Protein AF-A0ABD7UC95-F1 (afdb_monomer)

Structure (mmCIF, N/CA/C/O backbone):
data_AF-A0ABD7UC95-F1
#
_entry.id   AF-A0ABD7UC95-F1
#
loop_
_atom_site.group_PDB
_atom_site.id
_atom_site.type_symbol
_atom_site.label_atom_id
_atom_site.label_alt_id
_atom_site.label_comp_id
_atom_site.label_asym_id
_atom_site.label_entity_id
_atom_site.label_seq_id
_atom_site.pdbx_PDB_ins_code
_atom_site.Cartn_x
_atom_site.Cartn_y
_atom_site.Cartn_z
_atom_site.occupancy
_atom_site.B_iso_or_equiv
_atom_site.auth_seq_id
_atom_site.auth_comp_id
_atom_site.auth_asym_id
_atom_site.auth_atom_id
_atom_site.pdbx_PDB_model_num
ATOM 1 N N . MET A 1 1 ? 24.628 -28.415 5.500 1.00 86.19 1 MET A N 1
ATOM 2 C CA . MET A 1 1 ? 23.723 -27.400 4.919 1.00 86.19 1 MET A CA 1
ATOM 3 C C . MET A 1 1 ? 23.527 -27.730 3.445 1.00 86.19 1 MET A C 1
ATOM 5 O O . MET A 1 1 ? 24.482 -28.225 2.858 1.00 86.19 1 MET A O 1
ATOM 9 N N . THR A 1 2 ? 22.338 -27.523 2.874 1.00 89.94 2 THR A N 1
ATOM 10 C CA . THR A 1 2 ? 22.058 -27.737 1.433 1.00 89.94 2 THR A CA 1
ATOM 11 C C . THR A 1 2 ? 21.966 -26.395 0.675 1.00 89.94 2 THR A C 1
ATOM 13 O O . THR A 1 2 ? 22.768 -25.510 0.956 1.00 89.94 2 THR A O 1
ATOM 16 N N . CYS A 1 3 ? 21.044 -26.215 -0.288 1.00 82.75 3 CYS A N 1
ATOM 17 C CA . CYS A 1 3 ? 20.926 -25.003 -1.117 1.00 82.75 3 CYS A CA 1
ATOM 18 C C . CYS A 1 3 ? 19.954 -23.934 -0.565 1.00 82.75 3 CYS A C 1
ATOM 20 O O . CYS A 1 3 ? 19.034 -24.242 0.188 1.00 82.75 3 CYS A O 1
ATOM 22 N N . ASN A 1 4 ? 20.158 -22.678 -0.986 1.00 86.62 4 ASN A N 1
ATOM 23 C CA . ASN A 1 4 ? 19.269 -21.531 -0.738 1.00 86.62 4 ASN A CA 1
ATOM 24 C C . ASN A 1 4 ? 18.925 -21.268 0.744 1.00 86.62 4 ASN A C 1
ATOM 26 O O . ASN A 1 4 ? 17.779 -21.014 1.104 1.00 86.62 4 ASN A O 1
ATOM 30 N N . VAL A 1 5 ? 19.926 -21.351 1.622 1.00 91.31 5 VAL A N 1
ATOM 31 C CA . VAL A 1 5 ? 19.761 -21.105 3.061 1.00 91.31 5 VAL A CA 1
ATOM 32 C C . VAL A 1 5 ? 20.188 -19.680 3.401 1.00 91.31 5 VAL A C 1
ATOM 34 O O . VAL A 1 5 ? 21.286 -19.262 3.035 1.00 91.31 5 VAL A O 1
ATOM 37 N N . SER A 1 6 ? 19.361 -18.950 4.153 1.00 84.69 6 SER A N 1
ATOM 38 C CA . SER A 1 6 ? 19.706 -17.621 4.676 1.00 84.69 6 SER A CA 1
ATOM 39 C C . SER A 1 6 ? 19.858 -17.655 6.195 1.00 84.69 6 SER A C 1
ATOM 41 O O . SER A 1 6 ? 18.928 -18.068 6.888 1.00 84.69 6 SER A O 1
ATOM 43 N N . ILE A 1 7 ? 20.990 -17.179 6.719 1.00 94.12 7 ILE A N 1
ATOM 44 C CA . ILE A 1 7 ? 21.271 -17.132 8.161 1.00 94.12 7 ILE A CA 1
ATOM 45 C C . ILE A 1 7 ? 21.508 -15.681 8.580 1.00 94.12 7 ILE A C 1
ATOM 47 O O . ILE A 1 7 ? 22.362 -14.991 8.023 1.00 94.12 7 ILE A O 1
ATOM 51 N N . GLY A 1 8 ? 20.744 -15.211 9.562 1.00 74.38 8 GLY A N 1
ATOM 52 C CA . GLY A 1 8 ? 20.865 -13.869 10.110 1.00 74.38 8 GLY A CA 1
ATOM 53 C C . GLY A 1 8 ? 22.144 -13.665 10.925 1.00 74.38 8 GLY A C 1
ATOM 54 O O . GLY A 1 8 ? 22.701 -14.587 11.516 1.00 74.38 8 GLY A O 1
ATOM 55 N N . GLN A 1 9 ? 22.596 -12.412 10.985 1.00 80.75 9 GLN A N 1
ATOM 56 C CA . GLN A 1 9 ? 23.773 -11.995 11.750 1.00 80.75 9 GLN A CA 1
ATOM 57 C C . GLN A 1 9 ? 23.709 -12.439 13.222 1.00 80.75 9 GLN A C 1
ATOM 59 O O . GLN A 1 9 ? 22.666 -12.334 13.869 1.00 80.75 9 GLN A O 1
ATOM 64 N N . GLY A 1 10 ? 24.850 -12.884 13.756 1.00 73.31 10 GLY A N 1
ATOM 65 C CA . GLY A 1 10 ? 25.004 -13.248 15.168 1.00 73.31 10 GLY A CA 1
ATOM 66 C C . GLY A 1 10 ? 24.402 -14.601 15.552 1.00 73.31 10 GLY A C 1
ATOM 67 O O . GLY A 1 10 ? 24.366 -14.918 16.734 1.00 73.31 10 GLY A O 1
ATOM 68 N N . THR A 1 11 ? 23.918 -15.381 14.582 1.00 86.81 11 THR A N 1
ATOM 69 C CA . THR A 1 11 ? 23.378 -16.723 14.814 1.00 86.81 11 THR A CA 1
ATOM 70 C C . THR A 1 11 ? 24.489 -17.765 14.928 1.00 86.81 11 THR A C 1
ATOM 72 O O . THR A 1 11 ? 25.355 -17.860 14.058 1.00 86.81 11 THR A O 1
ATOM 75 N N . PHE A 1 12 ? 24.435 -18.579 15.981 1.00 94.12 12 PHE A N 1
ATOM 76 C CA . PHE A 1 12 ? 25.375 -19.664 16.247 1.00 94.12 12 PHE A CA 1
ATOM 77 C C . PHE A 1 12 ? 24.817 -21.001 15.757 1.00 94.12 12 PHE A C 1
ATOM 79 O O . PHE A 1 12 ? 23.741 -21.425 16.175 1.00 94.12 12 PHE A O 1
ATOM 86 N N . ILE A 1 13 ? 25.570 -21.688 14.895 1.00 96.56 13 ILE A N 1
ATOM 87 C CA . ILE A 1 13 ? 25.245 -23.032 14.403 1.00 96.56 13 ILE A CA 1
ATOM 88 C C . ILE A 1 13 ? 26.262 -24.022 14.967 1.00 96.56 13 ILE A C 1
ATOM 90 O O . ILE A 1 13 ? 27.449 -23.951 14.648 1.00 96.56 13 ILE A O 1
ATOM 94 N N . ASN A 1 14 ? 25.807 -24.954 15.801 1.00 95.81 14 ASN A N 1
ATOM 95 C CA . ASN A 1 14 ? 26.683 -25.933 16.433 1.00 95.81 14 ASN A CA 1
ATOM 96 C C . ASN A 1 14 ? 26.925 -27.180 15.564 1.00 95.81 14 ASN A C 1
ATOM 98 O O . ASN A 1 14 ? 26.263 -27.424 14.550 1.00 95.81 14 ASN A O 1
ATOM 102 N N . LYS A 1 15 ? 27.895 -27.996 15.996 1.00 95.00 15 LYS A N 1
ATOM 103 C CA . LYS A 1 15 ? 28.338 -29.224 15.317 1.00 95.00 15 LYS A CA 1
ATOM 104 C C . LYS A 1 15 ? 27.183 -30.198 15.059 1.00 95.00 15 LYS A C 1
ATOM 106 O O . LYS A 1 15 ? 26.264 -30.329 15.863 1.00 95.00 15 LYS A O 1
ATOM 111 N N . SER A 1 16 ? 27.263 -30.914 13.940 1.00 96.12 16 SER A N 1
ATOM 112 C CA . SER A 1 16 ? 26.288 -31.941 13.539 1.00 96.12 16 SER A CA 1
ATOM 113 C C . SER A 1 16 ? 24.865 -31.426 13.279 1.00 96.12 16 SER A C 1
ATOM 115 O O . SER A 1 16 ? 23.933 -32.223 13.205 1.00 96.12 16 SER A O 1
ATOM 117 N N . THR A 1 17 ? 24.682 -30.113 13.115 1.00 97.38 17 THR A N 1
ATOM 118 C CA . THR A 1 17 ? 23.400 -29.537 12.691 1.00 97.38 17 THR A CA 1
ATOM 119 C C . THR A 1 17 ? 23.139 -29.840 11.215 1.00 97.38 17 THR A C 1
ATOM 121 O O . THR A 1 17 ? 24.000 -29.616 10.358 1.00 97.38 17 THR A O 1
ATOM 124 N N . VAL A 1 18 ? 21.926 -30.287 10.895 1.00 97.38 18 VAL A N 1
ATOM 125 C CA . VAL A 1 18 ? 21.451 -30.445 9.516 1.00 97.38 18 VAL A CA 1
ATOM 126 C C . VAL A 1 18 ? 20.514 -29.291 9.186 1.00 97.38 18 VAL A C 1
ATOM 128 O O . VAL A 1 18 ? 19.479 -29.134 9.820 1.00 97.38 18 VAL A O 1
ATOM 131 N N . ILE A 1 19 ? 20.865 -28.499 8.175 1.00 97.12 19 ILE A N 1
ATOM 132 C CA . ILE A 1 19 ? 20.016 -27.431 7.633 1.00 97.12 19 ILE A CA 1
ATOM 133 C C . ILE A 1 19 ? 19.722 -27.773 6.175 1.00 97.12 19 ILE A C 1
ATOM 135 O O . ILE A 1 19 ? 20.659 -27.891 5.377 1.00 97.12 19 ILE A O 1
ATOM 139 N N . SER A 1 20 ? 18.444 -27.984 5.870 1.00 94.69 20 SER A N 1
ATOM 140 C CA . SER A 1 20 ? 17.951 -28.388 4.548 1.00 94.69 20 SER A CA 1
ATOM 141 C C . SER A 1 20 ? 17.681 -27.175 3.648 1.00 94.69 20 SER A C 1
ATOM 143 O O . SER A 1 20 ? 18.121 -26.067 3.948 1.00 94.69 20 SER A O 1
ATOM 145 N N . HIS A 1 21 ? 17.028 -27.391 2.504 1.00 91.06 21 HIS A N 1
ATOM 146 C CA . HIS A 1 21 ? 16.929 -26.395 1.441 1.00 91.06 21 HIS A CA 1
ATOM 147 C C . HIS A 1 21 ? 15.889 -25.317 1.752 1.00 91.06 21 HIS A C 1
ATOM 149 O O . HIS A 1 21 ? 14.903 -25.589 2.434 1.00 91.06 21 HIS A O 1
ATOM 155 N N . ASP A 1 22 ? 16.117 -24.097 1.263 1.00 83.94 22 ASP A N 1
ATOM 156 C CA . ASP A 1 22 ? 15.194 -22.957 1.405 1.00 83.94 22 ASP A CA 1
ATOM 157 C C . ASP A 1 22 ? 14.908 -22.536 2.861 1.00 83.94 22 ASP A C 1
ATOM 159 O O . ASP A 1 22 ? 13.912 -21.869 3.145 1.00 83.94 22 ASP A O 1
ATOM 163 N N . VAL A 1 23 ? 15.767 -22.937 3.803 1.00 88.69 23 VAL A N 1
ATOM 164 C CA . VAL A 1 23 ? 15.617 -22.600 5.223 1.00 88.69 23 VAL A CA 1
ATOM 165 C C . VAL A 1 23 ? 16.034 -21.156 5.480 1.00 88.69 23 VAL A C 1
ATOM 167 O O . VAL A 1 23 ? 17.081 -20.695 5.015 1.00 88.69 23 VAL A O 1
ATOM 170 N N . ARG A 1 24 ? 15.251 -20.455 6.302 1.00 82.62 24 ARG A N 1
ATOM 171 C CA . ARG A 1 24 ? 15.561 -19.092 6.743 1.00 82.62 24 ARG A CA 1
ATOM 172 C C . ARG A 1 24 ? 15.702 -19.043 8.252 1.00 82.62 24 ARG A C 1
ATOM 174 O O . ARG A 1 24 ? 14.765 -19.367 8.970 1.00 82.62 24 ARG A O 1
ATOM 181 N N . ILE A 1 25 ? 16.861 -18.614 8.733 1.00 91.88 25 ILE A N 1
ATOM 182 C CA . ILE A 1 25 ? 17.145 -18.451 10.158 1.00 91.88 25 ILE A CA 1
ATOM 183 C C . ILE A 1 25 ? 17.384 -16.972 10.441 1.00 91.88 25 ILE A C 1
ATOM 185 O O . ILE A 1 25 ? 18.191 -16.332 9.768 1.00 91.88 25 ILE A O 1
ATOM 189 N N . GLY A 1 26 ? 16.676 -16.433 11.432 1.00 72.31 26 GLY A N 1
ATOM 190 C CA . GLY A 1 26 ? 16.784 -15.054 11.891 1.00 72.31 26 GLY A CA 1
ATOM 191 C C . GLY A 1 26 ? 18.133 -14.728 12.533 1.00 72.31 26 GLY A C 1
ATOM 192 O O . GLY A 1 26 ? 19.087 -15.507 12.494 1.00 72.31 26 GLY A O 1
ATOM 193 N N . ARG A 1 27 ? 18.230 -13.535 13.117 1.00 79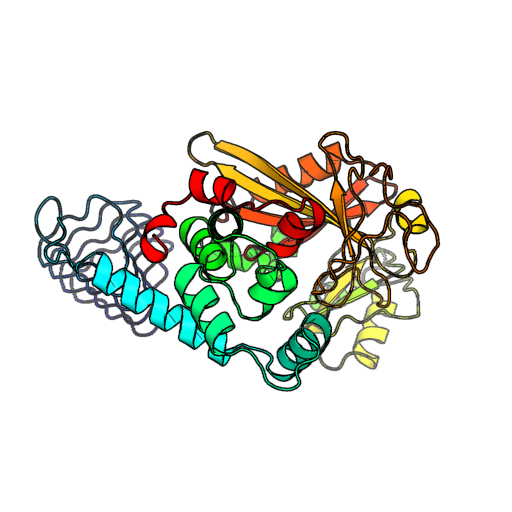.50 27 ARG A N 1
ATOM 194 C CA . ARG A 1 27 ? 19.435 -13.016 13.784 1.00 79.50 27 ARG A CA 1
ATOM 195 C C . ARG A 1 27 ? 19.543 -13.521 15.218 1.00 79.50 27 ARG A C 1
ATOM 197 O O . ARG A 1 27 ? 18.521 -13.706 15.879 1.00 79.50 27 ARG A O 1
ATOM 204 N N . TYR A 1 28 ? 20.770 -13.652 15.716 1.00 83.75 28 TYR A N 1
ATOM 205 C CA . TYR A 1 28 ? 21.064 -14.009 17.111 1.00 83.75 28 TYR A CA 1
ATOM 206 C C . TYR A 1 28 ? 20.376 -15.297 17.594 1.00 83.75 28 TYR A C 1
ATOM 208 O O . TYR A 1 28 ? 19.981 -15.387 18.752 1.00 83.75 28 TYR A O 1
ATOM 216 N N . CYS A 1 29 ? 20.173 -16.268 16.703 1.00 87.56 29 CYS A N 1
ATOM 217 C CA . CYS A 1 29 ? 19.631 -17.574 17.068 1.00 87.56 29 CYS A CA 1
ATOM 218 C C . CYS A 1 29 ? 20.743 -18.494 17.581 1.00 87.56 29 CYS A C 1
ATOM 220 O O . CYS A 1 29 ? 21.914 -18.322 17.241 1.00 87.56 29 CYS A O 1
ATOM 222 N N . GLU A 1 30 ? 20.373 -19.519 18.337 1.00 96.44 30 GLU A N 1
ATOM 223 C CA . GLU A 1 30 ? 21.282 -20.599 18.710 1.00 96.44 30 GLU A CA 1
ATOM 224 C C . GLU A 1 30 ? 20.712 -21.924 18.225 1.00 96.44 30 GLU A C 1
ATOM 226 O O . GLU A 1 30 ? 19.617 -22.322 18.614 1.00 96.44 30 GLU A O 1
ATOM 231 N N . VAL A 1 31 ? 21.456 -22.621 17.371 1.00 97.44 31 VAL A N 1
ATOM 232 C CA . VAL A 1 31 ? 21.113 -23.968 16.920 1.00 97.44 31 VAL A CA 1
ATOM 233 C C . VAL A 1 31 ? 22.080 -24.937 17.576 1.00 97.44 31 VAL A C 1
ATOM 235 O O . VAL A 1 31 ? 23.260 -24.983 17.220 1.00 97.44 31 VAL A O 1
ATOM 238 N N . SER A 1 32 ? 21.605 -25.659 18.589 1.00 97.81 32 SER A N 1
ATOM 239 C CA . SER A 1 32 ? 22.398 -26.594 19.388 1.00 97.81 32 SER A CA 1
ATOM 240 C C . SER A 1 32 ? 22.793 -27.853 18.592 1.00 97.81 32 SER A C 1
ATOM 242 O O . SER A 1 32 ? 22.189 -28.156 17.558 1.00 97.81 32 SER A O 1
ATOM 244 N N . PRO A 1 33 ? 23.803 -28.619 19.054 1.00 98.06 33 PRO A N 1
ATOM 245 C CA . PRO A 1 33 ? 24.333 -29.751 18.301 1.00 98.06 33 PRO A CA 1
ATOM 246 C C . PRO A 1 33 ? 23.283 -30.795 17.893 1.00 98.06 33 PRO A C 1
ATOM 248 O O . PRO A 1 33 ? 22.389 -31.139 18.668 1.00 98.06 33 PRO A O 1
ATOM 251 N N . GLY A 1 34 ? 23.414 -31.343 16.684 1.00 96.69 34 GLY A N 1
ATOM 252 C CA . GLY A 1 34 ? 22.559 -32.438 16.198 1.00 96.69 34 GLY A CA 1
ATOM 253 C C . GLY A 1 34 ? 21.135 -32.041 15.781 1.00 96.69 34 GLY A C 1
ATOM 254 O O . GLY A 1 34 ? 20.370 -32.904 15.333 1.00 96.69 34 GLY A O 1
ATOM 255 N N . ALA A 1 35 ? 20.763 -30.763 15.921 1.00 98.06 35 ALA A N 1
ATOM 256 C CA . ALA A 1 35 ? 19.464 -30.256 15.493 1.00 98.06 35 ALA A CA 1
ATOM 257 C C . ALA A 1 35 ? 19.276 -30.392 13.971 1.00 98.06 35 ALA A C 1
ATOM 259 O O . ALA A 1 35 ? 20.221 -30.259 13.189 1.00 98.06 35 ALA A O 1
ATOM 260 N N . LYS A 1 36 ? 18.046 -30.669 13.538 1.00 98.38 36 LYS A N 1
ATOM 261 C CA . LYS A 1 36 ? 17.680 -30.854 12.129 1.00 98.38 36 LYS A CA 1
ATOM 262 C C . LYS A 1 36 ? 16.587 -29.865 11.758 1.00 98.38 36 LYS A C 1
ATOM 264 O O . LYS A 1 36 ? 15.471 -29.961 12.257 1.00 98.38 36 LYS A O 1
ATOM 269 N N . ILE A 1 37 ? 16.906 -28.934 10.872 1.00 97.00 37 ILE A N 1
ATOM 270 C CA . ILE A 1 37 ? 15.968 -27.968 10.311 1.00 97.00 37 ILE A CA 1
ATOM 271 C C . ILE A 1 37 ? 15.685 -28.404 8.875 1.00 97.00 37 ILE A C 1
ATOM 273 O O . ILE A 1 37 ? 16.573 -28.370 8.014 1.00 97.00 37 ILE A O 1
ATOM 277 N N . LEU A 1 38 ? 14.476 -28.914 8.645 1.00 94.81 38 LEU A N 1
ATOM 278 C CA . LEU A 1 38 ? 14.071 -29.478 7.360 1.00 94.81 38 LEU A CA 1
ATOM 279 C C . LEU A 1 38 ? 13.556 -28.385 6.403 1.00 94.81 38 LEU A C 1
ATOM 281 O O . LEU A 1 38 ? 13.503 -27.211 6.762 1.00 94.81 38 LEU A O 1
ATOM 285 N N . GLY A 1 39 ? 13.303 -28.750 5.143 1.00 84.25 39 GLY A N 1
ATOM 286 C CA . GLY A 1 39 ? 13.204 -27.788 4.037 1.00 84.25 39 GLY A CA 1
ATOM 287 C C . GLY A 1 39 ? 12.129 -26.710 4.219 1.00 84.25 39 GLY A C 1
ATOM 288 O O . GLY A 1 39 ? 11.058 -26.986 4.750 1.00 84.25 39 GLY A O 1
ATOM 289 N N . ARG A 1 40 ? 12.407 -25.485 3.756 1.00 83.94 40 ARG A N 1
ATOM 290 C CA . ARG A 1 40 ? 11.499 -24.317 3.796 1.00 83.94 40 ARG A CA 1
ATOM 291 C C . ARG A 1 40 ? 11.072 -23.859 5.199 1.00 83.94 40 ARG A C 1
ATOM 293 O O . ARG A 1 40 ? 10.206 -22.998 5.320 1.00 83.94 40 ARG A O 1
ATOM 300 N N . ALA A 1 41 ? 11.677 -24.391 6.261 1.00 76.06 41 ALA A N 1
ATOM 301 C CA . ALA A 1 41 ? 11.404 -23.931 7.617 1.00 76.06 41 ALA A CA 1
ATOM 302 C C . ALA A 1 41 ? 11.931 -22.502 7.845 1.00 76.06 41 ALA A C 1
ATOM 304 O O . ALA A 1 41 ? 13.000 -22.121 7.351 1.00 76.06 41 ALA A O 1
ATOM 305 N N . ILE A 1 42 ? 11.189 -21.722 8.632 1.00 76.94 42 ILE A N 1
ATOM 306 C CA . ILE A 1 42 ? 11.525 -20.337 8.981 1.00 76.94 42 ILE A CA 1
ATOM 307 C C . ILE A 1 42 ? 11.696 -20.242 10.493 1.00 76.94 42 ILE A C 1
ATOM 309 O O . ILE A 1 42 ? 10.795 -20.601 11.244 1.00 76.94 42 ILE A O 1
ATOM 313 N N . ILE A 1 43 ? 12.835 -19.728 10.943 1.00 89.75 43 ILE A N 1
ATOM 314 C CA . ILE A 1 43 ? 13.162 -19.525 12.355 1.00 89.75 43 ILE A CA 1
ATOM 315 C C . ILE A 1 43 ? 13.296 -18.024 12.615 1.00 89.75 43 ILE A C 1
ATOM 317 O O . ILE A 1 43 ? 14.138 -17.362 12.010 1.00 89.75 43 ILE A O 1
ATOM 321 N N . GLY A 1 44 ? 12.475 -17.476 13.507 1.00 66.69 44 GLY A N 1
ATOM 322 C CA . GLY A 1 44 ? 12.504 -16.067 13.893 1.00 66.69 44 GLY A CA 1
ATOM 323 C C . GLY A 1 44 ? 13.697 -15.710 14.783 1.00 66.69 44 GLY A C 1
ATOM 324 O O . GLY A 1 44 ? 14.280 -16.572 15.436 1.00 66.69 44 GLY A O 1
ATOM 325 N N . ASP A 1 45 ? 14.036 -14.419 14.827 1.00 73.75 45 ASP A N 1
ATOM 326 C CA . ASP A 1 45 ? 15.173 -13.875 15.586 1.00 73.75 45 ASP A CA 1
ATOM 327 C C . ASP A 1 45 ? 15.208 -14.330 17.055 1.00 73.75 45 ASP A C 1
ATOM 329 O O . ASP A 1 45 ? 14.164 -14.439 17.696 1.00 73.75 45 ASP A O 1
ATOM 333 N N . ARG A 1 46 ? 16.413 -14.484 17.622 1.00 85.81 46 ARG A N 1
ATOM 334 C CA . ARG A 1 46 ? 16.649 -14.817 19.043 1.00 85.81 46 ARG A CA 1
ATOM 335 C C . ARG A 1 46 ? 15.994 -16.128 19.496 1.00 85.81 46 ARG A C 1
ATOM 337 O O . ARG A 1 46 ? 15.611 -16.261 20.654 1.00 85.81 46 ARG A O 1
ATOM 344 N N . THR A 1 47 ? 15.845 -17.085 18.584 1.00 85.25 47 THR A N 1
ATOM 345 C CA . THR A 1 47 ? 15.293 -18.411 18.888 1.00 85.25 47 THR A CA 1
ATOM 346 C C . THR A 1 47 ? 16.396 -19.407 19.226 1.00 85.25 47 THR A C 1
ATOM 348 O O . THR A 1 47 ? 17.415 -19.476 18.538 1.00 85.25 47 THR A O 1
ATOM 351 N N . GLU A 1 48 ? 16.166 -20.209 20.261 1.00 96.50 48 GLU A N 1
ATOM 352 C CA . GLU A 1 48 ? 17.044 -21.297 20.694 1.00 96.50 48 GLU A CA 1
ATOM 353 C C . GLU A 1 48 ? 16.456 -22.647 20.249 1.00 96.50 48 GLU A C 1
ATOM 355 O O . GLU A 1 48 ? 15.325 -22.994 20.604 1.00 96.50 48 GLU A O 1
ATOM 360 N N . ILE A 1 49 ? 17.220 -23.425 19.480 1.00 97.44 49 ILE A N 1
ATOM 361 C CA . ILE A 1 49 ? 16.865 -24.775 19.033 1.00 97.44 49 ILE A CA 1
ATOM 362 C C . ILE A 1 49 ? 17.729 -25.783 19.780 1.00 97.44 49 ILE A C 1
ATOM 364 O O . ILE A 1 49 ? 18.918 -25.902 19.497 1.00 97.44 49 ILE A O 1
ATOM 368 N N . GLY A 1 50 ? 17.124 -26.522 20.709 1.00 97.12 50 GLY A N 1
ATOM 369 C CA . GLY A 1 50 ? 17.812 -27.485 21.562 1.00 97.12 50 GLY A CA 1
ATOM 370 C C . GLY A 1 50 ? 18.434 -28.664 20.812 1.00 97.12 50 GLY A C 1
ATOM 371 O O . GLY A 1 50 ? 18.086 -28.986 19.673 1.00 97.12 50 GLY A O 1
ATOM 372 N N . ALA A 1 51 ? 19.375 -29.335 21.481 1.00 97.44 51 ALA A N 1
ATOM 373 C CA . ALA A 1 51 ? 20.159 -30.410 20.881 1.00 97.44 51 ALA A CA 1
ATOM 374 C C . ALA A 1 51 ? 19.265 -31.542 20.354 1.00 97.44 51 ALA A C 1
ATOM 376 O O . ALA A 1 51 ? 18.303 -31.943 21.011 1.00 97.44 51 ALA A O 1
ATOM 377 N N . ASN A 1 52 ? 19.584 -32.069 19.171 1.00 97.75 52 ASN A N 1
ATOM 378 C CA . ASN A 1 52 ? 18.814 -33.117 18.485 1.00 97.75 52 ASN A CA 1
ATOM 379 C C . ASN A 1 52 ? 17.328 -32.799 18.211 1.00 97.75 52 ASN A C 1
ATOM 381 O O . ASN A 1 52 ? 16.582 -33.709 17.851 1.00 97.75 52 ASN A O 1
ATOM 385 N N . ALA A 1 53 ? 16.879 -31.547 18.349 1.00 98.19 53 ALA A N 1
ATOM 386 C CA . ALA A 1 53 ? 15.523 -31.169 17.960 1.00 98.19 53 ALA A CA 1
ATOM 387 C C . ALA A 1 53 ? 15.333 -31.269 16.436 1.00 98.19 53 ALA A C 1
ATOM 389 O O . ALA A 1 53 ? 16.270 -31.051 15.665 1.00 98.19 53 ALA A O 1
ATOM 390 N N . VAL A 1 54 ? 14.117 -31.585 15.996 1.00 98.38 54 VAL A N 1
ATOM 391 C CA . VAL A 1 54 ? 13.742 -31.693 14.582 1.00 98.38 54 VAL A CA 1
ATOM 392 C C . VAL A 1 54 ? 12.626 -30.701 14.279 1.00 98.38 54 VAL A C 1
ATOM 394 O O . VAL A 1 54 ? 11.551 -30.771 14.871 1.00 98.38 54 VAL A O 1
ATOM 397 N N . ILE A 1 55 ? 12.870 -29.796 13.336 1.00 96.06 55 ILE A N 1
ATOM 398 C CA . ILE A 1 55 ? 11.872 -28.881 12.780 1.00 96.06 55 ILE A CA 1
ATOM 399 C C . ILE A 1 55 ? 11.424 -29.453 11.438 1.00 96.06 55 ILE A C 1
ATOM 401 O O . ILE A 1 55 ? 12.254 -29.603 10.537 1.00 96.06 55 ILE A O 1
ATOM 405 N N . LEU A 1 56 ? 10.143 -29.818 11.320 1.00 92.06 56 LEU A N 1
ATOM 406 C CA . LEU A 1 56 ? 9.598 -30.368 10.076 1.00 92.06 56 LEU A CA 1
ATOM 407 C C . LEU A 1 56 ? 9.575 -29.326 8.942 1.00 92.06 56 LEU A C 1
ATOM 409 O O . LEU A 1 56 ? 9.675 -28.127 9.216 1.00 92.06 56 LEU A O 1
ATOM 413 N N . PRO A 1 57 ? 9.471 -29.767 7.671 1.00 84.12 57 PRO A N 1
ATOM 414 C CA . PRO A 1 57 ? 9.374 -28.846 6.548 1.00 84.12 57 PRO A CA 1
ATOM 415 C C . PRO A 1 57 ? 8.204 -27.871 6.691 1.00 84.12 57 PRO A C 1
ATOM 417 O O . PRO A 1 57 ? 7.195 -28.209 7.308 1.00 84.12 57 PRO A O 1
ATOM 420 N N . ASP A 1 58 ? 8.351 -26.677 6.113 1.00 69.56 58 ASP A N 1
ATOM 421 C CA . ASP A 1 58 ? 7.317 -25.623 6.064 1.00 69.56 58 ASP A CA 1
ATOM 422 C C . ASP A 1 58 ? 6.871 -25.064 7.429 1.00 69.56 58 ASP A C 1
ATOM 424 O O . ASP A 1 58 ? 5.954 -24.248 7.513 1.00 69.56 58 ASP A O 1
ATOM 428 N N . VAL A 1 59 ? 7.540 -25.462 8.514 1.00 74.94 59 VAL A N 1
ATOM 429 C CA . VAL A 1 59 ? 7.242 -24.966 9.857 1.00 74.94 59 VAL A CA 1
ATOM 430 C C . VAL A 1 59 ? 7.857 -23.587 10.074 1.00 74.94 59 VAL A C 1
ATOM 432 O O . VAL A 1 59 ? 9.058 -23.372 9.886 1.00 74.94 59 VAL A O 1
ATOM 435 N N . ILE A 1 60 ? 7.030 -22.670 10.567 1.00 70.06 60 ILE A N 1
ATOM 436 C CA . ILE A 1 60 ? 7.431 -21.343 11.028 1.00 70.06 60 ILE A CA 1
ATOM 437 C C . ILE A 1 60 ? 7.544 -21.361 12.551 1.00 70.06 60 ILE A C 1
ATOM 439 O O . ILE A 1 60 ? 6.562 -21.568 13.265 1.00 70.06 60 ILE A O 1
ATOM 443 N N . VAL A 1 61 ? 8.743 -21.103 13.054 1.00 79.25 61 VAL A N 1
ATOM 444 C CA . VAL A 1 61 ? 9.015 -20.829 14.463 1.00 79.25 61 VAL A CA 1
ATOM 445 C C . VAL A 1 61 ? 9.183 -19.322 14.616 1.00 79.25 61 VAL A C 1
ATOM 447 O O . VAL A 1 61 ? 10.054 -18.727 13.986 1.00 79.25 61 VAL A O 1
ATOM 450 N N . GLY A 1 62 ? 8.338 -18.690 15.429 1.00 59.38 62 GLY A N 1
ATOM 451 C CA . GLY A 1 62 ? 8.394 -17.258 15.711 1.00 59.38 62 GLY A CA 1
ATOM 452 C C . GLY A 1 62 ? 9.685 -16.831 16.415 1.00 59.38 62 GLY A C 1
ATOM 453 O O . GLY A 1 62 ? 10.532 -17.648 16.758 1.00 59.38 62 GLY A O 1
ATOM 454 N N . ALA A 1 63 ? 9.845 -15.530 16.644 1.00 67.88 63 ALA A N 1
ATOM 455 C CA . ALA A 1 63 ? 11.010 -14.983 17.340 1.00 67.88 63 ALA A CA 1
ATOM 456 C C . ALA A 1 63 ? 10.992 -15.313 18.841 1.00 67.88 63 ALA A C 1
ATOM 458 O O . ALA A 1 63 ? 9.929 -15.533 19.421 1.00 67.88 63 ALA A O 1
ATOM 459 N N . ASP A 1 64 ? 12.156 -15.283 19.488 1.00 74.88 64 ASP A N 1
ATOM 460 C CA . ASP A 1 64 ? 12.299 -15.441 20.939 1.00 74.88 64 ASP A CA 1
ATOM 461 C C . ASP A 1 64 ? 11.736 -16.781 21.474 1.00 74.88 64 ASP A C 1
ATOM 463 O O . ASP A 1 64 ? 11.249 -16.851 22.605 1.00 74.88 64 ASP A O 1
ATOM 467 N N . CYS A 1 65 ? 11.747 -17.841 20.658 1.00 83.75 65 CYS A N 1
ATOM 468 C CA . CYS A 1 65 ? 11.251 -19.164 21.046 1.00 83.75 65 CYS A CA 1
ATOM 469 C C . CYS A 1 65 ? 12.342 -20.031 21.689 1.00 83.75 65 CYS A C 1
ATOM 471 O O . CYS A 1 65 ? 13.534 -19.843 21.446 1.00 83.75 65 CYS A O 1
ATOM 473 N N . LYS A 1 66 ? 11.922 -21.039 22.463 1.00 94.00 66 LYS A N 1
ATOM 474 C CA . LYS A 1 66 ? 12.809 -22.092 22.984 1.00 94.00 66 LYS A CA 1
ATOM 475 C C . LYS A 1 66 ? 12.281 -23.469 22.595 1.00 94.00 66 LYS A C 1
ATOM 477 O O . LYS A 1 66 ? 11.222 -23.891 23.066 1.00 94.00 66 LYS A O 1
ATOM 482 N N . ILE A 1 67 ? 13.016 -24.178 21.748 1.00 96.50 67 ILE A N 1
ATOM 483 C CA . ILE A 1 67 ? 12.709 -25.557 21.363 1.00 96.50 67 ILE A CA 1
ATOM 484 C C . ILE A 1 67 ? 13.531 -26.489 22.252 1.00 96.50 67 ILE A C 1
ATOM 486 O O . ILE A 1 67 ? 14.757 -26.439 22.245 1.00 96.50 67 ILE A O 1
ATOM 490 N N . GLY A 1 68 ? 12.865 -27.333 23.034 1.00 96.12 68 GLY A N 1
ATOM 491 C CA . GLY A 1 68 ? 13.523 -28.289 23.918 1.00 96.12 68 GLY A CA 1
ATOM 492 C C . GLY A 1 68 ? 14.368 -29.310 23.152 1.00 96.12 68 GLY A C 1
ATOM 493 O O . GLY A 1 68 ? 14.079 -29.646 22.002 1.00 96.12 68 GLY A O 1
ATOM 494 N N . ALA A 1 69 ? 15.404 -29.832 23.808 1.00 96.56 69 ALA A N 1
ATOM 495 C CA . ALA A 1 69 ? 16.231 -30.893 23.246 1.00 96.56 69 ALA A CA 1
ATOM 496 C C . ALA A 1 69 ? 15.385 -32.130 22.884 1.00 96.56 69 ALA A C 1
ATOM 498 O O . ALA A 1 69 ? 14.461 -32.499 23.611 1.00 96.56 69 ALA A O 1
ATOM 499 N N . GLY A 1 70 ? 15.685 -32.746 21.738 1.00 95.81 70 GLY A N 1
ATOM 500 C CA . GLY A 1 70 ? 14.973 -33.915 21.210 1.00 95.81 70 GLY A CA 1
ATOM 501 C C . GLY A 1 70 ? 13.519 -33.667 20.784 1.00 95.81 70 GLY A C 1
ATOM 502 O O . GLY A 1 70 ? 12.820 -34.621 20.448 1.00 95.81 70 GLY A O 1
ATOM 503 N N . ALA A 1 71 ? 13.033 -32.421 20.799 1.00 97.69 71 ALA A N 1
ATOM 504 C CA . ALA A 1 71 ? 11.658 -32.117 20.417 1.00 97.69 71 ALA A CA 1
ATOM 505 C C . ALA A 1 71 ? 11.434 -32.252 18.902 1.00 97.69 71 ALA A C 1
ATOM 507 O O . ALA A 1 71 ? 12.314 -31.911 18.113 1.00 97.69 71 ALA A O 1
ATOM 508 N N . VAL A 1 72 ? 10.237 -32.682 18.489 1.00 97.88 72 VAL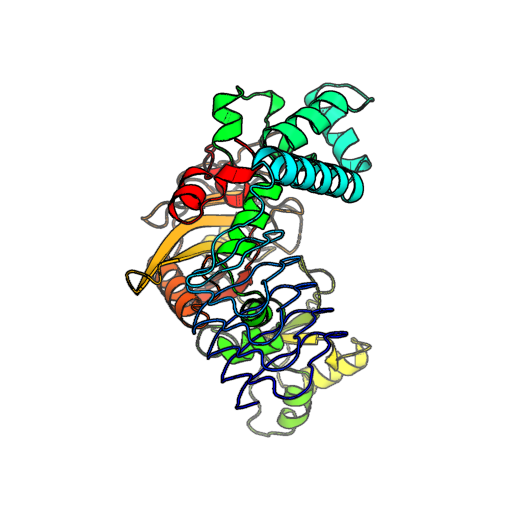 A N 1
ATOM 509 C CA . VAL A 1 72 ? 9.837 -32.742 17.069 1.00 97.88 72 VAL A CA 1
ATOM 510 C C . VAL A 1 72 ? 8.727 -31.731 16.815 1.00 97.88 72 VAL A C 1
ATOM 512 O O . VAL A 1 72 ? 7.578 -31.942 17.204 1.00 97.88 72 VAL A O 1
ATOM 515 N N . VAL A 1 73 ? 9.068 -30.612 16.181 1.00 92.38 73 VAL A N 1
ATOM 516 C CA . VAL A 1 73 ? 8.140 -29.515 15.898 1.00 92.38 73 VAL A CA 1
ATOM 517 C C . VAL A 1 73 ? 7.384 -29.815 14.611 1.00 92.38 73 VAL A C 1
ATOM 519 O O . VAL A 1 73 ? 7.946 -29.762 13.520 1.00 92.38 73 VAL A O 1
ATOM 522 N N . THR A 1 74 ? 6.100 -30.140 14.758 1.00 85.31 74 THR A N 1
ATOM 523 C CA . THR A 1 74 ? 5.222 -30.567 13.658 1.00 85.31 74 THR A CA 1
ATOM 524 C C . THR A 1 74 ? 4.268 -29.483 13.157 1.00 85.31 74 THR A C 1
ATOM 526 O O . THR A 1 74 ? 3.506 -29.725 12.228 1.00 85.31 74 THR A O 1
ATOM 529 N N . ARG A 1 75 ? 4.257 -28.308 13.792 1.00 69.38 75 ARG A N 1
ATOM 530 C CA . ARG A 1 75 ? 3.354 -27.191 13.485 1.00 69.38 75 ARG A CA 1
ATOM 531 C C . ARG A 1 75 ? 4.013 -25.862 13.821 1.00 69.38 75 ARG A C 1
ATOM 533 O O . ARG A 1 75 ? 4.939 -25.836 14.631 1.00 69.38 75 ARG A O 1
ATOM 540 N N . ASN A 1 76 ? 3.483 -24.784 13.251 1.00 64.19 76 ASN A N 1
ATOM 541 C CA . ASN A 1 76 ? 3.957 -23.429 13.515 1.00 64.19 76 ASN A CA 1
ATOM 542 C C . ASN A 1 76 ? 3.911 -23.097 15.010 1.00 64.19 76 ASN A C 1
ATOM 544 O O . ASN A 1 76 ? 2.984 -23.496 15.723 1.00 64.19 76 ASN A O 1
ATOM 548 N N . ILE A 1 77 ? 4.928 -22.371 15.466 1.00 74.81 77 ILE A N 1
ATOM 549 C CA . ILE A 1 77 ? 5.114 -21.960 16.853 1.00 74.81 77 ILE A CA 1
ATOM 550 C C . ILE A 1 77 ? 5.098 -20.436 16.906 1.00 74.81 77 ILE A C 1
ATOM 552 O O . ILE A 1 77 ? 5.909 -19.785 16.252 1.00 74.81 77 ILE A O 1
ATOM 556 N N . ASP A 1 78 ? 4.199 -19.870 17.707 1.00 63.25 78 ASP A N 1
ATOM 557 C CA . ASP A 1 78 ? 4.149 -18.426 17.929 1.00 63.25 78 ASP A CA 1
ATOM 558 C C . ASP A 1 78 ? 5.405 -17.934 18.654 1.00 63.25 78 ASP A C 1
ATOM 560 O O . ASP A 1 78 ? 5.969 -18.636 19.497 1.00 63.25 78 ASP A O 1
ATOM 564 N N . SER A 1 79 ? 5.808 -16.694 18.376 1.00 68.94 79 SER A N 1
ATOM 565 C CA . SER A 1 79 ? 6.928 -16.040 19.057 1.00 68.94 79 SER A CA 1
ATOM 566 C C . SER A 1 79 ? 6.792 -16.098 20.586 1.00 68.94 79 SER A C 1
ATOM 568 O O . SER A 1 79 ? 5.686 -16.013 21.119 1.00 68.94 79 SER A O 1
ATOM 570 N N . HIS A 1 80 ? 7.914 -16.148 21.306 1.00 71.50 80 HIS A N 1
ATOM 571 C CA . HIS A 1 80 ? 7.981 -16.229 22.775 1.00 71.50 80 HIS A CA 1
ATOM 572 C C . HIS A 1 80 ? 7.425 -17.524 23.390 1.00 71.50 80 HIS A C 1
ATOM 574 O O . HIS A 1 80 ? 7.082 -17.550 24.577 1.00 71.50 80 HIS A O 1
ATOM 580 N N . THR A 1 81 ? 7.339 -18.603 22.612 1.00 73.69 81 THR A N 1
ATOM 581 C CA . THR A 1 81 ? 6.841 -19.898 23.091 1.00 73.69 81 THR A CA 1
ATOM 582 C C . THR A 1 81 ? 7.993 -20.844 23.426 1.00 73.69 81 THR A C 1
ATOM 584 O O . THR A 1 81 ? 8.949 -20.979 22.660 1.00 73.69 81 THR A O 1
ATOM 587 N N . THR A 1 82 ? 7.876 -21.565 24.545 1.00 88.00 82 THR A N 1
ATOM 588 C CA . THR A 1 82 ? 8.725 -22.730 24.833 1.00 88.00 82 THR A CA 1
ATOM 589 C C . THR A 1 82 ? 7.963 -24.007 24.513 1.00 88.00 82 THR A C 1
ATOM 591 O O . THR A 1 82 ? 6.876 -24.222 25.058 1.00 88.00 82 THR A O 1
ATOM 594 N N . VAL A 1 83 ? 8.528 -24.878 23.678 1.00 90.94 83 VAL A N 1
ATOM 595 C CA . VAL A 1 83 ? 7.935 -26.177 23.319 1.00 90.94 83 VAL A CA 1
ATOM 596 C C . VAL A 1 83 ? 8.910 -27.324 23.568 1.00 90.94 83 VAL A C 1
ATOM 598 O O . VAL A 1 83 ? 10.110 -27.156 23.390 1.00 90.94 83 VAL A O 1
ATOM 601 N N . ALA A 1 84 ? 8.415 -28.503 23.944 1.00 94.81 84 ALA A N 1
ATOM 602 C CA . ALA A 1 84 ? 9.200 -29.742 23.970 1.00 94.81 84 ALA A CA 1
ATOM 603 C C . ALA A 1 84 ? 8.319 -30.977 23.750 1.00 94.81 84 ALA A C 1
ATOM 605 O O . ALA A 1 84 ? 7.091 -30.890 23.765 1.00 94.81 84 ALA A O 1
ATOM 606 N N . GLY A 1 85 ? 8.962 -32.131 23.564 1.00 92.88 85 GLY A N 1
ATOM 607 C CA . GLY A 1 85 ? 8.307 -33.423 23.372 1.00 92.88 85 GLY A CA 1
ATOM 608 C C . GLY A 1 85 ? 8.176 -33.837 21.906 1.00 92.88 85 GLY A C 1
ATOM 609 O O . GLY A 1 85 ? 8.585 -33.120 20.990 1.00 92.88 85 GLY A O 1
ATOM 610 N N . VAL A 1 86 ? 7.602 -35.021 21.698 1.00 95.62 86 VAL A N 1
ATOM 611 C CA . VAL A 1 86 ? 7.377 -35.635 20.383 1.00 95.62 86 VAL A CA 1
ATOM 612 C C . VAL A 1 86 ? 5.921 -36.122 20.324 1.00 95.62 86 VAL A C 1
ATOM 614 O O . VAL A 1 86 ? 5.604 -37.133 20.946 1.00 95.62 86 VAL A O 1
ATOM 617 N N . PRO A 1 87 ? 5.009 -35.408 19.635 1.00 89.25 87 PRO A N 1
ATOM 618 C CA . PRO A 1 87 ? 5.218 -34.117 18.975 1.00 89.25 87 PRO A CA 1
ATOM 619 C C . PRO A 1 87 ? 5.417 -32.977 19.986 1.00 89.25 87 PRO A C 1
ATOM 621 O O . PRO A 1 87 ? 4.910 -33.033 21.109 1.00 89.25 87 PRO A O 1
ATOM 624 N N . ALA A 1 88 ? 6.124 -31.923 19.579 1.00 91.56 88 ALA A N 1
ATOM 625 C CA . ALA A 1 88 ? 6.434 -30.785 20.432 1.00 91.56 88 ALA A CA 1
ATOM 626 C C . ALA A 1 88 ? 5.157 -30.043 20.849 1.00 91.56 88 ALA A C 1
ATOM 628 O O . ALA A 1 88 ? 4.331 -29.634 20.025 1.00 91.56 88 ALA A O 1
ATOM 629 N N . ARG A 1 89 ? 4.995 -29.849 22.156 1.00 84.12 89 ARG A N 1
ATOM 630 C CA . ARG A 1 89 ? 3.882 -29.118 22.766 1.00 84.12 89 ARG A CA 1
ATOM 631 C C . ARG A 1 89 ? 4.423 -28.010 23.657 1.00 84.12 89 ARG A C 1
ATOM 633 O O . ARG A 1 89 ? 5.516 -28.115 24.203 1.00 84.12 89 ARG A O 1
ATOM 640 N N . SER A 1 90 ? 3.649 -26.936 23.779 1.00 79.94 90 SER A N 1
ATOM 641 C CA . SER A 1 90 ? 3.993 -25.800 24.633 1.00 79.94 90 SER A CA 1
ATOM 642 C C . SER A 1 90 ? 4.123 -26.243 26.095 1.00 79.94 90 SER A C 1
ATOM 644 O O . SER A 1 90 ? 3.193 -26.837 26.640 1.00 79.94 90 SER A O 1
ATOM 646 N N . ILE A 1 91 ? 5.290 -25.990 26.699 1.00 75.00 91 ILE A N 1
ATOM 647 C CA . ILE A 1 91 ? 5.610 -26.332 28.099 1.00 75.00 91 ILE A CA 1
ATOM 648 C C . ILE A 1 91 ? 5.155 -25.203 29.016 1.00 75.00 91 ILE A C 1
ATOM 650 O O . ILE A 1 91 ? 4.557 -25.417 30.066 1.00 75.00 91 ILE A O 1
ATOM 654 N N . THR A 1 92 ? 5.411 -23.970 28.593 1.00 52.56 92 THR A N 1
ATOM 655 C CA . THR A 1 92 ? 4.887 -22.782 29.236 1.00 52.56 92 THR A CA 1
ATOM 656 C C . THR A 1 92 ? 3.607 -22.389 28.521 1.00 52.56 92 THR A C 1
ATOM 658 O O . THR A 1 92 ? 3.634 -21.719 27.490 1.00 52.56 92 THR A O 1
ATOM 661 N N . LYS A 1 93 ? 2.459 -22.657 29.155 1.00 44.38 93 LYS A N 1
ATOM 662 C CA . LYS A 1 93 ? 1.377 -21.666 29.120 1.00 44.38 93 LYS A CA 1
ATOM 663 C C . LYS A 1 93 ? 1.930 -20.403 29.790 1.00 44.38 93 LYS A C 1
ATOM 665 O O . LYS A 1 93 ? 1.597 -20.104 30.932 1.00 44.38 93 LYS A O 1
ATOM 670 N N . SER A 1 94 ? 2.794 -19.654 29.097 1.00 43.53 94 SER A N 1
ATOM 671 C CA . SER A 1 94 ? 2.814 -18.206 29.271 1.00 43.53 94 SER A CA 1
ATOM 672 C C . SER A 1 94 ? 1.345 -17.838 29.204 1.00 43.53 94 SER A C 1
ATOM 674 O O . SER A 1 94 ? 0.707 -18.125 28.186 1.00 43.53 94 SER A O 1
ATOM 676 N N . SER A 1 95 ? 0.767 -17.364 30.312 1.00 48.03 95 SER A N 1
ATOM 677 C CA . SER A 1 95 ? -0.634 -16.971 30.296 1.00 48.03 95 SER A CA 1
ATOM 678 C C . SER A 1 95 ? -0.790 -16.082 29.070 1.00 48.03 95 SER A C 1
ATOM 680 O O . SER A 1 95 ? 0.009 -15.164 28.874 1.00 48.03 95 SER A O 1
ATOM 682 N N . ASN A 1 96 ? -1.732 -16.412 28.183 1.00 57.97 96 ASN A N 1
ATOM 683 C CA . ASN A 1 96 ? -1.930 -15.656 26.945 1.00 57.97 96 ASN A CA 1
ATOM 684 C C . ASN A 1 96 ? -1.954 -14.144 27.282 1.00 57.97 96 ASN A C 1
ATOM 686 O O . ASN A 1 96 ? -1.331 -13.320 26.627 1.00 57.97 96 ASN A O 1
ATOM 690 N N . ASN A 1 97 ? -2.508 -13.825 28.456 1.00 62.84 97 ASN A N 1
ATOM 691 C CA . ASN A 1 97 ? -2.510 -12.531 29.129 1.00 62.84 97 ASN A CA 1
ATOM 692 C C . ASN A 1 97 ? -1.132 -11.866 29.335 1.00 62.84 97 ASN A C 1
ATOM 694 O O . ASN A 1 97 ? -1.019 -10.676 29.058 1.00 62.84 97 ASN A O 1
ATOM 698 N N . ALA A 1 98 ? -0.084 -12.560 29.793 1.00 66.56 98 ALA A N 1
ATOM 699 C CA . ALA A 1 98 ? 1.242 -11.960 29.990 1.00 66.56 98 ALA A CA 1
ATOM 700 C C . ALA A 1 98 ? 1.897 -11.555 28.658 1.00 66.56 98 ALA A C 1
ATOM 702 O O . ALA A 1 98 ? 2.491 -10.477 28.555 1.00 66.56 98 ALA A O 1
ATOM 703 N N . PHE A 1 99 ? 1.747 -12.383 27.621 1.00 67.62 99 PHE A N 1
ATOM 704 C CA . PHE A 1 99 ? 2.205 -12.061 26.268 1.00 67.62 99 PHE A CA 1
ATOM 705 C C . PHE A 1 99 ? 1.408 -10.894 25.665 1.00 67.62 99 PHE A C 1
ATOM 707 O O . PHE A 1 99 ? 2.005 -9.911 25.213 1.00 67.62 99 PHE A O 1
ATOM 714 N N . LYS A 1 100 ? 0.068 -10.945 25.741 1.00 70.94 100 LYS A N 1
ATOM 715 C CA . LYS A 1 100 ? -0.826 -9.847 25.334 1.00 70.94 100 LYS A CA 1
ATOM 716 C C . LYS A 1 100 ? -0.418 -8.533 26.002 1.00 70.94 100 LYS A C 1
ATOM 718 O O . LYS A 1 100 ? -0.277 -7.516 25.325 1.00 70.94 100 LYS A O 1
ATOM 723 N N . LEU A 1 101 ? -0.166 -8.562 27.313 1.00 81.06 101 LEU A N 1
ATOM 724 C CA . LEU A 1 101 ? 0.222 -7.391 28.096 1.00 81.06 101 LEU A CA 1
ATOM 725 C C . LEU A 1 101 ? 1.559 -6.806 27.626 1.00 81.06 101 LEU A C 1
ATOM 727 O O . LEU A 1 101 ? 1.637 -5.606 27.364 1.00 81.06 101 LEU A O 1
ATOM 731 N N . LYS A 1 102 ? 2.591 -7.640 27.441 1.00 77.94 102 LYS A N 1
ATOM 732 C CA . LYS A 1 102 ? 3.887 -7.195 26.897 1.00 77.94 102 LYS A CA 1
ATOM 733 C C . LYS A 1 102 ? 3.737 -6.579 25.506 1.00 77.94 102 LYS A C 1
ATOM 735 O O . LYS A 1 102 ? 4.323 -5.532 25.236 1.00 77.94 102 LYS A O 1
ATOM 740 N N . SER A 1 103 ? 2.927 -7.189 24.640 1.00 77.06 103 SER A N 1
ATOM 741 C CA . SER A 1 103 ? 2.674 -6.686 23.286 1.00 77.06 103 SER A CA 1
ATOM 742 C C . SER A 1 103 ? 1.940 -5.336 23.303 1.00 77.06 103 SER A C 1
ATOM 744 O O . SER A 1 103 ? 2.366 -4.405 22.616 1.00 77.06 103 SER A O 1
ATOM 746 N N . LYS A 1 104 ? 0.918 -5.170 24.158 1.00 84.94 104 LYS A N 1
ATOM 747 C CA . LYS A 1 104 ? 0.232 -3.880 24.367 1.00 84.94 104 LYS A CA 1
ATOM 748 C C . LYS A 1 104 ? 1.178 -2.794 24.876 1.00 84.94 104 LYS A C 1
ATOM 750 O O . LYS A 1 104 ? 1.163 -1.694 24.329 1.00 84.94 104 LYS A O 1
ATOM 755 N N . ILE A 1 105 ? 2.028 -3.099 25.862 1.00 86.81 105 ILE A N 1
ATOM 756 C CA . ILE A 1 105 ? 3.027 -2.152 26.387 1.00 86.81 105 ILE A CA 1
ATOM 757 C C . ILE A 1 105 ? 4.003 -1.738 25.283 1.00 86.81 105 ILE A C 1
ATOM 759 O O . ILE A 1 105 ? 4.220 -0.546 25.074 1.00 86.81 105 ILE A O 1
ATOM 763 N N . ARG A 1 106 ? 4.552 -2.700 24.531 1.00 84.38 106 ARG A N 1
ATOM 764 C CA . ARG A 1 106 ? 5.462 -2.422 23.410 1.00 84.38 106 ARG A CA 1
ATOM 765 C C . ARG A 1 106 ? 4.815 -1.504 22.372 1.00 84.38 106 ARG A C 1
ATOM 767 O O . ARG A 1 106 ? 5.434 -0.524 21.970 1.00 84.38 106 ARG A O 1
ATOM 774 N N . ASN A 1 107 ? 3.583 -1.800 21.961 1.00 83.62 107 ASN A N 1
ATOM 775 C CA . ASN A 1 107 ? 2.867 -1.003 20.964 1.00 83.62 107 ASN A CA 1
ATOM 776 C C . ASN A 1 107 ? 2.553 0.407 21.487 1.00 83.62 107 ASN A C 1
ATOM 778 O O . ASN A 1 107 ? 2.714 1.383 20.759 1.00 83.62 107 ASN A O 1
ATOM 782 N N . LEU A 1 108 ? 2.176 0.532 22.763 1.00 89.88 108 LEU A N 1
ATOM 783 C CA . LEU A 1 108 ? 1.945 1.824 23.408 1.00 89.88 108 LEU A CA 1
ATOM 784 C C . LEU A 1 108 ? 3.215 2.685 23.429 1.00 89.88 108 LEU A C 1
ATOM 786 O O . LEU A 1 108 ? 3.175 3.842 23.015 1.00 89.88 108 LEU A O 1
ATOM 790 N N . LEU A 1 109 ? 4.342 2.118 23.869 1.00 88.12 109 LEU A N 1
ATOM 791 C CA . LEU A 1 109 ? 5.636 2.806 23.886 1.00 88.12 109 LEU A CA 1
ATOM 792 C C . LEU A 1 109 ? 6.084 3.196 22.477 1.00 88.12 109 LEU A C 1
ATOM 794 O O . LEU A 1 109 ? 6.599 4.295 22.277 1.00 88.12 109 LEU A O 1
ATOM 798 N N . TYR A 1 110 ? 5.853 2.321 21.497 1.00 83.94 110 TYR A N 1
ATOM 799 C CA . TYR A 1 110 ? 6.118 2.620 20.096 1.00 83.94 110 TYR A CA 1
ATOM 800 C C . TYR A 1 110 ? 5.311 3.835 19.627 1.00 83.94 110 TYR A C 1
ATOM 802 O O . TYR A 1 110 ? 5.909 4.779 19.119 1.00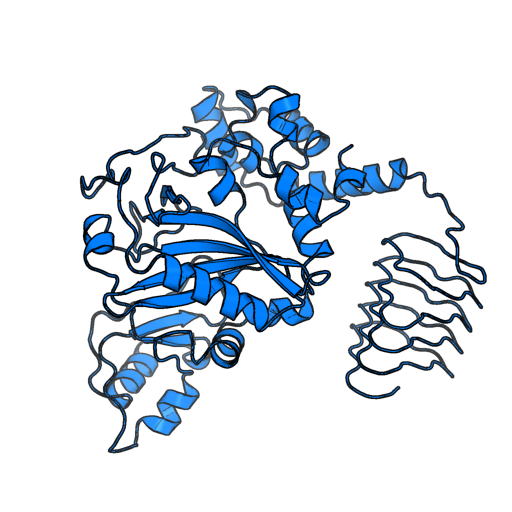 83.94 110 TYR A O 1
ATOM 810 N N . HIS A 1 111 ? 3.997 3.872 19.875 1.00 90.50 111 HIS A N 1
ATOM 811 C CA . HIS A 1 111 ? 3.145 5.012 19.517 1.00 90.50 111 HIS A CA 1
ATOM 812 C C . HIS A 1 111 ? 3.583 6.317 20.186 1.00 90.50 111 HIS A C 1
ATOM 814 O O . HIS A 1 111 ? 3.619 7.342 19.517 1.00 90.50 111 HIS A O 1
ATOM 820 N N . ILE A 1 112 ? 3.977 6.286 21.463 1.00 89.56 112 ILE A N 1
ATOM 821 C CA . ILE A 1 112 ? 4.521 7.469 22.151 1.00 89.56 112 ILE A CA 1
ATOM 822 C C . ILE A 1 112 ? 5.807 7.949 21.470 1.00 89.56 112 ILE A C 1
ATOM 824 O O . ILE A 1 112 ? 5.989 9.148 21.278 1.00 89.56 112 ILE A O 1
ATOM 828 N N . ARG A 1 113 ? 6.697 7.022 21.098 1.00 89.00 113 ARG A N 1
ATOM 829 C CA . ARG A 1 113 ? 7.996 7.340 20.497 1.00 89.00 113 ARG A CA 1
ATOM 830 C C . ARG A 1 113 ? 7.875 7.955 19.102 1.00 89.00 113 ARG A C 1
ATOM 832 O O . ARG A 1 113 ? 8.669 8.833 18.780 1.00 89.00 113 ARG A O 1
ATOM 839 N N . ILE A 1 114 ? 6.957 7.463 18.269 1.00 84.75 114 ILE A N 1
ATOM 840 C CA . ILE A 1 114 ? 6.823 7.920 16.874 1.00 84.75 114 ILE A CA 1
ATOM 841 C C . ILE A 1 114 ? 5.863 9.102 16.700 1.00 84.75 114 ILE A C 1
ATOM 843 O O . ILE A 1 114 ? 5.811 9.671 15.614 1.00 84.75 114 ILE A O 1
ATOM 847 N N . ALA A 1 115 ? 5.086 9.439 17.732 1.00 89.44 115 ALA A N 1
ATOM 848 C CA . ALA A 1 115 ? 4.043 10.451 17.655 1.00 89.44 115 ALA A CA 1
ATOM 849 C C . ALA A 1 115 ? 4.592 11.840 17.304 1.00 89.44 115 ALA A C 1
ATOM 851 O O . ALA A 1 115 ? 5.495 12.365 17.964 1.00 89.44 115 ALA A O 1
ATOM 852 N N . ASP A 1 116 ? 3.958 12.493 16.332 1.00 91.44 116 ASP A N 1
ATOM 853 C CA . ASP A 1 116 ? 4.204 13.907 16.053 1.00 91.44 116 ASP A CA 1
ATOM 854 C C . ASP A 1 116 ? 3.382 14.779 17.014 1.00 91.44 116 ASP A C 1
ATOM 856 O O . ASP A 1 116 ? 2.254 15.196 16.739 1.00 91.44 116 ASP A O 1
ATOM 860 N N . PHE A 1 117 ? 3.955 15.082 18.179 1.00 92.75 117 PHE A N 1
ATOM 861 C CA . PHE A 1 117 ? 3.293 15.886 19.212 1.00 92.75 117 PHE A CA 1
ATOM 862 C C . PHE A 1 117 ? 2.973 17.325 18.791 1.00 92.75 117 PHE A C 1
ATOM 864 O O . PHE A 1 117 ? 2.183 17.990 19.470 1.00 92.75 117 PHE A O 1
ATOM 871 N N . ARG A 1 118 ? 3.589 17.856 17.728 1.00 92.25 118 ARG A N 1
ATOM 872 C CA . ARG A 1 118 ? 3.219 19.171 17.192 1.00 92.25 118 ARG A CA 1
ATOM 873 C C . ARG A 1 118 ? 1.908 19.044 16.426 1.00 92.25 118 ARG A C 1
ATOM 875 O O . ARG A 1 118 ? 0.933 19.695 16.800 1.00 92.25 118 ARG A O 1
ATOM 882 N N . LYS A 1 119 ? 1.854 18.119 15.469 1.00 91.25 119 LYS A N 1
ATOM 883 C CA . LYS A 1 119 ? 0.650 17.816 14.689 1.00 91.25 119 LYS A CA 1
ATOM 884 C C . LYS A 1 119 ? -0.525 17.387 15.570 1.00 91.25 119 LYS A C 1
ATOM 886 O O . LYS A 1 119 ? -1.644 17.858 15.395 1.00 91.25 119 LYS A O 1
ATOM 891 N N . LEU A 1 120 ? -0.285 16.553 16.582 1.00 94.06 120 LEU A N 1
ATOM 892 C CA . LEU A 1 120 ? -1.335 16.136 17.518 1.00 94.06 120 LEU A CA 1
ATOM 893 C C . LEU A 1 120 ? -1.903 17.311 18.323 1.00 94.06 120 LEU A C 1
ATOM 895 O O . LEU A 1 120 ? -3.092 17.312 18.634 1.00 94.06 120 LEU A O 1
ATOM 899 N N . ARG A 1 121 ? -1.081 18.313 18.673 1.00 94.12 121 ARG A N 1
ATOM 900 C CA . ARG A 1 121 ? -1.561 19.524 19.365 1.00 94.12 121 ARG A CA 1
ATOM 901 C C . ARG A 1 121 ? -2.446 20.363 18.456 1.00 94.12 121 ARG A C 1
ATOM 903 O O . ARG A 1 121 ? -3.472 20.850 18.922 1.00 94.12 121 ARG A O 1
ATOM 910 N N . GLU A 1 122 ? -2.082 20.483 17.184 1.00 92.38 122 GLU A N 1
ATOM 911 C CA . GLU A 1 122 ? -2.902 21.146 16.166 1.00 92.38 122 GLU A CA 1
ATOM 912 C C . GLU A 1 122 ? -4.248 20.426 16.004 1.00 92.38 122 GLU A C 1
ATOM 914 O O . GLU A 1 122 ? -5.296 21.059 16.101 1.00 92.38 122 GLU A O 1
ATOM 919 N N . TYR A 1 123 ? -4.238 19.094 15.891 1.00 94.25 123 TYR A N 1
ATOM 920 C CA . TYR A 1 123 ? -5.452 18.273 15.824 1.00 94.25 123 TYR A CA 1
ATOM 921 C C . TYR A 1 123 ? -6.333 18.415 17.070 1.00 94.25 123 TYR A C 1
ATOM 923 O O . TYR A 1 123 ? -7.543 18.607 16.963 1.00 94.25 123 TYR A O 1
ATOM 931 N N . ASN A 1 124 ? -5.740 18.367 18.262 1.00 95.00 124 ASN A N 1
ATOM 932 C CA . ASN A 1 124 ? -6.463 18.527 19.521 1.00 95.00 124 ASN A CA 1
ATOM 933 C C . ASN A 1 124 ? -7.088 19.919 19.655 1.00 95.00 124 ASN A C 1
ATOM 935 O O . ASN A 1 124 ? -8.228 20.045 20.103 1.00 95.00 124 ASN A O 1
ATOM 939 N N . HIS A 1 125 ? -6.349 20.961 19.274 1.00 93.38 125 HIS A N 1
ATOM 940 C CA . HIS A 1 125 ? -6.861 22.324 19.290 1.00 93.38 125 HIS A CA 1
ATOM 941 C C . HIS A 1 125 ? -7.988 22.503 18.273 1.00 93.38 125 HIS A C 1
ATOM 943 O O . HIS A 1 125 ? -9.007 23.092 18.613 1.00 93.38 125 HIS A O 1
ATOM 949 N N . TYR A 1 126 ? -7.849 21.928 17.078 1.00 92.50 126 TYR A N 1
ATOM 950 C CA . TYR A 1 126 ? -8.886 21.950 16.052 1.00 92.50 126 TYR A CA 1
ATOM 951 C C . TYR A 1 126 ? -10.183 21.278 16.523 1.00 92.50 126 TYR A C 1
ATOM 953 O O . TYR A 1 126 ? -11.259 21.850 16.392 1.00 92.50 126 TYR A O 1
ATOM 961 N N . VAL A 1 127 ? -10.091 20.071 17.092 1.00 93.19 127 VAL A N 1
ATOM 962 C CA . VAL A 1 127 ? -11.278 19.286 17.470 1.00 93.19 127 VAL A CA 1
ATOM 963 C C . VAL A 1 127 ? -11.934 19.799 18.754 1.00 93.19 127 VAL A C 1
ATOM 965 O O . VAL A 1 127 ? -13.158 19.843 18.838 1.00 93.19 127 VAL A O 1
ATOM 968 N N . PHE A 1 128 ? -11.142 20.161 19.765 1.00 93.56 128 PHE A N 1
ATOM 969 C CA . PHE A 1 128 ? -11.650 20.427 21.118 1.00 93.56 128 PHE A CA 1
ATOM 970 C C . PHE A 1 128 ? -11.445 21.869 21.591 1.00 93.56 128 PHE A C 1
ATOM 972 O O . PHE A 1 128 ? -11.780 22.181 22.732 1.00 93.56 128 PHE A O 1
ATOM 979 N N . GLY A 1 129 ? -10.800 22.731 20.801 1.00 92.12 129 GLY A N 1
ATOM 980 C CA . GLY A 1 129 ? -10.395 24.079 21.222 1.00 92.12 129 GLY A CA 1
ATOM 981 C C . GLY A 1 129 ? -9.294 24.102 22.295 1.00 92.12 129 GLY A C 1
ATOM 982 O O . GLY A 1 129 ? -8.829 25.165 22.702 1.00 92.12 129 GLY A O 1
ATOM 983 N N . LYS A 1 130 ? -8.818 22.941 22.764 1.00 83.44 130 LYS A N 1
ATOM 984 C CA . LYS A 1 130 ? -7.878 22.826 23.891 1.00 83.44 130 LYS A CA 1
ATOM 985 C C . LYS A 1 130 ? -6.424 22.937 23.431 1.00 83.44 130 LYS A C 1
ATOM 987 O O . LYS A 1 130 ? -6.006 22.257 22.499 1.00 83.44 130 LYS A O 1
ATOM 992 N N . ARG A 1 131 ? -5.611 23.720 24.153 1.00 74.88 131 ARG A N 1
ATOM 993 C CA . ARG A 1 131 ? -4.148 23.788 23.932 1.00 74.88 131 ARG A CA 1
ATOM 994 C C . ARG A 1 131 ? -3.384 22.583 24.504 1.00 74.88 131 ARG A C 1
ATOM 996 O O . ARG A 1 131 ? -2.304 22.260 24.019 1.00 74.88 131 ARG A O 1
ATOM 1003 N N . LYS A 1 132 ? -3.923 21.923 25.538 1.00 86.94 132 LYS A N 1
ATOM 1004 C CA . LYS A 1 132 ? -3.326 20.723 26.151 1.00 86.94 132 LYS A CA 1
ATOM 1005 C C . LYS A 1 132 ? -3.892 19.453 25.515 1.00 86.94 132 LYS A C 1
ATOM 1007 O O . LYS A 1 132 ? -5.108 19.337 25.372 1.00 86.94 132 LYS A O 1
ATOM 1012 N N . LEU A 1 133 ? -3.004 18.511 25.189 1.00 88.69 133 LEU A N 1
ATOM 1013 C CA . LEU A 1 133 ? -3.365 17.190 24.673 1.00 88.69 133 LEU A CA 1
ATOM 1014 C C . LEU A 1 133 ? -4.119 16.374 25.720 1.00 88.69 133 LEU A C 1
ATOM 1016 O O . LEU A 1 133 ? -3.724 16.327 26.886 1.00 88.69 133 LEU A O 1
ATOM 1020 N N . MET A 1 134 ? -5.144 15.652 25.283 1.00 90.94 134 MET A N 1
ATOM 1021 C CA . MET A 1 134 ? -5.866 14.689 26.118 1.00 90.94 134 MET A CA 1
ATOM 1022 C C . MET A 1 134 ? -5.113 13.358 26.185 1.00 90.94 134 MET A C 1
ATOM 1024 O O . MET A 1 134 ? -5.554 12.329 25.682 1.00 90.94 134 MET A O 1
ATOM 1028 N N . PHE A 1 135 ? -3.926 13.392 26.791 1.00 91.75 135 PHE A N 1
ATOM 1029 C CA . PHE A 1 135 ? -2.977 12.278 26.765 1.00 91.75 135 PHE A CA 1
ATOM 1030 C C . PHE A 1 135 ? -3.575 10.971 27.306 1.00 91.75 135 PHE A C 1
ATOM 1032 O O . PHE A 1 135 ? -3.363 9.919 26.716 1.00 91.75 135 PHE A O 1
ATOM 1039 N N . LEU A 1 136 ? -4.396 11.036 28.360 1.00 93.62 136 LEU A N 1
ATOM 1040 C CA . LEU A 1 136 ? -5.071 9.858 28.915 1.00 93.62 136 LEU A CA 1
ATOM 1041 C C . LEU A 1 136 ? -6.016 9.181 27.910 1.00 93.62 136 LEU A C 1
ATOM 1043 O O . LEU A 1 136 ? -6.060 7.954 27.850 1.00 93.62 136 LEU A O 1
ATOM 1047 N N . GLU A 1 137 ? -6.729 9.950 27.085 1.00 93.31 137 GLU A N 1
ATOM 1048 C CA . GLU A 1 137 ? -7.599 9.384 26.048 1.00 93.31 137 GLU A CA 1
ATOM 1049 C C . GLU A 1 137 ? -6.788 8.723 24.936 1.00 93.31 137 GLU A C 1
ATOM 1051 O O . GLU A 1 137 ? -7.123 7.617 24.507 1.00 93.31 137 GLU A O 1
ATOM 1056 N N . LEU A 1 138 ? -5.694 9.364 24.512 1.00 95.81 138 LEU A N 1
ATOM 1057 C CA . LEU A 1 138 ? -4.782 8.827 23.500 1.00 95.81 138 LEU A CA 1
ATOM 1058 C C . LEU A 1 138 ? -4.138 7.515 23.966 1.00 95.81 138 LEU A C 1
ATOM 1060 O O . LEU A 1 138 ? -4.125 6.529 23.225 1.00 95.81 138 LEU A O 1
ATOM 1064 N N . LEU A 1 139 ? -3.657 7.476 25.214 1.00 95.25 139 LEU A N 1
ATOM 1065 C CA . LEU A 1 139 ? -3.121 6.264 25.832 1.00 95.25 139 LEU A CA 1
ATOM 1066 C C . LEU A 1 139 ? -4.188 5.168 25.922 1.00 95.25 139 LEU A C 1
ATOM 1068 O O . LEU A 1 139 ? -3.916 4.026 25.554 1.00 95.25 139 LEU A O 1
ATOM 1072 N N . SER A 1 140 ? -5.404 5.515 26.354 1.00 94.69 140 SER A N 1
ATOM 1073 C CA . SER A 1 140 ? -6.527 4.578 26.464 1.00 94.69 140 SER A CA 1
ATOM 1074 C C . SER A 1 140 ? -6.877 3.941 25.114 1.00 94.69 140 SER A C 1
ATOM 1076 O O . SER A 1 140 ? -6.965 2.719 25.015 1.00 94.69 140 SER A O 1
ATOM 1078 N N . HIS A 1 141 ? -6.981 4.726 24.037 1.00 94.88 141 HIS A N 1
ATOM 1079 C CA . HIS A 1 141 ? -7.304 4.198 22.704 1.00 94.88 141 HIS A CA 1
ATOM 1080 C C . HIS A 1 141 ? -6.163 3.375 22.100 1.00 94.88 141 HIS A C 1
ATOM 1082 O O . HIS A 1 141 ? -6.410 2.345 21.465 1.00 94.88 141 HIS A O 1
ATOM 1088 N N . SER A 1 142 ? -4.915 3.776 22.337 1.00 93.94 142 SER A N 1
ATOM 1089 C CA . SER A 1 142 ? -3.745 2.975 21.970 1.00 93.94 142 SER A CA 1
ATOM 1090 C C . SER A 1 142 ? -3.741 1.625 22.697 1.00 93.94 142 SER A C 1
ATOM 1092 O O . SER A 1 142 ? -3.522 0.579 22.082 1.00 93.94 142 SER A O 1
ATOM 1094 N N . TRP A 1 143 ? -4.084 1.618 23.986 1.00 91.62 143 TRP A N 1
ATOM 1095 C CA . TRP A 1 143 ? -4.162 0.408 24.802 1.00 91.62 143 TRP A CA 1
ATOM 1096 C C . TRP A 1 143 ? -5.325 -0.518 24.423 1.00 91.62 143 TRP A C 1
ATOM 1098 O O . TRP A 1 143 ? -5.155 -1.736 24.324 1.00 91.62 143 TRP A O 1
ATOM 1108 N N . MET A 1 144 ? -6.517 0.046 24.226 1.00 90.94 144 MET A N 1
ATOM 1109 C CA . MET A 1 144 ? -7.739 -0.714 23.960 1.00 90.94 144 MET A CA 1
ATOM 1110 C C . MET A 1 144 ? -7.811 -1.221 22.521 1.00 90.94 144 MET A C 1
ATOM 1112 O O . MET A 1 144 ? -8.262 -2.343 22.304 1.00 90.94 144 MET A O 1
ATOM 1116 N N . TYR A 1 145 ? -7.370 -0.416 21.552 1.00 90.88 145 TYR A N 1
ATOM 1117 C CA . TYR A 1 145 ? -7.609 -0.676 20.129 1.00 90.88 145 TYR A CA 1
ATOM 1118 C C . TYR A 1 145 ? -6.329 -0.787 19.298 1.00 90.88 145 TYR A C 1
ATOM 1120 O O . TYR A 1 145 ? -6.414 -1.048 18.103 1.00 90.88 145 TYR A O 1
ATOM 1128 N N . GLY A 1 146 ? -5.145 -0.553 19.874 1.00 90.38 146 GLY A N 1
ATOM 1129 C CA . GLY A 1 146 ? -3.899 -0.519 19.101 1.00 90.38 146 GLY A CA 1
ATOM 1130 C C . GLY A 1 146 ? -3.825 0.658 18.123 1.00 90.38 146 GLY A C 1
ATOM 1131 O O . GLY A 1 146 ? -3.123 0.590 17.116 1.00 90.38 146 GLY A O 1
ATOM 1132 N N . ALA A 1 147 ? -4.580 1.724 18.391 1.00 92.69 147 ALA A N 1
ATOM 1133 C CA . ALA A 1 147 ? -4.582 2.942 17.594 1.00 92.69 147 ALA A CA 1
ATOM 1134 C C . ALA A 1 147 ? -3.325 3.772 17.863 1.00 92.69 147 ALA A C 1
ATOM 1136 O O . ALA A 1 147 ? -2.982 4.018 19.020 1.00 92.69 147 ALA A O 1
ATOM 1137 N N . SER A 1 148 ? -2.663 4.250 16.805 1.00 93.25 148 SER A N 1
ATOM 1138 C CA . SER A 1 148 ? -1.703 5.341 16.988 1.00 93.25 148 SER A CA 1
ATOM 1139 C C . SER A 1 148 ? -2.441 6.612 17.419 1.00 93.25 148 SER A C 1
ATOM 1141 O O . SER A 1 148 ? -3.665 6.720 17.279 1.00 93.25 148 SER A O 1
ATOM 1143 N N . PHE A 1 149 ? -1.715 7.598 17.938 1.00 95.12 149 PHE A N 1
ATOM 1144 C CA . PHE A 1 149 ? -2.340 8.849 18.366 1.00 95.12 149 PHE A CA 1
ATOM 1145 C C . PHE A 1 149 ? -2.956 9.609 17.187 1.00 95.12 149 PHE A C 1
ATOM 1147 O O . PHE A 1 149 ? -3.991 10.246 17.342 1.00 95.12 149 PHE A O 1
ATOM 1154 N N . GLU A 1 150 ? -2.391 9.478 15.991 1.00 92.19 150 GLU A N 1
ATOM 1155 C CA . GLU A 1 150 ? -2.956 10.016 14.756 1.00 92.19 150 GLU A CA 1
ATOM 1156 C C . GLU A 1 150 ? -4.241 9.281 14.369 1.00 92.19 150 GLU A C 1
ATOM 1158 O O . GLU A 1 150 ? -5.213 9.942 14.017 1.00 92.19 150 GLU A O 1
ATOM 1163 N N . ASN A 1 151 ? -4.303 7.944 14.499 1.00 93.38 151 ASN A N 1
ATOM 1164 C CA . ASN A 1 151 ? -5.534 7.189 14.223 1.00 93.38 151 ASN A CA 1
ATOM 1165 C C . ASN A 1 151 ? -6.712 7.684 15.066 1.00 93.38 151 ASN A C 1
ATOM 1167 O O . ASN A 1 151 ? -7.815 7.757 14.536 1.00 93.38 151 ASN A O 1
ATOM 1171 N N . TYR A 1 152 ? -6.488 8.044 16.337 1.00 95.31 152 TYR A N 1
ATOM 1172 C CA . TYR A 1 152 ? -7.545 8.577 17.205 1.00 95.31 152 TYR A CA 1
ATOM 1173 C C . TYR A 1 152 ? -8.261 9.774 16.569 1.00 95.31 152 TYR A C 1
ATOM 1175 O O . TYR A 1 152 ? -9.492 9.830 16.549 1.00 95.31 152 TYR A O 1
ATOM 1183 N N . TYR A 1 153 ? -7.491 10.710 16.014 1.00 94.69 153 TYR A N 1
ATOM 1184 C CA . TYR A 1 153 ? -8.044 11.905 15.393 1.00 94.69 153 TYR A CA 1
ATOM 1185 C C . TYR A 1 153 ? -8.498 11.666 13.950 1.00 94.69 153 TYR A C 1
ATOM 1187 O O . TYR A 1 153 ? -9.585 12.096 13.577 1.00 94.69 153 TYR A O 1
ATOM 1195 N N . GLU A 1 154 ? -7.687 10.978 13.142 1.00 92.75 154 GLU A N 1
ATOM 1196 C CA . GLU A 1 154 ? -7.957 10.732 11.721 1.00 92.75 154 GLU A CA 1
ATOM 1197 C C . GLU A 1 154 ? -9.217 9.886 11.523 1.00 92.75 154 GLU A C 1
ATOM 1199 O O . GLU A 1 154 ? -10.064 10.252 10.718 1.00 92.75 154 GLU A O 1
ATOM 1204 N N . LEU A 1 155 ? -9.381 8.802 12.291 1.00 94.19 155 LEU A N 1
ATOM 1205 C CA . LEU A 1 155 ? -10.576 7.945 12.257 1.00 94.19 155 LEU A CA 1
ATOM 1206 C C . LEU A 1 155 ? -11.741 8.511 13.089 1.00 94.19 155 LEU A C 1
ATOM 1208 O O . LEU A 1 155 ? -12.770 7.851 13.238 1.00 94.19 155 LEU A O 1
ATOM 1212 N N . GLN A 1 156 ? -11.574 9.714 13.648 1.00 94.25 156 GLN A N 1
ATOM 1213 C CA . GLN A 1 156 ? -12.558 10.405 14.480 1.00 94.25 156 GLN A CA 1
ATOM 1214 C C . GLN A 1 156 ? -13.104 9.537 15.627 1.00 94.25 156 GLN A C 1
ATOM 1216 O O . GLN A 1 156 ? -14.304 9.531 15.899 1.00 94.25 156 GLN A O 1
ATOM 1221 N N . PHE A 1 157 ? -12.232 8.801 16.326 1.00 95.19 157 PHE A N 1
ATOM 1222 C CA . PHE A 1 157 ? -12.632 7.906 17.424 1.00 95.19 157 PHE A CA 1
ATOM 1223 C C . PHE A 1 157 ? -13.325 8.644 18.573 1.00 95.19 157 PHE A C 1
ATOM 1225 O O . PHE A 1 157 ? -14.184 8.078 19.236 1.00 95.19 157 PHE A O 1
ATOM 1232 N N . PHE A 1 158 ? -13.041 9.934 18.742 1.00 93.50 158 PHE A N 1
ATOM 1233 C CA . PHE A 1 158 ? -13.737 10.810 19.685 1.00 93.50 158 PHE A CA 1
ATOM 1234 C C . PHE A 1 158 ? -15.234 11.020 19.385 1.00 93.50 158 PHE A C 1
ATOM 1236 O O . PHE A 1 158 ? -15.951 11.539 20.236 1.00 93.50 158 PHE A O 1
ATOM 1243 N N . LYS A 1 159 ? -15.720 10.638 18.195 1.00 93.81 159 LYS A N 1
ATOM 1244 C CA . LYS A 1 159 ? -17.149 10.655 17.829 1.00 93.81 159 LYS A CA 1
ATOM 1245 C C . LYS A 1 159 ? -17.799 9.268 17.863 1.00 93.81 159 LYS A C 1
ATOM 1247 O O . LYS A 1 159 ? -18.980 9.160 17.556 1.00 93.81 159 LYS A O 1
ATOM 1252 N N . LYS A 1 160 ? -17.038 8.211 18.162 1.00 94.50 160 LYS A N 1
ATOM 1253 C CA . LYS A 1 160 ? -17.453 6.815 17.973 1.00 94.50 160 LYS A CA 1
ATOM 1254 C C . LYS A 1 160 ? -17.609 6.090 19.300 1.00 94.50 160 LYS A C 1
ATOM 1256 O O . LYS A 1 160 ? -16.866 6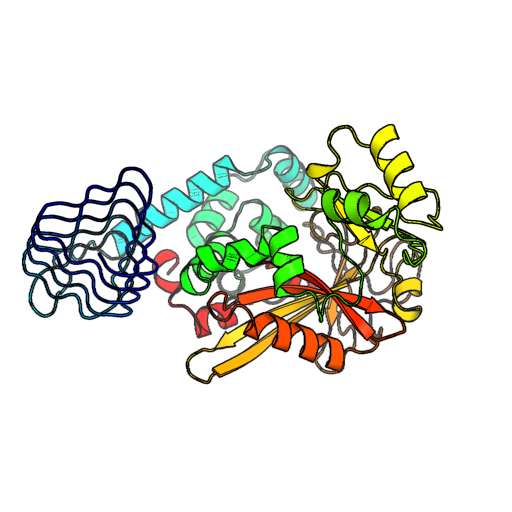.309 20.256 1.00 94.50 160 LYS A O 1
ATOM 1261 N N . SER A 1 161 ? -18.567 5.177 19.344 1.00 94.44 161 SER A N 1
ATOM 1262 C CA . SER A 1 161 ? -18.733 4.239 20.448 1.00 94.44 161 SER A CA 1
ATOM 1263 C C . SER A 1 161 ? -17.590 3.218 20.498 1.00 94.44 161 SER A C 1
ATOM 1265 O O . SER A 1 161 ? -16.859 2.986 19.532 1.00 94.44 161 SER A O 1
ATOM 1267 N N . ARG A 1 162 ? -17.448 2.532 21.639 1.00 91.69 162 ARG A N 1
ATOM 1268 C CA . ARG A 1 162 ? -16.430 1.479 21.807 1.00 91.69 162 ARG A CA 1
ATOM 1269 C C . ARG A 1 162 ? -16.616 0.315 20.829 1.00 91.69 162 ARG A C 1
ATOM 1271 O O . ARG A 1 162 ? -15.636 -0.320 20.449 1.00 91.69 162 ARG A O 1
ATOM 1278 N N . THR A 1 163 ? -17.858 -0.000 20.465 1.00 91.44 163 THR A N 1
ATOM 1279 C CA . THR A 1 163 ? -18.195 -1.059 19.504 1.00 91.44 163 THR A CA 1
ATOM 1280 C C . THR A 1 163 ? -17.788 -0.660 18.092 1.00 91.44 163 THR A C 1
ATOM 1282 O O . THR A 1 163 ? -17.120 -1.447 17.428 1.00 91.44 163 THR A O 1
ATOM 1285 N N . GLU A 1 164 ? -18.073 0.575 17.675 1.00 93.50 164 GLU A N 1
ATOM 1286 C CA . GLU A 1 164 ? -17.611 1.109 16.387 1.00 93.50 164 GLU A CA 1
ATOM 1287 C C . GLU A 1 164 ? -16.083 1.149 16.308 1.00 93.50 164 GLU A C 1
ATOM 1289 O O . GLU A 1 164 ? -15.507 0.628 15.357 1.00 93.50 164 GLU A O 1
ATOM 1294 N N . CYS A 1 165 ? -15.395 1.681 17.326 1.00 93.44 165 CYS A N 1
ATOM 1295 C CA . CYS A 1 165 ? -13.926 1.741 17.344 1.00 93.44 165 CYS A CA 1
ATOM 1296 C C . CYS A 1 165 ? -13.278 0.360 17.151 1.00 93.44 165 CYS A C 1
ATOM 1298 O O . CYS A 1 165 ? -12.227 0.252 16.519 1.00 93.44 165 CYS A O 1
ATOM 1300 N N . ARG A 1 166 ? -13.910 -0.714 17.646 1.00 91.69 166 ARG A N 1
ATOM 1301 C CA . ARG A 1 166 ? -13.409 -2.087 17.483 1.00 91.69 166 ARG A CA 1
ATOM 1302 C C . ARG A 1 166 ? -13.511 -2.623 16.063 1.00 91.69 166 ARG A C 1
ATOM 1304 O O . ARG A 1 166 ? -12.792 -3.577 15.776 1.00 91.69 166 ARG A O 1
ATOM 1311 N N . GLN A 1 167 ? -14.356 -2.054 15.210 1.00 91.88 167 GLN A N 1
ATOM 1312 C CA . GLN A 1 167 ? -14.499 -2.465 13.811 1.00 91.88 167 GLN A CA 1
ATOM 1313 C C . GLN A 1 167 ? -13.367 -1.929 12.931 1.00 91.88 167 GLN A C 1
ATOM 1315 O O . GLN A 1 167 ? -13.137 -2.455 11.844 1.00 91.88 167 GLN A O 1
ATOM 1320 N N . TYR A 1 168 ? -12.639 -0.907 13.388 1.00 93.12 168 TYR A N 1
ATOM 1321 C CA . TYR A 1 168 ? -11.538 -0.333 12.627 1.00 93.12 168 TYR A CA 1
ATOM 1322 C C . TYR A 1 168 ? -10.265 -1.151 12.786 1.00 93.12 168 TYR A C 1
ATOM 1324 O O . TYR A 1 168 ? -9.872 -1.567 13.879 1.00 93.12 168 TYR A O 1
ATOM 1332 N N . LEU A 1 169 ? -9.587 -1.339 11.664 1.00 90.75 169 LEU A N 1
ATOM 1333 C CA . LEU A 1 169 ? -8.221 -1.810 11.633 1.00 90.75 169 LEU A CA 1
ATOM 1334 C C . LEU A 1 169 ? -7.335 -0.601 11.986 1.00 90.75 169 LEU A C 1
ATOM 1336 O O . LEU A 1 169 ? -7.427 0.465 11.370 1.00 90.75 169 LEU A O 1
ATOM 1340 N N . THR A 1 170 ? -6.493 -0.742 13.005 1.00 91.44 170 THR A N 1
ATOM 1341 C CA . THR A 1 170 ? -5.615 0.315 13.538 1.00 91.44 170 THR A CA 1
ATOM 1342 C C . THR A 1 170 ? -4.146 0.043 13.216 1.00 91.44 170 THR A C 1
ATOM 1344 O O . THR A 1 170 ? -3.804 -1.047 12.760 1.00 91.44 170 THR A O 1
ATOM 1347 N N . SER A 1 171 ? -3.253 1.010 13.454 1.00 87.56 171 SER A N 1
ATOM 1348 C CA . SER A 1 171 ? -1.814 0.875 13.173 1.00 87.56 171 SER A CA 1
ATOM 1349 C C . SER A 1 171 ? -1.197 -0.417 13.724 1.00 87.56 171 SER A C 1
ATOM 1351 O O . SER A 1 171 ? -0.541 -1.131 12.963 1.00 87.56 171 SER A O 1
ATOM 1353 N N . SER A 1 172 ? -1.442 -0.776 14.990 1.00 86.94 172 SER A N 1
ATOM 1354 C CA . SER A 1 172 ? -0.913 -2.026 15.558 1.00 86.94 172 SER A CA 1
ATOM 1355 C C . SER A 1 172 ? -1.482 -3.268 14.874 1.00 86.94 172 SER A C 1
ATOM 1357 O O . SER A 1 172 ? -0.731 -4.188 14.558 1.00 86.94 172 SER A O 1
ATOM 1359 N N . LEU A 1 173 ? -2.797 -3.299 14.630 1.00 86.31 173 LEU A N 1
ATOM 1360 C CA . LEU A 1 173 ? -3.457 -4.442 13.991 1.00 86.31 173 LEU A CA 1
ATOM 1361 C C . LEU A 1 173 ? -3.006 -4.612 12.536 1.00 86.31 173 LEU A C 1
ATOM 1363 O O . LEU A 1 173 ? -2.821 -5.732 12.077 1.00 86.31 173 LEU A O 1
ATOM 1367 N N . ARG A 1 174 ? -2.735 -3.513 11.828 1.00 86.31 174 ARG A N 1
ATOM 1368 C CA . ARG A 1 174 ? -2.130 -3.552 10.493 1.00 86.31 174 ARG A CA 1
ATOM 1369 C C . ARG A 1 174 ? -0.761 -4.211 10.506 1.00 86.31 174 ARG A C 1
ATOM 1371 O O . ARG A 1 174 ? -0.465 -5.042 9.659 1.00 86.31 174 ARG A O 1
ATOM 1378 N N . HIS A 1 175 ? 0.094 -3.793 11.437 1.00 81.38 175 HIS A N 1
ATOM 1379 C CA . HIS A 1 175 ? 1.433 -4.356 11.560 1.00 81.38 175 HIS A CA 1
ATOM 1380 C C . HIS A 1 175 ? 1.379 -5.846 11.897 1.00 81.38 175 HIS A C 1
ATOM 1382 O O . HIS A 1 175 ? 2.275 -6.587 11.504 1.00 81.38 175 HIS A O 1
ATOM 1388 N N . GLU A 1 176 ? 0.347 -6.274 12.624 1.00 79.12 176 GLU A N 1
ATOM 1389 C CA . GLU A 1 176 ? 0.060 -7.682 12.871 1.00 79.12 176 GLU A CA 1
ATOM 1390 C C . GLU A 1 176 ? -0.330 -8.412 11.585 1.00 79.12 176 GLU A C 1
ATOM 1392 O O . GLU A 1 176 ? 0.324 -9.392 11.240 1.00 79.12 176 GLU A O 1
ATOM 1397 N N . LEU A 1 177 ? -1.305 -7.882 10.838 1.00 84.00 177 LEU A N 1
ATOM 1398 C CA . LEU A 1 177 ? -1.727 -8.411 9.540 1.00 84.00 177 LEU A CA 1
ATOM 1399 C C . LEU A 1 177 ? -0.531 -8.588 8.598 1.00 84.00 177 LEU A C 1
ATOM 1401 O O . LEU A 1 177 ? -0.251 -9.707 8.181 1.00 84.00 177 LEU A O 1
ATOM 1405 N N . THR A 1 178 ? 0.214 -7.512 8.312 1.00 83.31 178 THR A N 1
ATOM 1406 C CA . THR A 1 178 ? 1.371 -7.554 7.402 1.00 83.31 178 THR A CA 1
ATOM 1407 C C . THR A 1 178 ? 2.383 -8.611 7.842 1.00 83.31 178 THR A C 1
ATOM 1409 O O . THR A 1 178 ? 2.896 -9.341 7.007 1.00 83.31 178 THR A O 1
ATOM 1412 N N . ARG A 1 179 ? 2.656 -8.743 9.145 1.00 78.62 179 ARG A N 1
ATOM 1413 C CA . ARG A 1 179 ? 3.632 -9.721 9.646 1.00 78.62 179 ARG A CA 1
ATOM 1414 C C . ARG A 1 179 ? 3.165 -11.170 9.509 1.00 78.62 179 ARG A C 1
ATOM 1416 O O . ARG A 1 179 ? 4.007 -12.046 9.367 1.00 78.62 179 ARG A O 1
ATOM 1423 N N . GLN A 1 180 ? 1.862 -11.421 9.609 1.00 79.06 180 GLN A N 1
ATOM 1424 C CA . GLN A 1 180 ? 1.306 -12.771 9.512 1.00 79.06 180 GLN A CA 1
ATOM 1425 C C . GLN A 1 180 ? 1.118 -13.226 8.063 1.00 79.06 180 GLN A C 1
ATOM 1427 O O . GLN A 1 180 ? 1.230 -14.418 7.795 1.00 79.06 180 GLN A O 1
ATOM 1432 N N . VAL A 1 181 ? 0.823 -12.302 7.142 1.00 84.12 181 VAL A N 1
ATOM 1433 C CA . VAL A 1 181 ? 0.455 -12.661 5.758 1.00 84.12 181 VAL A CA 1
ATOM 1434 C C . VAL A 1 181 ? 1.534 -12.371 4.725 1.00 84.12 181 VAL A C 1
ATOM 1436 O O . VAL A 1 181 ? 1.477 -12.956 3.649 1.00 84.12 181 VAL A O 1
ATOM 1439 N N . ASN A 1 182 ? 2.498 -11.492 5.015 1.00 85.94 182 ASN A N 1
ATOM 1440 C CA . ASN A 1 182 ? 3.537 -11.127 4.055 1.00 85.94 182 ASN A CA 1
ATOM 1441 C C . ASN A 1 182 ? 4.902 -11.655 4.483 1.00 85.94 182 ASN A C 1
ATOM 1443 O O . ASN A 1 182 ? 5.407 -11.329 5.560 1.00 85.94 182 ASN A O 1
ATOM 1447 N N . ASP A 1 183 ? 5.540 -12.392 3.580 1.00 80.00 183 ASP A N 1
ATOM 1448 C CA . ASP A 1 183 ? 6.932 -12.780 3.709 1.00 80.00 183 ASP A CA 1
ATOM 1449 C C . ASP A 1 183 ? 7.848 -11.545 3.629 1.00 80.00 183 ASP A C 1
ATOM 1451 O O . ASP A 1 183 ? 7.857 -10.837 2.616 1.00 80.00 183 ASP A O 1
ATOM 1455 N N . PRO A 1 184 ? 8.654 -11.262 4.666 1.00 72.25 184 PRO A N 1
ATOM 1456 C CA . PRO A 1 184 ? 9.447 -10.040 4.716 1.00 72.25 184 PRO A CA 1
ATOM 1457 C C . PRO A 1 184 ? 10.587 -10.011 3.692 1.00 72.25 184 PRO A C 1
ATOM 1459 O O . PRO A 1 184 ? 11.022 -8.918 3.328 1.00 72.25 184 PRO A O 1
ATOM 1462 N N . CYS A 1 185 ? 11.086 -11.169 3.245 1.00 71.44 185 CYS A N 1
ATOM 1463 C CA . CYS A 1 185 ? 12.165 -11.242 2.261 1.00 71.44 185 CYS A CA 1
ATOM 1464 C C . CYS A 1 185 ? 11.640 -10.977 0.852 1.00 71.44 185 CYS A C 1
ATOM 1466 O O . CYS A 1 185 ? 12.231 -10.183 0.128 1.00 71.44 185 CYS A O 1
ATOM 1468 N N . GLU A 1 186 ? 10.524 -11.594 0.470 1.00 78.69 186 GLU A N 1
ATOM 1469 C CA . GLU A 1 186 ? 9.902 -11.333 -0.828 1.00 78.69 186 GLU A CA 1
ATOM 1470 C C . GLU A 1 186 ? 9.331 -9.909 -0.896 1.00 78.69 186 GLU A C 1
ATOM 1472 O O . GLU A 1 186 ? 9.468 -9.234 -1.915 1.00 78.69 186 GLU A O 1
ATOM 1477 N N . ALA A 1 187 ? 8.839 -9.367 0.224 1.00 80.56 187 ALA A N 1
ATOM 1478 C CA . ALA A 1 187 ? 8.419 -7.968 0.315 1.00 80.56 187 ALA A CA 1
ATOM 1479 C C . ALA A 1 187 ? 9.554 -6.953 0.065 1.00 80.56 187 ALA A C 1
ATOM 1481 O O . ALA A 1 187 ? 9.272 -5.771 -0.139 1.00 80.56 187 ALA A O 1
ATOM 1482 N N . LEU A 1 188 ? 10.831 -7.366 0.053 1.00 77.62 188 LEU A N 1
ATOM 1483 C CA . LEU A 1 188 ? 11.937 -6.493 -0.365 1.00 77.62 188 LEU A CA 1
ATOM 1484 C C . LEU A 1 188 ? 11.831 -6.090 -1.838 1.00 77.62 188 LEU A C 1
ATOM 1486 O O . LEU A 1 188 ? 12.247 -4.982 -2.170 1.00 77.62 188 LEU A O 1
ATOM 1490 N N . VAL A 1 189 ? 11.211 -6.919 -2.687 1.00 83.81 189 VAL A N 1
ATOM 1491 C CA . VAL A 1 189 ? 10.927 -6.579 -4.094 1.00 83.81 189 VAL A CA 1
ATOM 1492 C C . VAL A 1 189 ? 10.116 -5.287 -4.187 1.00 83.81 189 VAL A C 1
ATOM 1494 O O . VAL A 1 189 ? 10.341 -4.485 -5.078 1.00 83.81 189 VAL A O 1
ATOM 1497 N N . LEU A 1 190 ? 9.207 -5.046 -3.238 1.00 88.44 190 LEU A N 1
ATOM 1498 C CA . LEU A 1 190 ? 8.375 -3.841 -3.201 1.00 88.44 190 LEU A CA 1
ATOM 1499 C C . LEU A 1 190 ? 9.100 -2.608 -2.634 1.00 88.44 190 LEU A C 1
ATOM 1501 O O . LEU A 1 190 ? 8.610 -1.487 -2.757 1.00 88.44 190 LEU A O 1
ATOM 1505 N N . LYS A 1 191 ? 10.253 -2.798 -1.986 1.00 82.50 191 LYS A N 1
ATOM 1506 C CA . LYS A 1 191 ? 11.018 -1.733 -1.309 1.00 82.50 191 LYS A CA 1
ATOM 1507 C C . LYS A 1 191 ? 12.200 -1.252 -2.135 1.00 82.50 191 LYS A C 1
ATOM 1509 O O . LYS A 1 191 ? 12.612 -0.104 -1.983 1.00 82.50 191 LYS A O 1
ATOM 1514 N N . ASP A 1 192 ? 12.739 -2.123 -2.977 1.00 81.69 192 ASP A N 1
ATOM 1515 C CA . ASP A 1 192 ? 13.809 -1.809 -3.910 1.00 81.69 192 ASP A CA 1
ATOM 1516 C C . ASP A 1 192 ? 13.215 -1.507 -5.288 1.00 81.69 192 ASP A C 1
ATOM 1518 O O . ASP A 1 192 ? 12.625 -2.375 -5.925 1.00 81.69 192 ASP A O 1
ATOM 1522 N N . LYS A 1 193 ? 13.356 -0.261 -5.750 1.00 85.25 193 LYS A N 1
ATOM 1523 C CA . LYS A 1 193 ? 12.750 0.177 -7.014 1.00 85.25 193 LYS A CA 1
ATOM 1524 C C . LYS A 1 193 ? 13.378 -0.465 -8.249 1.00 85.25 193 LYS A C 1
ATOM 1526 O O . LYS A 1 193 ? 12.672 -0.629 -9.238 1.00 85.25 193 LYS A O 1
ATOM 1531 N N . VAL A 1 194 ? 14.661 -0.822 -8.196 1.00 85.75 194 VAL A N 1
ATOM 1532 C CA . VAL A 1 194 ? 15.330 -1.518 -9.303 1.00 85.75 194 VAL A CA 1
ATOM 1533 C C . VAL A 1 194 ? 14.788 -2.937 -9.371 1.00 85.75 194 VAL A C 1
ATOM 1535 O O . VAL A 1 194 ? 14.291 -3.358 -10.410 1.00 85.75 194 VAL A O 1
ATOM 1538 N N . ARG A 1 195 ? 14.753 -3.637 -8.230 1.00 85.56 195 ARG A N 1
ATOM 1539 C CA . ARG A 1 195 ? 14.209 -4.999 -8.178 1.00 85.56 195 ARG A CA 1
ATOM 1540 C C . ARG A 1 195 ? 12.725 -5.051 -8.533 1.00 85.56 195 ARG A C 1
ATOM 1542 O O . ARG A 1 195 ? 12.285 -5.991 -9.188 1.00 85.56 195 ARG A O 1
ATOM 1549 N N . PHE A 1 196 ? 11.954 -4.053 -8.107 1.00 89.94 196 PHE A N 1
ATOM 1550 C CA . PHE A 1 196 ? 10.565 -3.891 -8.521 1.00 89.94 196 PHE A CA 1
ATOM 1551 C C . PHE A 1 196 ? 10.471 -3.785 -10.045 1.00 89.94 196 PHE A C 1
ATOM 1553 O O . PHE A 1 196 ? 9.688 -4.505 -10.659 1.00 89.94 196 PHE A O 1
ATOM 1560 N N . ALA A 1 197 ? 11.287 -2.925 -10.660 1.00 90.94 197 ALA A N 1
ATOM 1561 C CA . ALA A 1 197 ? 11.272 -2.742 -12.103 1.00 90.94 197 ALA A CA 1
ATOM 1562 C C . ALA A 1 197 ? 11.617 -4.036 -12.857 1.00 90.94 197 ALA A C 1
ATOM 1564 O O . ALA A 1 197 ? 10.915 -4.374 -13.799 1.00 90.94 197 ALA A O 1
ATOM 1565 N N . GLU A 1 198 ? 12.609 -4.799 -12.389 1.00 87.94 198 GLU A N 1
ATOM 1566 C CA . GLU A 1 198 ? 12.975 -6.105 -12.960 1.00 87.94 198 GLU A CA 1
ATOM 1567 C C . GLU A 1 198 ? 11.837 -7.135 -12.870 1.00 87.94 198 GLU A C 1
ATOM 1569 O O . GLU A 1 198 ? 11.544 -7.841 -13.829 1.00 87.94 198 GLU A O 1
ATOM 1574 N N . VAL A 1 199 ? 11.183 -7.255 -11.709 1.00 90.06 199 VAL A N 1
ATOM 1575 C CA . VAL A 1 199 ? 10.134 -8.271 -11.487 1.00 90.06 199 VAL A CA 1
ATOM 1576 C C . VAL A 1 199 ? 8.847 -7.943 -12.247 1.00 90.06 199 VAL A C 1
ATOM 1578 O O . VAL A 1 199 ? 8.083 -8.851 -12.588 1.00 90.06 199 VAL A O 1
ATOM 1581 N N . PHE A 1 200 ? 8.586 -6.660 -12.498 1.00 94.44 200 PHE A N 1
ATOM 1582 C CA . PHE A 1 200 ? 7.335 -6.169 -13.075 1.00 94.44 200 PHE A CA 1
ATOM 1583 C C . PHE A 1 200 ? 7.490 -5.541 -14.467 1.00 94.44 200 PHE A C 1
ATOM 1585 O O . PHE A 1 200 ? 6.528 -4.950 -14.949 1.00 94.44 200 PHE A O 1
ATOM 1592 N N . GLU A 1 201 ? 8.650 -5.676 -15.114 1.00 91.69 201 GLU A N 1
ATOM 1593 C CA . GLU A 1 201 ? 9.047 -4.956 -16.336 1.00 91.69 201 GLU A CA 1
ATOM 1594 C C . GLU A 1 201 ? 7.948 -4.893 -17.413 1.00 91.69 201 GLU A C 1
ATOM 1596 O O . GLU A 1 201 ? 7.558 -3.807 -17.845 1.00 91.69 201 GLU A O 1
ATOM 1601 N N . ASP A 1 202 ? 7.373 -6.039 -17.779 1.00 90.62 202 ASP A N 1
ATOM 1602 C CA . ASP A 1 202 ? 6.356 -6.172 -18.832 1.00 90.62 202 ASP A CA 1
ATOM 1603 C C . ASP A 1 202 ? 4.991 -5.558 -18.475 1.00 90.62 202 ASP A C 1
ATOM 1605 O O . ASP A 1 202 ? 4.163 -5.353 -19.361 1.00 90.62 202 ASP A O 1
ATOM 1609 N N . ILE A 1 203 ? 4.749 -5.225 -17.203 1.00 92.19 203 ILE A N 1
ATOM 1610 C CA . ILE A 1 203 ? 3.485 -4.637 -16.729 1.00 92.19 203 ILE A CA 1
ATOM 1611 C C . ILE A 1 203 ? 3.618 -3.198 -16.206 1.00 92.19 203 ILE A C 1
ATOM 1613 O O . ILE A 1 203 ? 2.631 -2.596 -15.773 1.00 92.19 203 ILE A O 1
ATOM 1617 N N . LEU A 1 204 ? 4.816 -2.605 -16.251 1.00 93.31 204 LEU A N 1
ATOM 1618 C CA . LEU A 1 204 ? 5.021 -1.194 -15.889 1.00 93.31 204 LEU A CA 1
ATOM 1619 C C . LEU A 1 204 ? 4.428 -0.230 -16.923 1.00 93.31 204 LEU A C 1
ATOM 1621 O O . LEU A 1 204 ? 4.144 0.923 -16.582 1.00 93.31 204 LEU A O 1
ATOM 1625 N N . GLY A 1 205 ? 4.292 -0.680 -18.175 1.00 89.69 205 GLY A N 1
ATOM 1626 C CA . GLY A 1 205 ? 3.786 0.100 -19.310 1.00 89.69 205 GLY A CA 1
ATOM 1627 C C . GLY A 1 205 ? 4.718 1.221 -19.788 1.00 89.69 205 GLY A C 1
ATOM 1628 O O . GLY A 1 205 ? 4.408 1.911 -20.754 1.00 89.69 205 GLY A O 1
ATOM 1629 N N . ARG A 1 206 ? 5.863 1.420 -19.132 1.00 91.75 206 ARG A N 1
ATOM 1630 C CA . ARG A 1 206 ? 6.801 2.516 -19.397 1.00 91.75 206 ARG A CA 1
ATOM 1631 C C . ARG A 1 206 ? 8.233 2.027 -19.305 1.00 91.75 206 ARG A C 1
ATOM 1633 O O . ARG A 1 206 ? 8.506 1.081 -18.562 1.00 91.75 206 ARG A O 1
ATOM 1640 N N . ARG A 1 207 ? 9.154 2.727 -19.961 1.00 90.38 207 ARG A N 1
ATOM 1641 C CA . ARG A 1 207 ? 10.577 2.446 -19.786 1.00 90.38 207 ARG A CA 1
ATOM 1642 C C . ARG A 1 207 ? 11.064 2.901 -18.417 1.00 90.38 207 ARG A C 1
ATOM 1644 O O . ARG A 1 207 ? 10.744 3.995 -17.945 1.00 90.38 207 ARG A O 1
ATOM 1651 N N . VAL A 1 208 ? 11.888 2.054 -17.818 1.00 92.62 208 VAL A N 1
ATOM 1652 C CA . VAL A 1 208 ? 12.588 2.299 -16.564 1.00 92.62 208 VAL A CA 1
ATOM 1653 C C . VAL A 1 208 ? 14.048 1.930 -16.776 1.00 92.62 208 VAL A C 1
ATOM 1655 O O . VAL A 1 208 ? 14.329 0.872 -17.324 1.00 92.62 208 VAL A O 1
ATOM 1658 N N . MET A 1 209 ? 14.966 2.815 -16.396 1.00 92.62 209 MET A N 1
ATOM 1659 C CA . MET A 1 209 ? 16.402 2.603 -16.566 1.00 92.62 209 MET A CA 1
ATOM 1660 C C . MET A 1 209 ? 17.173 3.035 -15.325 1.00 92.62 209 MET A C 1
ATOM 1662 O O . MET A 1 209 ? 16.814 3.986 -14.623 1.00 92.62 209 MET A O 1
ATOM 1666 N N . THR A 1 210 ? 18.287 2.365 -15.103 1.00 93.81 210 THR A N 1
ATOM 1667 C CA . THR A 1 210 ? 19.384 2.784 -14.237 1.00 93.81 210 THR A CA 1
ATOM 1668 C C . THR A 1 210 ? 20.318 3.737 -14.984 1.00 93.81 210 THR A C 1
ATOM 1670 O O . THR A 1 210 ? 20.337 3.799 -16.216 1.00 93.81 210 THR A O 1
ATOM 1673 N N . PHE A 1 211 ? 21.144 4.477 -14.243 1.00 94.06 211 PHE A N 1
ATOM 1674 C CA . PHE A 1 211 ? 22.147 5.335 -14.874 1.00 94.06 211 PHE A CA 1
ATOM 1675 C C . PHE A 1 211 ? 23.185 4.539 -15.684 1.00 94.06 211 PHE A C 1
ATOM 1677 O O . PHE A 1 211 ? 23.673 5.011 -16.711 1.00 94.06 211 PHE A O 1
ATOM 1684 N N . ASP A 1 212 ? 23.505 3.314 -15.259 1.00 92.81 212 ASP A N 1
ATOM 1685 C CA . ASP A 1 212 ? 24.412 2.432 -15.993 1.00 92.81 212 ASP A CA 1
ATOM 1686 C C . ASP A 1 212 ? 23.864 2.031 -17.368 1.00 92.81 212 ASP A C 1
ATOM 1688 O O . ASP A 1 212 ? 24.581 2.089 -18.368 1.00 92.81 212 ASP A O 1
ATOM 1692 N N . GLU A 1 213 ? 22.575 1.706 -17.446 1.00 91.75 213 GLU A N 1
ATOM 1693 C CA . GLU A 1 213 ? 21.906 1.411 -18.716 1.00 91.75 213 GLU A CA 1
ATOM 1694 C C . GLU A 1 213 ? 21.907 2.617 -19.654 1.00 91.75 213 GLU A C 1
ATOM 1696 O O . GLU A 1 213 ? 22.220 2.462 -20.835 1.00 91.75 213 GLU A O 1
ATOM 1701 N N . ILE A 1 214 ? 21.659 3.823 -19.127 1.00 92.50 214 ILE A N 1
ATOM 1702 C CA . ILE A 1 214 ? 21.757 5.064 -19.909 1.00 92.50 214 ILE A CA 1
ATOM 1703 C C . ILE A 1 214 ? 23.169 5.213 -20.494 1.00 92.50 214 ILE A C 1
ATOM 1705 O O . ILE A 1 214 ? 23.304 5.423 -21.699 1.00 92.50 214 ILE A O 1
ATOM 1709 N N . LYS A 1 215 ? 24.226 5.051 -19.684 1.00 93.12 215 LYS A N 1
ATOM 1710 C CA . LYS A 1 215 ? 25.625 5.140 -20.151 1.00 93.12 215 LYS A CA 1
ATOM 1711 C C . LYS A 1 215 ? 25.951 4.112 -21.235 1.00 93.12 215 LYS A C 1
ATOM 1713 O O . LYS A 1 215 ? 26.635 4.442 -22.200 1.00 93.12 215 LYS A O 1
ATOM 1718 N N . ARG A 1 216 ? 25.479 2.871 -21.088 1.00 91.19 216 ARG A N 1
ATOM 1719 C CA . ARG A 1 216 ? 25.734 1.802 -22.067 1.00 91.19 216 ARG A CA 1
ATOM 1720 C C . ARG A 1 216 ? 25.021 2.046 -23.397 1.00 91.19 216 ARG A C 1
ATOM 1722 O O . ARG A 1 216 ? 25.570 1.708 -24.439 1.00 91.19 216 ARG A O 1
ATOM 1729 N N . GLN A 1 217 ? 23.830 2.641 -23.366 1.00 89.88 217 GLN A N 1
ATOM 1730 C CA . GLN A 1 217 ? 22.973 2.800 -24.546 1.00 89.88 217 GLN A CA 1
ATOM 1731 C C . GLN A 1 217 ? 23.077 4.184 -25.212 1.00 89.88 217 GLN A C 1
ATOM 1733 O O . GLN A 1 217 ? 22.642 4.344 -26.348 1.00 89.88 217 GLN A O 1
ATOM 1738 N N . MET A 1 218 ? 23.683 5.196 -24.575 1.00 87.81 218 MET A N 1
ATOM 1739 C CA . MET A 1 218 ? 23.726 6.573 -25.111 1.00 87.81 218 MET A CA 1
ATOM 1740 C C . MET A 1 218 ? 24.514 6.755 -26.417 1.00 87.81 218 MET A C 1
ATOM 1742 O O . MET A 1 218 ? 24.407 7.799 -27.067 1.00 87.81 218 MET A O 1
ATOM 1746 N N . HIS A 1 219 ? 25.352 5.782 -26.774 1.00 86.44 219 HIS A N 1
ATOM 1747 C CA . HIS A 1 219 ? 26.127 5.783 -28.014 1.00 86.44 219 HIS A CA 1
ATOM 1748 C C . HIS A 1 219 ? 25.477 4.965 -29.130 1.00 86.44 219 HIS A C 1
ATOM 1750 O O . HIS A 1 219 ? 25.982 4.992 -30.250 1.00 86.44 219 HIS A O 1
ATOM 1756 N N . ASP A 1 220 ? 24.382 4.259 -28.842 1.00 79.62 220 ASP A N 1
ATOM 1757 C CA . ASP A 1 220 ? 23.678 3.467 -29.839 1.00 79.62 220 ASP A CA 1
ATOM 1758 C C . ASP A 1 220 ? 23.016 4.408 -30.870 1.00 79.62 220 ASP A C 1
ATOM 1760 O O . ASP A 1 220 ? 22.197 5.255 -30.489 1.00 79.62 220 ASP A O 1
ATOM 1764 N N . PRO A 1 221 ? 23.358 4.316 -32.170 1.00 69.00 221 PRO A N 1
ATOM 1765 C CA . PRO A 1 221 ? 22.711 5.107 -33.217 1.00 69.00 221 PRO A CA 1
ATOM 1766 C C . PRO A 1 221 ? 21.220 4.775 -33.383 1.00 69.00 221 PRO A C 1
ATOM 1768 O O . PRO A 1 221 ? 20.486 5.582 -33.948 1.00 69.00 221 PRO A O 1
ATOM 1771 N N . TYR A 1 222 ? 20.764 3.635 -32.858 1.00 69.94 222 TYR A N 1
ATOM 1772 C CA . TYR A 1 222 ? 19.355 3.252 -32.757 1.00 69.94 222 TYR A CA 1
ATOM 1773 C C . TYR A 1 222 ? 18.762 3.555 -31.373 1.00 69.94 222 TYR A C 1
ATOM 1775 O O . TYR A 1 222 ? 17.662 3.094 -31.057 1.00 69.94 222 TYR A O 1
ATOM 1783 N N . SER A 1 223 ? 19.474 4.323 -30.535 1.00 66.12 223 SER A N 1
ATOM 1784 C CA . SER A 1 223 ? 18.992 4.697 -29.207 1.00 66.12 223 SER A CA 1
ATOM 1785 C C . SER A 1 223 ? 17.646 5.406 -29.297 1.00 66.12 223 SER A C 1
ATOM 1787 O O . SER A 1 223 ? 17.414 6.324 -30.085 1.00 66.12 223 SER A O 1
ATOM 1789 N N . ILE A 1 224 ? 16.727 4.930 -28.471 1.00 66.38 224 ILE A N 1
ATOM 1790 C CA . ILE A 1 224 ? 15.325 5.303 -28.541 1.00 66.38 224 ILE A CA 1
ATOM 1791 C C . ILE A 1 224 ? 15.144 6.719 -27.976 1.00 66.38 224 ILE A C 1
ATOM 1793 O O . ILE A 1 224 ? 15.717 7.065 -26.939 1.00 66.38 224 ILE A O 1
ATOM 1797 N N . SER A 1 225 ? 14.306 7.532 -28.622 1.00 70.56 225 SER A N 1
ATOM 1798 C CA . SER A 1 225 ? 13.919 8.847 -28.103 1.00 70.56 225 SER A CA 1
ATOM 1799 C C . SER A 1 225 ? 13.201 8.702 -26.760 1.00 70.56 225 SER A C 1
ATOM 1801 O O . SER A 1 225 ? 12.287 7.883 -26.644 1.00 70.56 225 SER A O 1
ATOM 1803 N N . ILE A 1 226 ? 13.565 9.514 -25.767 1.00 76.50 226 ILE A N 1
ATOM 1804 C CA . ILE A 1 226 ? 12.918 9.517 -24.451 1.00 76.50 226 ILE A CA 1
ATOM 1805 C C . ILE A 1 226 ? 12.433 10.917 -24.091 1.00 76.50 226 ILE A C 1
ATOM 1807 O O . ILE A 1 226 ? 13.179 11.712 -23.549 1.00 76.50 226 ILE A O 1
ATOM 1811 N N . ASN A 1 227 ? 11.174 11.227 -24.394 1.00 82.00 227 ASN A N 1
ATOM 1812 C CA . ASN A 1 227 ? 10.690 12.607 -24.354 1.00 82.00 227 ASN A CA 1
ATOM 1813 C C . ASN A 1 227 ? 10.690 13.219 -22.939 1.00 82.00 227 ASN A C 1
ATOM 1815 O O . ASN A 1 227 ? 11.508 14.079 -22.627 1.00 82.00 227 ASN A O 1
ATOM 1819 N N . GLU A 1 228 ? 9.796 12.767 -22.060 1.00 90.06 228 GLU A N 1
ATOM 1820 C CA . GLU A 1 228 ? 9.676 13.287 -20.695 1.00 90.06 228 GLU A CA 1
ATOM 1821 C C . GLU A 1 228 ? 10.111 12.224 -19.688 1.00 90.06 228 GLU A C 1
ATOM 1823 O O . GLU A 1 228 ? 9.659 11.081 -19.752 1.00 90.06 228 GLU A O 1
ATOM 1828 N N . VAL A 1 229 ? 10.972 12.600 -18.740 1.00 92.56 229 VAL A N 1
ATOM 1829 C CA . VAL A 1 229 ? 11.556 11.685 -17.746 1.00 92.56 229 VAL A CA 1
ATOM 1830 C C . VAL A 1 229 ? 11.204 12.142 -16.338 1.00 92.56 229 VAL A C 1
ATOM 1832 O O . VAL A 1 229 ? 11.190 13.334 -16.044 1.00 92.56 229 VAL A O 1
ATOM 1835 N N . VAL A 1 230 ? 10.957 11.193 -15.443 1.00 92.50 230 VAL A N 1
ATOM 1836 C CA . VAL A 1 230 ? 10.877 11.399 -13.997 1.00 92.50 230 VAL A CA 1
ATOM 1837 C C . VAL A 1 230 ? 12.067 10.697 -13.356 1.00 92.50 230 VAL A C 1
ATOM 1839 O O . VAL A 1 230 ? 12.273 9.503 -13.560 1.00 92.50 230 VAL A O 1
ATOM 1842 N N . ILE A 1 231 ? 12.844 11.432 -12.562 1.00 92.94 231 ILE A N 1
ATOM 1843 C CA . ILE A 1 231 ? 14.042 10.907 -11.902 1.00 92.94 231 ILE A CA 1
ATOM 1844 C C . ILE A 1 231 ? 13.698 10.665 -10.431 1.00 92.94 231 ILE A C 1
ATOM 1846 O O . ILE A 1 231 ? 13.399 11.608 -9.693 1.00 92.94 231 ILE A O 1
ATOM 1850 N N . LYS A 1 232 ? 13.702 9.405 -9.993 1.00 90.12 232 LYS A N 1
ATOM 1851 C CA . LYS A 1 232 ? 13.277 9.009 -8.642 1.00 90.12 232 LYS A CA 1
ATOM 1852 C C . LYS A 1 232 ? 14.434 8.403 -7.856 1.00 90.12 232 LYS A C 1
ATOM 1854 O O . LYS A 1 232 ? 15.109 7.532 -8.391 1.00 90.12 232 LYS A O 1
ATOM 1859 N N . PRO A 1 233 ? 14.652 8.783 -6.589 1.00 89.19 233 PRO A N 1
ATOM 1860 C CA . PRO A 1 233 ? 15.624 8.092 -5.749 1.00 89.19 233 PRO A CA 1
ATOM 1861 C C . PRO A 1 233 ? 15.289 6.599 -5.655 1.00 89.19 233 PRO A C 1
ATOM 1863 O O . PRO A 1 233 ? 14.130 6.248 -5.409 1.00 89.19 233 PRO A O 1
ATOM 1866 N N . ILE A 1 234 ? 16.287 5.723 -5.810 1.00 85.44 234 ILE A N 1
ATOM 1867 C CA . ILE A 1 234 ? 16.119 4.263 -5.669 1.00 85.44 234 ILE A CA 1
ATOM 1868 C C . ILE A 1 234 ? 15.643 3.929 -4.252 1.00 85.44 234 ILE A C 1
ATOM 1870 O O . ILE A 1 234 ? 14.778 3.076 -4.056 1.00 85.44 234 ILE A O 1
ATOM 1874 N N . LYS A 1 235 ? 16.186 4.643 -3.259 1.00 78.69 235 LYS A N 1
ATOM 1875 C CA . LYS A 1 235 ? 15.817 4.535 -1.845 1.00 78.69 235 LYS A CA 1
ATOM 1876 C C . LYS A 1 235 ? 15.053 5.779 -1.410 1.00 78.69 235 LYS A C 1
ATOM 1878 O O . LYS A 1 235 ? 15.498 6.896 -1.643 1.00 78.69 235 LYS A O 1
ATOM 1883 N N . GLY A 1 236 ? 13.936 5.585 -0.717 1.00 66.94 236 GLY A N 1
ATOM 1884 C CA . GLY A 1 236 ? 13.116 6.676 -0.193 1.00 66.94 236 GLY A CA 1
ATOM 1885 C C . GLY A 1 236 ? 11.632 6.328 -0.192 1.00 66.94 236 GLY A C 1
ATOM 1886 O O . GLY A 1 236 ? 11.225 5.292 -0.712 1.00 66.94 236 GLY A O 1
ATOM 1887 N N . GLN A 1 237 ? 10.817 7.188 0.417 1.00 64.12 237 GLN A N 1
ATOM 1888 C CA . GLN A 1 237 ? 9.361 7.033 0.489 1.00 64.12 237 GLN A CA 1
ATOM 1889 C C . GLN A 1 237 ? 8.660 8.382 0.278 1.00 64.12 237 GLN A C 1
ATOM 1891 O O . GLN A 1 237 ? 9.275 9.443 0.386 1.00 64.12 237 GLN A O 1
ATOM 1896 N N . ALA A 1 238 ? 7.356 8.337 -0.017 1.00 61.38 238 ALA A N 1
ATOM 1897 C CA . ALA A 1 238 ? 6.474 9.508 -0.097 1.00 61.38 238 ALA A CA 1
ATOM 1898 C C . ALA A 1 238 ? 6.882 10.586 -1.126 1.00 61.38 238 ALA A C 1
ATOM 1900 O O . ALA A 1 238 ? 6.523 11.752 -0.979 1.00 61.38 238 ALA A O 1
ATOM 1901 N N . GLY A 1 239 ? 7.618 10.204 -2.172 1.00 65.62 239 GLY A N 1
ATOM 1902 C CA . GLY A 1 239 ? 8.000 11.102 -3.264 1.00 65.62 239 GLY A CA 1
ATOM 1903 C C . GLY A 1 239 ? 9.060 12.151 -2.913 1.00 65.62 239 GLY A C 1
ATOM 1904 O O . GLY A 1 239 ? 9.286 13.071 -3.698 1.00 65.62 239 GLY A O 1
ATOM 1905 N N . GLN A 1 240 ? 9.725 12.029 -1.761 1.00 72.38 240 GLN A N 1
ATOM 1906 C CA . GLN A 1 240 ? 10.847 12.901 -1.417 1.00 72.38 240 GLN A CA 1
ATOM 1907 C C . GLN A 1 240 ? 12.016 12.681 -2.382 1.00 72.38 240 GLN A C 1
ATOM 1909 O O . GLN A 1 240 ? 12.376 11.544 -2.676 1.00 72.38 240 GLN A O 1
ATOM 1914 N N . GLY A 1 241 ? 12.604 13.776 -2.869 1.00 81.75 241 GLY A N 1
ATOM 1915 C CA . GLY A 1 241 ? 13.761 13.739 -3.766 1.00 81.75 241 GLY A CA 1
ATOM 1916 C C . GLY A 1 241 ? 13.447 13.406 -5.227 1.00 81.75 241 GLY A C 1
ATOM 1917 O O . GLY A 1 241 ? 14.383 13.267 -6.004 1.00 81.75 241 GLY A O 1
ATOM 1918 N N . ILE A 1 242 ? 12.172 13.290 -5.626 1.00 86.44 242 ILE A N 1
ATOM 1919 C CA . ILE A 1 242 ? 11.817 13.138 -7.045 1.00 86.44 242 ILE A CA 1
ATOM 1920 C C . ILE A 1 242 ? 12.135 14.435 -7.794 1.00 86.44 242 ILE A C 1
ATOM 1922 O O . ILE A 1 242 ? 11.707 15.519 -7.390 1.00 86.44 242 ILE A O 1
ATOM 1926 N N . ILE A 1 243 ? 12.845 14.308 -8.911 1.00 89.38 243 ILE A N 1
ATOM 1927 C CA . ILE A 1 243 ? 13.190 15.412 -9.801 1.00 89.38 243 ILE A CA 1
ATOM 1928 C C . ILE A 1 243 ? 12.332 15.302 -11.063 1.00 89.38 243 ILE A C 1
ATOM 1930 O O . ILE A 1 243 ? 12.225 14.242 -11.681 1.00 89.38 243 ILE A O 1
ATOM 1934 N N . PHE A 1 244 ? 11.737 16.432 -11.440 1.00 89.31 244 PHE A N 1
ATOM 1935 C CA . PHE A 1 244 ? 10.992 16.611 -12.682 1.00 89.31 244 PHE A CA 1
ATOM 1936 C C . PHE A 1 244 ? 11.765 17.602 -13.559 1.00 89.31 244 PHE A C 1
ATOM 1938 O O . PHE A 1 244 ? 11.631 18.813 -13.339 1.00 89.31 244 PHE A O 1
ATOM 1945 N N . PRO A 1 245 ? 12.602 17.122 -14.495 1.00 91.12 245 PRO A N 1
ATOM 1946 C CA . PRO A 1 245 ? 13.234 17.967 -15.498 1.00 91.12 245 PRO A CA 1
ATOM 1947 C C . PRO A 1 245 ? 12.202 18.862 -16.194 1.00 91.12 245 PRO A C 1
ATOM 1949 O O . PRO A 1 245 ? 11.103 18.424 -16.521 1.00 91.12 245 PRO A O 1
ATOM 1952 N N . MET A 1 246 ? 12.555 20.131 -16.407 1.00 86.38 246 MET A N 1
ATOM 1953 C CA . MET A 1 246 ? 11.710 21.102 -17.123 1.00 86.38 246 MET A CA 1
ATOM 1954 C C . MET A 1 246 ? 11.956 21.098 -18.639 1.00 86.38 246 MET A C 1
ATOM 1956 O O . MET A 1 246 ? 11.487 21.987 -19.342 1.00 86.38 246 MET A O 1
ATOM 1960 N N . GLN A 1 247 ? 12.717 20.122 -19.131 1.00 86.69 247 GLN A N 1
ATOM 1961 C CA . GLN A 1 247 ? 13.069 19.967 -20.535 1.00 86.69 247 GLN A CA 1
ATOM 1962 C C . GLN A 1 247 ? 12.734 18.556 -21.008 1.00 86.69 247 GLN A C 1
ATOM 1964 O O . GLN A 1 247 ? 12.753 17.608 -20.221 1.00 86.69 247 GLN A O 1
ATOM 1969 N N . ASN A 1 248 ? 12.504 18.445 -22.309 1.00 88.94 248 ASN A N 1
ATOM 1970 C CA . ASN A 1 248 ? 12.348 17.174 -22.990 1.00 88.94 248 ASN A CA 1
ATOM 1971 C C . ASN A 1 248 ? 13.704 16.654 -23.469 1.00 88.94 248 ASN A C 1
ATOM 1973 O O . ASN A 1 248 ? 14.606 17.442 -23.778 1.00 88.94 248 ASN A O 1
ATOM 1977 N N . PHE A 1 249 ? 13.832 15.335 -23.574 1.00 89.69 249 PHE A N 1
ATOM 1978 C CA . PHE A 1 249 ? 15.013 14.682 -24.111 1.00 89.69 249 PHE A CA 1
ATOM 1979 C C . PHE A 1 249 ? 14.686 14.007 -25.445 1.00 89.69 249 PHE A C 1
ATOM 1981 O O . PHE A 1 249 ? 13.680 13.336 -25.635 1.00 89.69 249 PHE A O 1
ATOM 1988 N N . THR A 1 250 ? 15.546 14.217 -26.427 1.00 87.31 250 THR A N 1
ATOM 1989 C CA . THR A 1 250 ? 15.406 13.625 -27.766 1.00 87.31 250 THR A CA 1
ATOM 1990 C C . THR A 1 250 ? 16.309 12.407 -27.938 1.00 87.31 250 THR A C 1
ATOM 1992 O O . THR A 1 250 ? 16.086 11.602 -28.834 1.00 87.31 250 THR A O 1
ATOM 1995 N N . SER A 1 251 ? 17.294 12.237 -27.050 1.00 88.25 251 SER A N 1
ATOM 1996 C CA . SER A 1 251 ? 18.231 11.112 -27.036 1.00 88.25 251 SER A CA 1
ATOM 1997 C C . SER A 1 251 ? 18.698 10.783 -25.616 1.00 88.25 251 SER A C 1
ATOM 1999 O O . SER A 1 251 ? 18.699 11.645 -24.729 1.00 88.25 251 SER A O 1
ATOM 2001 N N . LEU A 1 252 ? 19.171 9.550 -25.410 1.00 90.81 252 LEU A N 1
ATOM 2002 C CA . LEU A 1 252 ? 19.772 9.133 -24.137 1.00 90.81 252 LEU A CA 1
ATOM 2003 C C . LEU A 1 252 ? 21.055 9.904 -23.809 1.00 90.81 252 LEU A C 1
ATOM 2005 O O . LEU A 1 252 ? 21.338 10.128 -22.636 1.00 90.81 252 LEU A O 1
ATOM 2009 N N . ARG A 1 253 ? 21.794 10.377 -24.821 1.00 90.69 253 ARG A N 1
ATOM 2010 C CA . ARG A 1 253 ? 22.955 11.255 -24.621 1.00 90.69 253 ARG A CA 1
ATOM 2011 C C . ARG A 1 253 ? 22.555 12.589 -23.993 1.00 90.69 253 ARG A C 1
ATOM 2013 O O . ARG A 1 253 ? 23.162 13.010 -23.017 1.00 90.69 253 ARG A O 1
ATOM 2020 N N . GLN A 1 254 ? 21.492 13.217 -24.495 1.00 91.06 254 GLN A N 1
ATOM 2021 C CA . GLN A 1 254 ? 20.990 14.468 -23.921 1.00 91.06 254 GLN A CA 1
ATOM 2022 C C . GLN A 1 254 ? 20.531 14.278 -22.467 1.00 91.06 254 GLN A C 1
ATOM 2024 O O . GLN A 1 254 ? 20.777 15.140 -21.621 1.00 91.06 254 GLN A O 1
ATOM 2029 N N . LEU A 1 255 ? 19.876 13.149 -22.168 1.00 93.00 255 LEU A N 1
ATOM 2030 C CA . LEU A 1 255 ? 19.495 12.795 -20.800 1.00 93.00 255 LEU A CA 1
ATOM 2031 C C . LEU A 1 255 ? 20.731 12.594 -19.916 1.00 93.00 255 LEU A C 1
ATOM 2033 O O . LEU A 1 255 ? 20.799 13.160 -18.829 1.00 93.00 255 LEU A O 1
ATOM 2037 N N . HIS A 1 256 ? 21.717 11.835 -20.387 1.00 94.06 256 HIS A N 1
ATOM 2038 C CA . HIS A 1 256 ? 22.970 11.596 -19.679 1.00 94.06 256 HIS A CA 1
ATOM 2039 C C . HIS A 1 256 ? 23.684 12.902 -19.294 1.00 94.06 256 HIS A C 1
ATOM 2041 O O . HIS A 1 256 ? 24.013 13.102 -18.123 1.00 94.06 256 HIS A O 1
ATOM 2047 N N . ASP A 1 257 ? 23.860 13.821 -20.245 1.00 93.00 257 ASP A N 1
ATOM 2048 C CA . ASP A 1 257 ? 24.584 15.080 -20.024 1.00 93.00 257 ASP A CA 1
ATOM 2049 C C . ASP A 1 257 ? 23.848 15.999 -19.031 1.00 93.00 257 ASP A C 1
ATOM 2051 O O . ASP A 1 257 ? 24.457 16.635 -18.160 1.00 93.00 257 ASP A O 1
ATOM 2055 N N . TYR A 1 258 ? 22.514 16.016 -19.091 1.00 93.75 258 TYR A N 1
ATOM 2056 C CA . TYR A 1 258 ? 21.683 16.703 -18.100 1.00 93.75 258 TYR A CA 1
ATOM 2057 C C . TYR A 1 258 ? 21.841 16.101 -16.699 1.00 93.75 258 TYR A C 1
ATOM 2059 O O . TYR A 1 258 ? 21.958 16.824 -15.707 1.00 93.75 258 TYR A O 1
ATOM 2067 N N . VAL A 1 259 ? 21.855 14.773 -16.604 1.00 93.88 259 VAL A N 1
ATOM 2068 C CA . VAL A 1 259 ? 21.963 14.067 -15.327 1.00 93.88 259 VAL A CA 1
ATOM 2069 C C . VAL A 1 259 ? 23.318 14.320 -14.679 1.00 93.88 259 VAL A C 1
ATOM 2071 O O . VAL A 1 259 ? 23.347 14.664 -13.500 1.00 93.88 259 VAL A O 1
ATOM 2074 N N . ILE A 1 260 ? 24.420 14.229 -15.427 1.00 94.62 260 ILE A N 1
ATOM 2075 C CA . ILE A 1 260 ? 25.762 14.518 -14.896 1.00 94.62 260 ILE A CA 1
ATOM 2076 C C . ILE A 1 260 ? 25.879 15.966 -14.411 1.00 94.62 260 ILE A C 1
ATOM 2078 O O . ILE A 1 260 ? 26.490 16.217 -13.373 1.00 94.62 260 ILE A O 1
ATOM 2082 N N . SER A 1 261 ? 25.289 16.924 -15.130 1.00 93.19 261 SER A N 1
ATOM 2083 C CA . SER A 1 261 ? 25.365 18.341 -14.750 1.00 93.19 261 SER A CA 1
ATOM 2084 C C . SER A 1 261 ? 24.461 18.716 -13.569 1.00 93.19 261 SER A C 1
ATOM 2086 O O . SER A 1 261 ? 24.769 19.665 -12.848 1.00 93.19 261 SER A O 1
ATOM 2088 N N . THR A 1 262 ? 23.372 17.975 -13.335 1.00 90.69 262 THR A N 1
ATOM 2089 C CA . THR A 1 262 ? 22.328 18.359 -12.363 1.00 90.69 262 THR A CA 1
ATOM 2090 C C . THR A 1 262 ? 22.280 17.461 -11.121 1.00 90.69 262 THR A C 1
ATOM 2092 O O . THR A 1 262 ? 21.905 17.911 -10.036 1.00 90.69 262 THR A O 1
ATOM 2095 N N . VAL A 1 263 ? 22.652 16.184 -11.240 1.00 92.31 263 VAL A N 1
ATOM 2096 C CA . VAL A 1 263 ? 22.475 15.165 -10.196 1.00 92.31 263 VAL A CA 1
ATOM 2097 C C . VAL A 1 263 ? 23.836 14.733 -9.656 1.00 92.31 263 VAL A C 1
ATOM 2099 O O . VAL A 1 263 ? 24.606 14.066 -10.332 1.00 92.31 263 VAL A O 1
ATOM 2102 N N . LYS A 1 264 ? 24.125 15.061 -8.389 1.00 90.06 264 LYS A N 1
ATOM 2103 C CA . LYS A 1 264 ? 25.429 14.766 -7.753 1.00 90.06 264 LYS A CA 1
ATOM 2104 C C . LYS A 1 264 ? 25.781 13.278 -7.683 1.00 90.06 264 LYS A C 1
ATOM 2106 O O . LYS A 1 264 ? 26.958 12.936 -7.667 1.00 90.06 264 LYS A O 1
ATOM 2111 N N . LYS A 1 265 ? 24.776 12.410 -7.556 1.00 92.25 265 LYS A N 1
ATOM 2112 C CA . LYS A 1 265 ? 24.941 10.956 -7.426 1.00 92.25 265 LYS A CA 1
ATOM 2113 C C . LYS A 1 265 ? 23.954 10.221 -8.338 1.00 92.25 265 LYS A C 1
ATOM 2115 O O . LYS A 1 265 ? 22.934 9.742 -7.846 1.00 92.25 265 LYS A O 1
ATOM 2120 N N . PRO A 1 266 ? 24.214 10.176 -9.653 1.00 93.25 266 PRO A N 1
ATOM 2121 C CA . PRO A 1 266 ? 23.290 9.594 -10.627 1.00 93.25 266 PRO A CA 1
ATOM 2122 C C . PRO A 1 266 ? 22.903 8.139 -10.327 1.00 93.25 266 PRO A C 1
ATOM 2124 O O . PRO A 1 266 ? 21.739 7.773 -10.447 1.00 93.25 266 PRO A O 1
ATOM 2127 N N . ASP A 1 267 ? 23.846 7.330 -9.835 1.00 92.88 267 ASP A N 1
ATOM 2128 C CA . ASP A 1 267 ? 23.617 5.909 -9.535 1.00 92.88 267 ASP A CA 1
ATOM 2129 C C . ASP A 1 267 ? 22.678 5.661 -8.331 1.00 92.88 267 ASP A C 1
ATOM 2131 O O . ASP A 1 267 ? 22.279 4.527 -8.083 1.00 92.88 267 ASP A O 1
ATOM 2135 N N . GLU A 1 268 ? 22.297 6.698 -7.570 1.00 91.75 268 GLU A N 1
ATOM 2136 C CA . GLU A 1 268 ? 21.294 6.595 -6.493 1.00 91.75 268 GLU A CA 1
ATOM 2137 C C . GLU A 1 268 ? 19.850 6.814 -6.998 1.00 91.75 268 GLU A C 1
ATOM 2139 O O . GLU A 1 268 ? 18.907 6.806 -6.196 1.00 91.75 268 GLU A O 1
ATOM 2144 N N . TYR A 1 269 ? 19.656 6.994 -8.311 1.00 93.75 269 TYR A N 1
ATOM 2145 C CA . TYR A 1 269 ? 18.368 7.286 -8.939 1.00 93.75 269 TYR A CA 1
ATOM 2146 C C . TYR A 1 269 ? 17.976 6.273 -10.021 1.00 93.75 269 TYR A C 1
ATOM 2148 O O . TYR A 1 269 ? 18.802 5.611 -10.645 1.00 93.75 269 TYR A O 1
ATOM 2156 N N . LEU A 1 270 ? 16.668 6.198 -10.237 1.00 93.25 270 LEU A N 1
ATOM 2157 C CA . LEU A 1 270 ? 15.998 5.500 -11.317 1.00 93.25 270 LEU A CA 1
ATOM 2158 C C . LEU A 1 270 ? 15.389 6.532 -12.271 1.00 93.25 270 LEU A C 1
ATOM 2160 O O . LEU A 1 270 ? 14.856 7.557 -11.831 1.00 93.25 270 LEU A O 1
ATOM 2164 N N . TYR A 1 271 ? 15.448 6.249 -13.565 1.00 93.69 271 TYR A N 1
ATOM 2165 C CA . TYR A 1 271 ? 15.012 7.136 -14.636 1.00 93.69 271 TYR A CA 1
ATOM 2166 C C . TYR A 1 271 ? 13.831 6.486 -15.338 1.00 93.69 271 TYR A C 1
ATOM 2168 O O . TYR A 1 271 ? 13.975 5.461 -15.999 1.00 93.69 271 TYR A O 1
ATOM 2176 N N . GLU A 1 272 ? 12.649 7.058 -15.154 1.00 93.12 272 GLU A N 1
ATOM 2177 C CA . GLU A 1 272 ? 11.403 6.508 -15.678 1.00 93.12 272 GLU A CA 1
ATOM 2178 C C . GLU A 1 272 ? 10.822 7.443 -16.733 1.00 93.12 272 GLU A C 1
ATOM 2180 O O . GLU A 1 272 ? 10.840 8.661 -16.556 1.00 93.12 272 GLU A O 1
ATOM 2185 N N . GLU A 1 273 ? 10.242 6.897 -17.797 1.00 92.38 273 GLU A N 1
ATOM 2186 C CA . GLU A 1 273 ? 9.390 7.688 -18.685 1.00 92.38 273 GLU A CA 1
ATOM 2187 C C . GLU A 1 273 ? 8.222 8.291 -17.898 1.00 92.38 273 GLU A C 1
ATOM 2189 O O . GLU A 1 273 ? 7.583 7.640 -17.060 1.00 92.38 273 GLU A O 1
ATOM 2194 N N . ARG A 1 274 ? 7.936 9.567 -18.151 1.00 91.69 274 ARG A N 1
ATOM 2195 C CA . ARG A 1 274 ? 6.824 10.248 -17.506 1.00 91.69 274 ARG A CA 1
ATOM 2196 C C . ARG A 1 274 ? 5.512 9.658 -18.002 1.00 91.69 274 ARG A C 1
ATOM 2198 O O . ARG A 1 274 ? 5.217 9.649 -19.191 1.00 91.69 274 ARG A O 1
ATOM 2205 N N . ILE A 1 275 ? 4.681 9.248 -17.053 1.00 92.44 275 ILE A N 1
ATOM 2206 C CA . ILE A 1 275 ? 3.330 8.787 -17.349 1.00 92.44 275 ILE A CA 1
ATOM 2207 C C . ILE A 1 275 ? 2.421 9.982 -17.619 1.00 92.44 275 ILE A C 1
ATOM 2209 O O . ILE A 1 275 ? 2.323 10.906 -16.804 1.00 92.44 275 ILE A O 1
ATOM 2213 N N . ILE A 1 276 ? 1.716 9.912 -18.744 1.00 91.94 276 ILE A N 1
ATOM 2214 C CA . ILE A 1 276 ? 0.653 10.838 -19.117 1.00 91.94 276 ILE A CA 1
ATOM 2215 C C . ILE A 1 276 ? -0.678 10.179 -18.750 1.00 91.94 276 ILE A C 1
ATOM 2217 O O . ILE A 1 276 ? -1.043 9.139 -19.298 1.00 91.94 276 ILE A O 1
ATOM 2221 N N . GLN A 1 277 ? -1.383 10.763 -17.781 1.00 94.75 277 GLN A N 1
ATOM 2222 C CA . GLN A 1 277 ? -2.686 10.256 -17.353 1.00 94.75 277 GLN A CA 1
ATOM 2223 C C . GLN A 1 277 ? -3.772 10.496 -18.399 1.00 94.75 277 GLN A C 1
ATOM 2225 O O . GLN A 1 277 ? -3.736 11.471 -19.148 1.00 94.75 277 GLN A O 1
ATOM 2230 N N . HIS A 1 278 ? -4.781 9.634 -18.375 1.00 97.69 278 HIS A N 1
ATOM 2231 C CA . HIS A 1 278 ? -5.974 9.739 -19.197 1.00 97.69 278 HIS A CA 1
ATOM 2232 C C . HIS A 1 278 ? -6.686 11.081 -18.974 1.00 97.69 278 HIS A C 1
ATOM 2234 O O . HIS A 1 278 ? -6.861 11.548 -17.842 1.00 97.69 278 HIS A O 1
ATOM 2240 N N . SER A 1 279 ? -7.170 11.665 -20.064 1.00 96.50 279 SER A N 1
ATOM 2241 C CA . SER A 1 279 ? -7.960 12.896 -20.133 1.00 96.50 279 SER A CA 1
ATOM 2242 C C . SER A 1 279 ? -9.104 12.980 -19.114 1.00 96.50 279 SER A C 1
ATOM 2244 O O . SER A 1 279 ? -9.325 14.052 -18.555 1.00 96.50 279 SER A O 1
ATOM 2246 N N . ALA A 1 280 ? -9.799 11.877 -18.809 1.00 95.31 280 ALA A N 1
ATOM 2247 C CA . ALA A 1 280 ? -10.863 11.842 -17.803 1.00 95.31 280 ALA A CA 1
ATOM 2248 C C . ALA A 1 280 ? -10.353 12.179 -16.390 1.00 95.31 280 ALA A C 1
ATOM 2250 O O . ALA A 1 280 ? -10.965 12.985 -15.693 1.00 95.31 280 ALA A O 1
ATOM 2251 N N . LEU A 1 281 ? -9.206 11.622 -15.989 1.00 95.38 281 LEU A N 1
ATOM 2252 C CA . LEU A 1 281 ? -8.574 11.928 -14.702 1.00 95.38 281 LEU A CA 1
ATOM 2253 C C . LEU A 1 281 ? -7.862 13.285 -14.729 1.00 95.38 281 LEU A C 1
ATOM 2255 O O . LEU A 1 281 ? -7.796 13.973 -13.713 1.00 95.38 281 LEU A O 1
ATOM 2259 N N . ASN A 1 282 ? -7.395 13.713 -15.903 1.00 94.25 282 ASN A N 1
ATOM 2260 C CA . ASN A 1 282 ? -6.765 15.018 -16.077 1.00 94.25 282 ASN A CA 1
ATOM 2261 C C . ASN A 1 282 ? -7.711 16.188 -15.769 1.00 94.25 282 ASN A C 1
ATOM 2263 O O . ASN A 1 282 ? -7.255 17.220 -15.281 1.00 94.25 282 ASN A O 1
ATOM 2267 N N . LYS A 1 283 ? -9.022 16.014 -15.990 1.00 93.69 283 LYS A N 1
ATOM 2268 C CA . LYS A 1 283 ? -10.048 16.988 -15.580 1.00 93.69 283 LYS A CA 1
ATOM 2269 C C . LYS A 1 283 ? -10.110 17.166 -14.061 1.00 93.69 283 LYS A C 1
ATOM 2271 O O . LYS A 1 283 ? -10.291 18.282 -13.584 1.00 93.69 283 LYS A O 1
ATOM 2276 N N . LEU A 1 284 ? -9.916 16.086 -13.294 1.00 92.75 284 LEU A N 1
ATOM 2277 C CA . LEU A 1 284 ? -9.940 16.143 -11.829 1.00 92.75 284 LEU A CA 1
ATOM 2278 C C . LEU A 1 284 ? -8.762 16.950 -11.296 1.00 92.75 284 LEU A C 1
ATOM 2280 O O . LEU A 1 284 ? -8.963 17.915 -10.562 1.00 92.75 284 LEU A O 1
ATOM 2284 N N . ASN A 1 285 ? -7.541 16.590 -11.684 1.00 90.81 285 ASN A N 1
ATOM 2285 C CA . ASN A 1 285 ? -6.370 17.402 -11.386 1.00 90.81 285 ASN A CA 1
ATOM 2286 C C . ASN A 1 285 ? -5.251 17.162 -12.416 1.00 90.81 285 ASN A C 1
ATOM 2288 O O . ASN A 1 285 ? -4.671 16.075 -12.421 1.00 90.81 285 ASN A O 1
ATOM 2292 N N . PRO A 1 286 ? -4.880 18.165 -13.233 1.00 88.94 286 PRO A N 1
ATOM 2293 C CA . PRO A 1 286 ? -3.798 18.031 -14.208 1.00 88.94 286 PRO A CA 1
ATOM 2294 C C . PRO A 1 286 ? -2.396 18.264 -13.622 1.00 88.94 286 PRO A C 1
ATOM 2296 O O . PRO A 1 286 ? -1.394 17.926 -14.249 1.00 88.94 286 PRO A O 1
ATOM 2299 N N . SER A 1 287 ? -2.297 18.855 -12.428 1.00 84.06 287 SER A N 1
ATOM 2300 C CA . SER A 1 287 ? -1.016 19.234 -11.807 1.00 84.06 287 SER A CA 1
ATOM 2301 C C . SER A 1 287 ? -0.278 18.071 -11.131 1.00 84.06 287 SER A C 1
ATOM 2303 O O . SER A 1 287 ? 0.913 18.181 -10.832 1.00 84.06 287 SER A O 1
ATOM 2305 N N . SER A 1 288 ? -0.972 16.956 -10.901 1.00 86.88 288 SER A N 1
ATOM 2306 C CA . SER A 1 288 ? -0.431 15.730 -10.321 1.00 86.88 288 SER A CA 1
ATOM 2307 C C . SER A 1 288 ? -1.080 14.513 -10.959 1.00 86.88 288 SER A C 1
ATOM 2309 O O . SER A 1 288 ? -2.235 14.574 -11.371 1.00 86.88 288 SER A O 1
ATOM 2311 N N . LEU A 1 289 ? -0.364 13.392 -10.964 1.00 90.00 289 LEU A N 1
ATOM 2312 C CA . LEU A 1 289 ? -0.936 12.116 -11.370 1.00 90.00 289 LEU A CA 1
ATOM 2313 C C . LEU A 1 289 ? -2.029 11.697 -10.379 1.00 90.00 289 LEU A C 1
ATOM 2315 O O . LEU A 1 289 ? -1.766 11.659 -9.181 1.00 90.00 289 LEU A O 1
ATOM 2319 N N . ASN A 1 290 ? -3.223 11.385 -10.875 1.00 94.19 290 ASN A N 1
ATOM 2320 C CA . ASN A 1 290 ? -4.304 10.789 -10.091 1.00 94.19 290 ASN A CA 1
ATOM 2321 C C . ASN A 1 290 ? -4.228 9.274 -10.249 1.00 94.19 290 ASN A C 1
ATOM 2323 O O . ASN A 1 290 ? -4.187 8.768 -11.374 1.00 94.19 290 ASN A O 1
ATOM 2327 N N . THR A 1 291 ? -4.193 8.545 -9.141 1.00 95.62 291 THR A N 1
ATOM 2328 C CA . THR A 1 291 ? -3.894 7.110 -9.168 1.00 95.62 291 THR A CA 1
ATOM 2329 C C . THR A 1 291 ? -4.953 6.291 -8.451 1.00 95.62 291 THR A C 1
ATOM 2331 O O . THR A 1 291 ? -5.560 6.724 -7.469 1.00 95.62 291 THR A O 1
ATOM 2334 N N . LEU A 1 292 ? -5.164 5.069 -8.930 1.00 97.44 292 LEU A N 1
ATOM 2335 C CA . LEU A 1 292 ? -5.915 4.061 -8.204 1.00 97.44 292 LEU A CA 1
ATOM 2336 C C . LEU A 1 292 ? -4.994 3.368 -7.213 1.00 97.44 292 LEU A C 1
ATOM 2338 O O . LEU A 1 292 ? -3.953 2.832 -7.586 1.00 97.44 292 LEU A O 1
ATOM 2342 N N . ARG A 1 293 ? -5.430 3.313 -5.960 1.00 97.00 293 ARG A N 1
ATOM 2343 C CA . ARG A 1 293 ? -4.917 2.378 -4.973 1.00 97.00 293 ARG A CA 1
ATOM 2344 C C . ARG A 1 293 ? -5.822 1.147 -4.951 1.00 97.00 293 ARG A C 1
ATOM 2346 O O . ARG A 1 293 ? -6.967 1.241 -4.505 1.00 97.00 293 ARG A O 1
ATOM 2353 N N . ILE A 1 294 ? -5.292 -0.002 -5.361 1.00 97.62 294 ILE A N 1
ATOM 2354 C CA . ILE A 1 294 ? -5.995 -1.294 -5.360 1.00 97.62 294 ILE A CA 1
ATOM 2355 C C . ILE A 1 294 ? -5.356 -2.208 -4.317 1.00 97.62 294 ILE A C 1
ATOM 2357 O O . ILE A 1 294 ? -4.169 -2.512 -4.416 1.00 97.62 294 ILE A O 1
ATOM 2361 N N . VAL A 1 295 ? -6.115 -2.649 -3.312 1.00 95.75 295 VAL A N 1
ATOM 2362 C CA . VAL A 1 295 ? -5.619 -3.633 -2.332 1.00 95.75 295 VAL A CA 1
ATOM 2363 C C . VAL A 1 295 ? -6.025 -5.025 -2.755 1.00 95.75 295 VAL A C 1
ATOM 2365 O O . VAL A 1 295 ? -7.215 -5.329 -2.834 1.00 95.75 295 VAL A O 1
ATOM 2368 N N . THR A 1 296 ? -5.028 -5.869 -2.976 1.00 96.50 296 THR A N 1
ATOM 2369 C CA . THR A 1 296 ? -5.211 -7.287 -3.264 1.00 96.50 296 THR A CA 1
ATOM 2370 C C . THR A 1 296 ? -4.891 -8.133 -2.043 1.00 96.50 296 THR A C 1
ATOM 2372 O O . THR A 1 296 ? -4.001 -7.793 -1.256 1.00 96.50 296 THR A O 1
ATOM 2375 N N . TYR A 1 297 ? -5.576 -9.264 -1.934 1.00 95.25 297 TYR A N 1
ATOM 2376 C CA . TYR A 1 297 ? -5.229 -10.356 -1.042 1.00 95.25 297 TYR A CA 1
ATOM 2377 C C . TYR A 1 297 ? -5.142 -11.665 -1.827 1.00 95.25 297 TYR A C 1
ATOM 2379 O O . TYR A 1 297 ? -6.088 -12.028 -2.521 1.00 95.25 297 TYR A O 1
ATOM 2387 N N . TYR A 1 298 ? -4.019 -12.365 -1.721 1.00 95.56 298 TYR A N 1
ATOM 2388 C CA . TYR A 1 298 ? -3.819 -13.689 -2.287 1.00 95.56 298 TYR A CA 1
ATOM 2389 C C . TYR A 1 298 ? -4.106 -14.766 -1.234 1.00 95.56 298 TYR A C 1
ATOM 2391 O O . TYR A 1 298 ? -3.420 -14.883 -0.208 1.00 95.56 298 TYR A O 1
ATOM 2399 N N . ASP A 1 299 ? -5.142 -15.555 -1.496 1.00 90.12 299 ASP A N 1
ATOM 2400 C CA . ASP A 1 299 ? -5.477 -16.741 -0.728 1.00 90.12 299 ASP A CA 1
ATOM 2401 C C . ASP A 1 299 ? -4.805 -17.969 -1.346 1.00 90.12 299 ASP A C 1
ATOM 2403 O O . ASP A 1 299 ? -5.228 -18.486 -2.380 1.00 90.12 299 ASP A O 1
ATOM 2407 N N . GLU A 1 300 ? -3.749 -18.432 -0.683 1.00 85.69 300 GLU A N 1
ATOM 2408 C CA . GLU A 1 300 ? -2.978 -19.607 -1.083 1.00 85.69 300 GLU A CA 1
ATOM 2409 C C . GLU A 1 300 ? -3.806 -20.899 -1.019 1.00 85.69 300 GLU A C 1
ATOM 2411 O O . GLU A 1 300 ? -3.580 -21.805 -1.816 1.00 85.69 300 GLU A O 1
ATOM 2416 N N . SER A 1 301 ? -4.804 -20.980 -0.129 1.00 84.62 301 SER A N 1
ATOM 2417 C CA . SER A 1 301 ? -5.596 -22.204 0.067 1.00 84.62 301 SER A CA 1
ATOM 2418 C C . SER A 1 301 ? -6.469 -22.553 -1.139 1.00 84.62 301 SER A C 1
ATOM 2420 O O . SER A 1 301 ? -6.717 -23.726 -1.414 1.00 84.62 301 SER A O 1
ATOM 2422 N N . ILE A 1 302 ? -6.900 -21.529 -1.875 1.00 89.94 302 ILE A N 1
ATOM 2423 C CA . ILE A 1 302 ? -7.731 -21.646 -3.078 1.00 89.94 302 ILE A CA 1
ATOM 2424 C C . ILE A 1 302 ? -7.037 -21.079 -4.323 1.00 89.94 302 ILE A C 1
ATOM 2426 O O . ILE A 1 302 ? -7.667 -20.972 -5.373 1.00 89.94 302 ILE A O 1
ATOM 2430 N N . ASN A 1 303 ? -5.754 -20.711 -4.208 1.00 90.06 303 ASN A N 1
ATOM 2431 C CA . ASN A 1 303 ? -4.930 -20.122 -5.265 1.00 90.06 303 ASN A CA 1
ATOM 2432 C C . ASN A 1 303 ? -5.635 -18.966 -6.007 1.00 90.06 303 ASN A C 1
ATOM 2434 O O . ASN A 1 303 ? -5.751 -18.962 -7.236 1.00 90.06 303 ASN A O 1
ATOM 2438 N N . LYS A 1 304 ? -6.162 -17.993 -5.253 1.00 95.06 304 LYS A N 1
ATOM 2439 C CA . LYS A 1 304 ? -6.988 -16.904 -5.799 1.00 95.06 304 LYS A CA 1
ATOM 2440 C C . LYS A 1 304 ? -6.571 -15.543 -5.257 1.00 95.06 304 LYS A C 1
ATOM 2442 O O . LYS A 1 304 ? -6.316 -15.392 -4.068 1.00 95.06 304 LYS A O 1
ATOM 2447 N N . VAL A 1 305 ? -6.568 -14.530 -6.128 1.00 97.12 305 VAL A N 1
ATOM 2448 C CA . VAL A 1 305 ? -6.402 -13.124 -5.731 1.00 97.12 305 VAL A CA 1
ATOM 2449 C C . VAL A 1 305 ? -7.753 -12.417 -5.676 1.00 97.12 305 VAL A C 1
ATOM 2451 O O . VAL A 1 305 ? -8.414 -12.215 -6.703 1.00 97.12 305 VAL A O 1
ATOM 2454 N N . ASP A 1 306 ? -8.126 -11.981 -4.480 1.00 94.62 306 ASP A N 1
ATOM 2455 C CA . ASP A 1 306 ? -9.273 -11.116 -4.231 1.00 94.62 306 ASP A CA 1
ATOM 2456 C C . ASP A 1 306 ? -8.846 -9.647 -4.139 1.00 94.62 306 ASP A C 1
ATOM 2458 O O . ASP A 1 306 ? -7.719 -9.319 -3.767 1.00 94.62 306 ASP A O 1
ATOM 2462 N N . VAL A 1 307 ? -9.762 -8.742 -4.487 1.00 95.31 307 VAL A N 1
ATOM 2463 C CA . VAL A 1 307 ? -9.578 -7.295 -4.318 1.00 95.31 307 VAL A CA 1
ATOM 2464 C C . VAL A 1 307 ? -10.427 -6.851 -3.141 1.00 95.31 307 VAL A C 1
ATOM 2466 O O . VAL A 1 307 ? -11.646 -6.980 -3.172 1.00 95.31 307 VAL A O 1
ATOM 2469 N N . TRP A 1 308 ? -9.781 -6.333 -2.100 1.00 92.00 308 TRP A N 1
ATOM 2470 C CA . TRP A 1 308 ? -10.458 -5.885 -0.883 1.00 92.00 308 TRP A CA 1
ATOM 2471 C C . TRP A 1 308 ? -11.074 -4.499 -1.029 1.00 92.00 308 TRP A C 1
ATOM 2473 O O . TRP A 1 308 ? -12.135 -4.242 -0.473 1.00 92.00 308 TRP A O 1
ATOM 2483 N N . SER A 1 309 ? -10.404 -3.586 -1.734 1.00 92.19 309 SER A N 1
ATOM 2484 C CA . SER A 1 309 ? -10.899 -2.222 -1.920 1.00 92.19 309 SER A CA 1
ATOM 2485 C C . SER A 1 309 ? -10.151 -1.507 -3.038 1.00 92.19 309 SER A C 1
ATOM 2487 O O . SER A 1 309 ? -8.956 -1.738 -3.248 1.00 92.19 309 SER A O 1
ATOM 2489 N N . VAL A 1 310 ? -10.847 -0.571 -3.688 1.00 96.62 310 VAL A N 1
ATOM 2490 C CA . VAL A 1 310 ? -10.277 0.344 -4.682 1.00 96.62 310 VAL A CA 1
ATOM 2491 C C . VAL A 1 310 ? -10.581 1.783 -4.298 1.00 96.62 310 VAL A C 1
ATOM 2493 O O . VAL A 1 310 ? -11.719 2.127 -3.981 1.00 96.62 310 VAL A O 1
ATOM 2496 N N . VAL A 1 311 ? -9.555 2.625 -4.309 1.00 96.62 311 VAL A N 1
ATOM 2497 C CA . VAL A 1 311 ? -9.660 4.039 -3.947 1.00 96.62 311 VAL A CA 1
ATOM 2498 C C . VAL A 1 311 ? -8.963 4.880 -5.004 1.00 96.62 311 VAL A C 1
ATOM 2500 O O . VAL A 1 311 ? -7.807 4.627 -5.329 1.00 96.62 311 VAL A O 1
ATOM 2503 N N . LEU A 1 312 ? -9.645 5.904 -5.507 1.00 97.25 312 LEU A N 1
ATOM 2504 C CA . LEU A 1 312 ? -9.043 6.944 -6.330 1.00 97.25 312 LEU A CA 1
ATOM 2505 C C . LEU A 1 312 ? -8.374 7.978 -5.420 1.00 97.25 312 LEU A C 1
ATOM 2507 O O . LEU A 1 312 ? -9.024 8.541 -4.536 1.00 97.25 312 LEU A O 1
ATOM 2511 N N . ARG A 1 313 ? -7.088 8.241 -5.644 1.00 95.88 313 ARG A N 1
ATOM 2512 C CA . ARG A 1 313 ? -6.318 9.299 -4.985 1.00 95.88 313 ARG A CA 1
ATOM 2513 C C . ARG A 1 313 ? -6.197 10.501 -5.916 1.00 95.88 313 ARG A C 1
ATOM 2515 O O . ARG A 1 313 ? -5.913 10.346 -7.102 1.00 95.88 313 ARG A O 1
ATOM 2522 N N . ILE A 1 314 ? -6.436 11.690 -5.371 1.00 93.88 314 ILE A N 1
ATOM 2523 C CA . ILE A 1 314 ? -6.466 12.956 -6.112 1.00 93.88 314 ILE A CA 1
ATOM 2524 C C . ILE A 1 314 ? -5.642 13.985 -5.329 1.00 93.88 314 ILE A C 1
ATOM 2526 O O . ILE A 1 314 ? -5.841 14.175 -4.124 1.00 93.88 314 ILE A O 1
ATOM 2530 N N . GLY A 1 315 ? -4.697 14.654 -5.989 1.00 88.44 315 GLY A N 1
ATOM 2531 C CA . GLY A 1 315 ? -3.912 15.726 -5.367 1.00 88.44 315 GLY A CA 1
ATOM 2532 C C . GLY A 1 315 ? -4.714 17.021 -5.241 1.00 88.44 315 GLY A C 1
ATOM 2533 O O . GLY A 1 315 ? -5.529 17.298 -6.104 1.00 88.44 315 GLY A O 1
ATOM 2534 N N . ILE A 1 316 ? -4.457 17.837 -4.211 1.00 81.56 316 ILE A N 1
ATOM 2535 C CA . ILE A 1 316 ? -5.051 19.186 -4.078 1.00 81.56 316 ILE A CA 1
ATOM 2536 C C . ILE A 1 316 ? -3.998 20.288 -4.269 1.00 81.56 316 ILE A C 1
ATOM 2538 O O . ILE A 1 316 ? -4.198 21.195 -5.067 1.00 81.56 316 ILE A O 1
ATOM 2542 N N . LYS A 1 317 ? -2.889 20.251 -3.512 1.00 63.72 317 LYS A N 1
ATOM 2543 C CA . LYS A 1 317 ? -1.902 21.356 -3.442 1.00 63.72 317 LYS A CA 1
ATOM 2544 C C . LYS A 1 317 ? -0.482 20.994 -3.897 1.00 63.72 317 LYS A C 1
ATOM 2546 O O . LYS A 1 317 ? 0.351 21.885 -4.018 1.00 63.72 317 LYS A O 1
ATOM 2551 N N . ALA A 1 318 ? -0.177 19.712 -4.101 1.00 58.50 318 ALA A N 1
ATOM 2552 C CA . ALA A 1 318 ? 1.166 19.221 -4.417 1.00 58.50 318 ALA A CA 1
ATOM 2553 C C . ALA A 1 318 ? 1.216 18.595 -5.819 1.00 58.50 318 ALA A C 1
ATOM 2555 O O . ALA A 1 318 ? 0.191 18.173 -6.342 1.00 58.50 318 ALA A O 1
ATOM 2556 N N . ARG A 1 319 ? 2.424 18.448 -6.388 1.00 56.03 319 ARG A N 1
ATOM 2557 C CA . ARG A 1 319 ? 2.667 17.683 -7.633 1.00 56.03 319 ARG A CA 1
ATOM 2558 C C . ARG A 1 319 ? 2.401 16.168 -7.492 1.00 56.03 319 ARG A C 1
ATOM 2560 O O . ARG A 1 319 ? 2.635 15.418 -8.434 1.00 56.03 319 ARG A O 1
ATOM 2567 N N . THR A 1 320 ? 1.939 15.706 -6.327 1.00 55.00 320 THR A N 1
ATOM 2568 C CA . THR A 1 320 ? 1.608 14.306 -6.026 1.00 55.00 320 THR A CA 1
ATOM 2569 C C . THR A 1 320 ? 0.229 14.200 -5.364 1.00 55.00 320 THR A C 1
ATOM 2571 O O . THR A 1 320 ? -0.195 15.100 -4.636 1.00 55.00 320 THR A O 1
ATOM 2574 N N . ASP A 1 321 ? -0.463 13.082 -5.583 1.00 59.97 321 ASP A N 1
ATOM 2575 C CA . ASP A 1 321 ? -1.792 12.759 -5.037 1.00 59.97 321 ASP A CA 1
ATOM 2576 C C . ASP A 1 321 ? -1.747 12.095 -3.648 1.00 59.97 321 ASP A C 1
ATOM 2578 O O . ASP A 1 321 ? -2.701 11.460 -3.192 1.00 59.97 321 ASP A O 1
ATOM 2582 N N . ASN A 1 322 ? -0.622 12.233 -2.944 1.00 73.31 322 ASN A N 1
ATOM 2583 C CA . ASN A 1 322 ? -0.374 11.501 -1.714 1.00 73.31 322 ASN A CA 1
ATOM 2584 C C . ASN A 1 322 ? -1.338 11.925 -0.588 1.00 73.31 322 ASN A C 1
ATOM 2586 O O . ASN A 1 322 ? -1.291 13.035 -0.048 1.00 73.31 322 ASN A O 1
ATOM 2590 N N . PHE A 1 323 ? -2.178 10.975 -0.175 1.00 70.44 323 PHE A N 1
ATOM 2591 C CA . PHE A 1 323 ? -3.167 11.128 0.892 1.00 70.44 323 PHE A CA 1
ATOM 2592 C C . PHE A 1 323 ? -2.551 11.515 2.246 1.00 70.44 323 PHE A C 1
ATOM 2594 O O . PHE A 1 323 ? -3.176 12.204 3.049 1.00 70.44 323 PHE A O 1
ATOM 2601 N N . ALA A 1 324 ? -1.306 11.107 2.515 1.00 64.25 324 ALA A N 1
ATOM 2602 C CA . ALA A 1 324 ? -0.618 11.451 3.758 1.00 64.25 324 ALA A CA 1
ATOM 2603 C C . ALA A 1 324 ? -0.166 12.921 3.821 1.00 64.25 324 ALA A C 1
ATOM 2605 O O . ALA A 1 324 ? 0.038 13.440 4.919 1.00 64.25 324 ALA A O 1
ATOM 2606 N N . THR A 1 325 ? -0.023 13.589 2.673 1.00 67.88 325 THR A N 1
ATOM 2607 C CA . THR A 1 325 ? 0.482 14.968 2.554 1.00 67.88 325 THR A CA 1
ATOM 2608 C C . THR A 1 325 ? -0.595 15.958 2.102 1.00 67.88 325 THR A C 1
ATOM 2610 O O . THR A 1 325 ? -0.270 17.040 1.624 1.00 67.88 325 THR A O 1
ATOM 2613 N N . GLY A 1 326 ? -1.875 15.604 2.257 1.00 73.69 326 GLY A N 1
ATOM 2614 C CA . GLY A 1 326 ? -3.003 16.504 1.987 1.00 73.69 326 GLY A CA 1
ATOM 2615 C C . GLY A 1 326 ? -3.720 16.288 0.651 1.00 73.69 326 GLY A C 1
ATOM 2616 O O . GLY A 1 326 ? -4.514 17.142 0.264 1.00 73.69 326 GLY A O 1
ATOM 2617 N N . GLY A 1 327 ? -3.467 15.176 -0.048 1.00 86.56 327 GLY A N 1
ATOM 2618 C CA . GLY A 1 327 ? -4.374 14.690 -1.092 1.00 86.56 327 GLY A CA 1
ATOM 2619 C C . GLY A 1 327 ? -5.719 14.227 -0.518 1.00 86.56 327 GLY A C 1
ATOM 2620 O O . GLY A 1 327 ? -5.861 14.027 0.694 1.00 86.56 327 GLY A O 1
ATOM 2621 N N . ILE A 1 328 ? -6.697 14.028 -1.395 1.00 93.25 328 ILE A N 1
ATOM 2622 C CA . ILE A 1 328 ? -8.004 13.450 -1.063 1.00 93.25 328 ILE A CA 1
ATOM 2623 C C . ILE A 1 328 ? -8.165 12.077 -1.699 1.00 93.25 328 ILE A C 1
ATOM 2625 O O . ILE A 1 328 ? -7.488 11.730 -2.667 1.00 93.25 328 ILE A O 1
ATOM 2629 N N . ALA A 1 329 ? -9.064 11.288 -1.128 1.00 95.38 329 ALA A N 1
ATOM 2630 C CA . ALA A 1 329 ? -9.293 9.914 -1.532 1.00 95.38 329 ALA A CA 1
ATOM 2631 C C . ALA A 1 329 ? -10.786 9.616 -1.642 1.00 95.38 329 ALA A C 1
ATOM 2633 O O . ALA A 1 329 ? -11.539 9.955 -0.730 1.00 95.38 329 ALA A O 1
ATOM 2634 N N . ALA A 1 330 ? -11.206 8.965 -2.723 1.00 96.06 330 ALA A N 1
ATOM 2635 C CA . ALA A 1 330 ? -12.597 8.605 -2.979 1.00 96.06 330 ALA A CA 1
ATOM 2636 C C . ALA A 1 330 ? -12.738 7.103 -3.248 1.00 96.06 330 ALA A C 1
ATOM 2638 O O . ALA A 1 330 ? -11.918 6.514 -3.951 1.00 96.06 330 ALA A O 1
ATOM 2639 N N . LEU A 1 331 ? -13.779 6.482 -2.693 1.00 96.25 331 LEU A N 1
ATOM 2640 C CA . LEU A 1 331 ? -14.054 5.062 -2.906 1.00 96.25 331 LEU A CA 1
ATOM 2641 C C . LEU A 1 331 ? -14.579 4.830 -4.330 1.00 96.25 331 LEU A C 1
ATOM 2643 O O . LEU A 1 331 ? -15.447 5.575 -4.793 1.00 96.25 331 LEU A O 1
ATOM 2647 N N . VAL A 1 332 ? -14.072 3.793 -4.995 1.00 97.38 332 VAL A N 1
ATOM 2648 C CA . VAL A 1 332 ? -14.535 3.349 -6.317 1.00 97.38 332 VAL A CA 1
ATOM 2649 C C . VAL A 1 332 ? -15.264 2.017 -6.151 1.00 97.38 332 VAL A C 1
ATOM 2651 O O . VAL A 1 332 ? -14.728 1.096 -5.533 1.00 97.38 332 VAL A O 1
ATOM 2654 N N . ASP A 1 333 ? -16.484 1.917 -6.675 1.00 95.88 333 ASP A N 1
ATOM 2655 C CA . ASP A 1 333 ? -17.271 0.684 -6.627 1.00 95.88 333 ASP A CA 1
ATOM 2656 C C . ASP A 1 333 ? -16.823 -0.348 -7.681 1.00 95.88 333 ASP A C 1
ATOM 2658 O O . ASP A 1 333 ? -15.947 -0.094 -8.507 1.00 95.88 333 ASP A O 1
ATOM 2662 N N . HIS A 1 334 ? -17.445 -1.529 -7.658 1.00 95.31 334 HIS A N 1
ATOM 2663 C CA . HIS A 1 334 ? -17.138 -2.640 -8.567 1.00 95.31 334 HIS A CA 1
ATOM 2664 C C . HIS A 1 334 ? -17.427 -2.350 -10.050 1.00 95.31 334 HIS A C 1
ATOM 2666 O O . HIS A 1 334 ? -17.028 -3.138 -10.898 1.00 95.31 334 HIS A O 1
ATOM 2672 N N . ARG A 1 335 ? -18.133 -1.257 -10.370 1.00 96.31 335 ARG A N 1
ATOM 2673 C CA . ARG A 1 335 ? -18.417 -0.822 -11.747 1.00 96.31 335 ARG A CA 1
ATOM 2674 C C . ARG A 1 335 ? -17.395 0.206 -12.234 1.00 96.31 335 ARG A C 1
ATOM 2676 O O . ARG A 1 335 ? -17.561 0.762 -13.315 1.00 96.31 335 ARG A O 1
ATOM 2683 N N . GLY A 1 336 ? -16.387 0.519 -11.418 1.00 97.25 336 GLY A N 1
ATOM 2684 C CA . GLY A 1 336 ? -15.417 1.563 -11.713 1.00 97.25 336 GLY A CA 1
ATOM 2685 C C . GLY A 1 336 ? -15.965 2.974 -11.525 1.00 97.25 336 GLY A C 1
ATOM 2686 O O . GLY A 1 336 ? -15.444 3.901 -12.139 1.00 97.25 336 GLY A O 1
ATOM 2687 N N . VAL A 1 337 ? -17.001 3.172 -10.702 1.00 97.94 337 VAL A N 1
ATOM 2688 C CA . VAL A 1 337 ? -17.589 4.497 -10.455 1.00 97.94 337 VAL A CA 1
ATOM 2689 C C . VAL A 1 337 ? -17.217 4.995 -9.065 1.00 97.94 337 VAL A C 1
ATOM 2691 O O . VAL A 1 337 ? -17.354 4.277 -8.073 1.00 97.94 337 VAL A O 1
ATOM 2694 N N . VAL A 1 338 ? -16.785 6.254 -8.963 1.00 97.50 338 VAL A N 1
ATOM 2695 C CA . VAL A 1 338 ? -16.575 6.918 -7.671 1.00 97.50 338 VAL A CA 1
ATOM 2696 C C . VAL A 1 338 ? -17.922 7.080 -6.962 1.00 97.50 338 VAL A C 1
ATOM 2698 O O . VAL A 1 338 ? -18.722 7.952 -7.308 1.00 97.50 338 VAL A O 1
ATOM 2701 N N . CYS A 1 339 ? -18.193 6.233 -5.972 1.00 94.25 339 CYS A N 1
ATOM 2702 C CA . CYS A 1 339 ? -19.527 6.073 -5.388 1.00 94.25 339 CYS A CA 1
ATOM 2703 C C . CYS A 1 339 ? -19.782 6.954 -4.156 1.00 94.25 339 CYS A C 1
ATOM 2705 O O . CYS A 1 339 ? -20.926 7.112 -3.735 1.00 94.25 339 CYS A O 1
ATOM 2707 N N . GLN A 1 340 ? -18.733 7.551 -3.585 1.00 93.38 340 GLN A N 1
ATOM 2708 C CA . GLN A 1 340 ? -18.810 8.401 -2.396 1.00 93.38 340 GLN A CA 1
ATOM 2709 C C . GLN A 1 340 ? -18.002 9.699 -2.580 1.00 93.38 340 GLN A C 1
ATOM 2711 O O . GLN A 1 340 ? -17.146 9.771 -3.467 1.00 93.38 340 GLN A O 1
ATOM 2716 N N . PRO A 1 341 ? -18.253 10.747 -1.771 1.00 95.56 341 PRO A N 1
ATOM 2717 C CA . PRO A 1 341 ? -17.407 11.938 -1.757 1.00 95.56 341 PRO A CA 1
ATOM 2718 C C . PRO A 1 341 ? -15.960 11.581 -1.425 1.00 95.56 341 PRO A C 1
ATOM 2720 O O . PRO A 1 341 ? -15.715 10.729 -0.565 1.00 95.56 341 PRO A O 1
ATOM 2723 N N . ALA A 1 342 ? -15.010 12.292 -2.029 1.00 95.56 342 ALA A N 1
ATOM 2724 C CA . ALA A 1 342 ? -13.627 12.202 -1.596 1.00 95.56 342 ALA A CA 1
ATOM 2725 C C . ALA A 1 342 ? -13.485 12.759 -0.176 1.00 95.56 342 ALA A C 1
ATOM 2727 O O . ALA A 1 342 ? -14.201 13.680 0.201 1.00 95.56 342 ALA A O 1
ATOM 2728 N N . ILE A 1 343 ? -12.559 12.236 0.611 1.00 94.50 343 ILE A N 1
ATOM 2729 C CA . ILE A 1 343 ? -12.288 12.705 1.972 1.00 94.50 343 ILE A CA 1
ATOM 2730 C C . ILE A 1 343 ? -10.821 13.091 2.101 1.00 94.50 343 ILE A C 1
ATOM 2732 O O . ILE A 1 343 ? -9.973 12.529 1.409 1.00 94.50 343 ILE A O 1
ATOM 2736 N N . ILE A 1 344 ? -10.514 14.034 2.986 1.00 91.31 344 ILE A N 1
ATOM 2737 C CA . ILE A 1 344 ? -9.141 14.377 3.376 1.00 91.31 344 ILE A CA 1
ATOM 2738 C C . ILE A 1 344 ? -8.704 13.578 4.612 1.00 91.31 344 ILE A C 1
ATOM 2740 O O . ILE A 1 344 ? -9.498 13.302 5.512 1.00 91.31 344 ILE A O 1
ATOM 2744 N N . LYS A 1 345 ? -7.411 13.250 4.707 1.00 89.94 345 LYS A N 1
ATOM 2745 C CA . LYS A 1 345 ? -6.813 12.643 5.907 1.00 89.94 345 LYS A CA 1
ATOM 2746 C C . LYS A 1 345 ? -6.579 13.679 7.015 1.00 89.94 345 LYS A C 1
ATOM 2748 O O . LYS A 1 345 ? -5.442 14.019 7.343 1.00 89.94 345 LYS A O 1
ATOM 2753 N N . HIS A 1 346 ? -7.658 14.203 7.582 1.00 90.06 346 HIS A N 1
ATOM 2754 C CA . HIS A 1 346 ? -7.621 15.234 8.618 1.00 90.06 346 HIS A CA 1
ATOM 2755 C C . HIS A 1 346 ? -8.772 15.030 9.620 1.00 90.06 346 HIS A C 1
ATOM 2757 O O . HIS A 1 346 ? -9.819 14.510 9.229 1.00 90.06 346 HIS A O 1
ATOM 2763 N N . PRO A 1 347 ? -8.649 15.463 10.891 1.00 89.75 347 PRO A N 1
ATOM 2764 C CA . PRO A 1 347 ? -9.702 15.273 11.894 1.00 89.75 347 PRO A CA 1
ATOM 2765 C C . PRO A 1 347 ? -11.014 15.994 11.566 1.00 89.75 347 PRO A C 1
ATOM 2767 O O . PRO A 1 347 ? -12.052 15.659 12.138 1.00 89.75 347 PRO A O 1
ATOM 2770 N N . SER A 1 348 ? -10.985 16.955 10.633 1.00 88.88 348 SER A N 1
ATOM 2771 C CA . SER A 1 348 ? -12.192 17.577 10.071 1.00 88.88 348 SER A CA 1
ATOM 2772 C C . SER A 1 348 ? -13.132 16.538 9.463 1.00 88.88 348 SER A C 1
ATOM 2774 O O . SER A 1 348 ? -14.344 16.644 9.635 1.00 88.88 348 SER A O 1
ATOM 2776 N N . GLY A 1 349 ? -12.587 15.504 8.809 1.00 87.44 349 GLY A N 1
ATOM 2777 C CA . GLY A 1 349 ? -13.372 14.550 8.025 1.00 87.44 349 GLY A CA 1
ATOM 2778 C C . GLY A 1 349 ? -14.120 15.223 6.872 1.00 87.44 349 GLY A C 1
ATOM 2779 O O . GLY A 1 349 ? -15.197 14.768 6.500 1.00 87.44 349 GLY A O 1
ATOM 2780 N N . GLU A 1 350 ? -13.581 16.334 6.362 1.00 91.50 350 GLU A N 1
ATOM 2781 C CA . GLU A 1 350 ? -14.190 17.108 5.283 1.00 91.50 350 GLU A CA 1
ATOM 2782 C C . GLU A 1 350 ? -14.325 16.259 4.017 1.00 91.50 350 GLU A C 1
ATOM 2784 O O . GLU A 1 350 ? -13.400 15.531 3.638 1.00 91.50 350 GLU A O 1
ATOM 2789 N N . ARG A 1 351 ? -15.502 16.344 3.393 1.00 94.62 351 ARG A N 1
ATOM 2790 C CA . ARG A 1 351 ? -15.906 15.532 2.248 1.00 94.62 351 ARG A CA 1
ATOM 2791 C C . A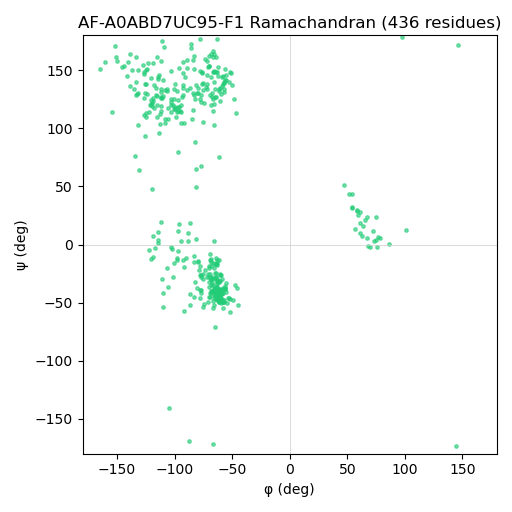RG A 1 351 ? -16.177 16.411 1.031 1.00 94.62 351 ARG A C 1
ATOM 2793 O O . ARG A 1 351 ? -16.837 17.438 1.136 1.00 94.62 351 ARG A O 1
ATOM 2800 N N . PHE A 1 352 ? -15.710 15.960 -0.126 1.00 95.06 352 PHE A N 1
ATOM 2801 C CA . PHE A 1 352 ? -15.682 16.707 -1.374 1.00 95.06 352 PHE A CA 1
ATOM 2802 C C . PHE A 1 352 ? -16.403 15.926 -2.473 1.00 95.06 352 PHE A C 1
ATOM 2804 O O . PHE A 1 352 ? -15.920 14.901 -2.958 1.00 95.06 352 PHE A O 1
ATOM 2811 N N . HIS A 1 353 ? -17.569 16.421 -2.886 1.00 96.94 353 HIS A N 1
ATOM 2812 C CA . HIS A 1 353 ? -18.233 15.962 -4.112 1.00 96.94 353 HIS A CA 1
ATOM 2813 C C . HIS A 1 353 ? -17.604 16.563 -5.372 1.00 96.94 353 HIS A C 1
ATOM 2815 O O . HIS A 1 353 ? -17.691 15.978 -6.451 1.00 96.94 353 HIS A O 1
ATOM 2821 N N . ILE A 1 354 ? -16.988 17.734 -5.218 1.00 96.31 354 ILE A N 1
ATOM 2822 C CA . ILE A 1 354 ? -16.354 18.536 -6.258 1.00 96.31 354 ILE A CA 1
ATOM 2823 C C . ILE A 1 354 ? -14.916 18.791 -5.816 1.00 96.31 354 ILE A C 1
ATOM 2825 O O . ILE A 1 354 ? -14.668 19.052 -4.637 1.00 96.31 354 ILE A O 1
ATOM 2829 N N . HIS A 1 355 ? -13.969 18.696 -6.743 1.00 94.56 355 HIS A N 1
ATOM 2830 C CA . HIS A 1 355 ? -12.564 18.908 -6.447 1.00 94.56 355 HIS A CA 1
ATOM 2831 C C . HIS A 1 355 ? -12.307 20.376 -6.065 1.00 94.56 355 HIS A C 1
ATOM 2833 O O . HIS A 1 355 ? -12.627 21.272 -6.847 1.00 94.56 355 HIS A O 1
ATOM 2839 N N . PRO A 1 356 ? -11.706 20.652 -4.892 1.00 90.94 356 PRO A N 1
ATOM 2840 C CA . PRO A 1 356 ? -11.664 22.003 -4.326 1.00 90.94 356 PRO A CA 1
ATOM 2841 C C . PRO A 1 356 ? -10.790 22.999 -5.100 1.00 90.94 356 PRO A C 1
ATOM 2843 O O . PRO A 1 356 ? -10.860 24.192 -4.825 1.00 90.94 356 PRO A O 1
ATOM 2846 N N . VAL A 1 357 ? -9.956 22.533 -6.037 1.00 89.56 357 VAL A N 1
ATOM 2847 C CA . VAL A 1 357 ? -9.070 23.400 -6.837 1.00 89.56 357 VAL A CA 1
ATOM 2848 C C . VAL A 1 357 ? -9.506 23.492 -8.296 1.00 89.56 357 VAL A C 1
ATOM 2850 O O . VAL A 1 357 ? -9.480 24.576 -8.863 1.00 89.56 357 VAL A O 1
ATOM 2853 N N . SER A 1 358 ? -9.912 22.380 -8.913 1.00 91.69 358 SER A N 1
ATOM 2854 C CA . SER A 1 358 ? -10.290 22.360 -10.337 1.00 91.69 358 SER A CA 1
ATOM 2855 C C . SER A 1 358 ? -11.779 22.606 -10.573 1.00 91.69 358 SER A C 1
ATOM 2857 O O . SER A 1 358 ? -12.158 22.946 -11.687 1.00 91.69 358 SER A O 1
ATOM 2859 N N . GLY A 1 359 ? -12.631 22.422 -9.557 1.00 93.62 359 GLY A N 1
ATOM 2860 C CA . GLY A 1 359 ? -14.084 22.515 -9.702 1.00 93.62 359 GLY A CA 1
ATOM 2861 C C . GLY A 1 359 ? -14.732 21.316 -10.408 1.00 93.62 359 GLY A C 1
ATOM 2862 O O . GLY A 1 359 ? -15.941 21.328 -10.624 1.00 93.62 359 GLY A O 1
ATOM 2863 N N . GLU A 1 360 ? -13.967 20.274 -10.746 1.00 95.69 360 GLU A N 1
ATOM 2864 C CA . GLU A 1 360 ? -14.483 19.087 -11.436 1.00 95.69 360 GLU A CA 1
ATOM 2865 C C . GLU A 1 360 ? -15.260 18.163 -10.487 1.00 95.69 360 GLU A C 1
ATOM 2867 O O . GLU A 1 360 ? -14.935 18.034 -9.299 1.00 95.69 360 GLU A O 1
ATOM 2872 N N . LYS A 1 361 ? -16.285 17.479 -11.004 1.00 96.75 361 LYS A N 1
ATOM 2873 C CA . LYS A 1 361 ? -17.109 16.572 -10.203 1.00 96.75 361 LYS A CA 1
ATOM 2874 C C . LYS A 1 361 ? -16.349 15.276 -9.904 1.00 96.75 361 LYS A C 1
ATOM 2876 O O . LYS A 1 361 ? -15.971 14.540 -10.809 1.00 96.75 361 LYS A O 1
ATOM 2881 N N . ILE A 1 362 ? -16.181 14.960 -8.620 1.00 96.81 362 ILE A N 1
ATOM 2882 C CA . ILE A 1 362 ? -15.521 13.726 -8.171 1.00 96.81 362 ILE A CA 1
ATOM 2883 C C . ILE A 1 362 ? -16.527 12.577 -8.082 1.00 96.81 362 ILE A C 1
ATOM 2885 O O . ILE A 1 362 ? -16.308 11.504 -8.638 1.00 96.81 362 ILE A O 1
ATOM 2889 N N . THR A 1 363 ? -17.643 12.780 -7.377 1.00 97.12 363 THR A N 1
ATOM 2890 C CA . THR A 1 363 ? -18.648 11.722 -7.196 1.00 97.12 363 THR A CA 1
ATOM 2891 C C . THR A 1 363 ? -19.358 11.424 -8.515 1.00 97.12 363 THR A C 1
ATOM 2893 O O . THR A 1 363 ? -19.895 12.326 -9.156 1.00 97.12 363 THR A O 1
ATOM 2896 N N . GLY A 1 364 ? -19.405 10.152 -8.900 1.00 96.56 364 GLY A N 1
ATOM 2897 C CA . GLY A 1 364 ? -19.921 9.699 -10.190 1.00 96.56 364 GLY A CA 1
ATOM 2898 C C . GLY A 1 364 ? -18.886 9.705 -11.317 1.00 96.56 364 GLY A C 1
ATOM 2899 O O . GLY A 1 364 ? -19.234 9.341 -12.435 1.00 96.56 364 GLY A O 1
ATOM 2900 N N . CYS A 1 365 ? -17.633 10.092 -11.050 1.00 96.50 365 CYS A N 1
ATOM 2901 C CA . CYS A 1 365 ? -16.546 9.926 -12.010 1.00 96.50 365 CYS A CA 1
ATOM 2902 C C . CYS A 1 365 ? -16.380 8.435 -12.349 1.00 96.50 365 CYS A C 1
ATOM 2904 O O . CYS A 1 365 ? -16.304 7.597 -11.447 1.00 96.50 365 CYS A O 1
ATOM 2906 N N . ILE A 1 366 ? -16.349 8.118 -13.643 1.00 97.62 366 ILE A N 1
ATOM 2907 C CA . ILE A 1 366 ? -16.106 6.767 -14.154 1.00 97.62 366 ILE A CA 1
ATOM 2908 C C . ILE A 1 366 ? -14.610 6.633 -14.411 1.00 97.62 366 ILE A C 1
ATOM 2910 O O . ILE A 1 366 ? -14.022 7.474 -15.092 1.00 97.62 366 ILE A O 1
ATOM 2914 N N . ILE A 1 367 ? -14.008 5.576 -13.880 1.00 98.06 367 ILE A N 1
ATOM 2915 C CA . ILE A 1 367 ? -12.597 5.265 -14.068 1.00 98.06 367 ILE A CA 1
ATOM 2916 C C . ILE A 1 367 ? -12.418 4.513 -15.393 1.00 98.06 367 ILE A C 1
ATOM 2918 O O . ILE A 1 367 ? -12.912 3.390 -15.523 1.00 98.06 367 ILE A O 1
ATOM 2922 N N . PRO A 1 368 ? -11.705 5.084 -16.381 1.00 98.00 368 PRO A N 1
ATOM 2923 C CA . PRO A 1 368 ? -11.407 4.373 -17.618 1.00 98.00 368 PRO A CA 1
ATOM 2924 C C . PRO A 1 368 ? -10.544 3.140 -17.349 1.00 98.00 368 PRO A C 1
ATOM 2926 O O . PRO A 1 368 ? -9.717 3.139 -16.436 1.00 98.00 368 PRO A O 1
ATOM 2929 N N . TYR A 1 369 ? -10.720 2.100 -18.164 1.00 98.31 369 TYR A N 1
ATOM 2930 C CA . TYR A 1 369 ? -9.957 0.851 -18.074 1.00 98.31 369 TYR A CA 1
ATOM 2931 C C . TYR A 1 369 ? -9.973 0.186 -16.682 1.00 98.31 369 TYR A C 1
ATOM 2933 O O . TYR A 1 369 ? -8.997 -0.450 -16.275 1.00 98.31 369 TYR A O 1
ATOM 2941 N N . TYR A 1 370 ? -11.064 0.351 -15.925 1.00 98.44 370 TYR A N 1
ATOM 2942 C CA . TYR A 1 370 ? -11.160 -0.136 -14.548 1.00 98.44 370 TYR A CA 1
ATOM 2943 C C . TYR A 1 370 ? -10.925 -1.648 -14.435 1.00 98.44 370 TYR A C 1
ATOM 2945 O O . TYR A 1 370 ? -10.084 -2.080 -13.646 1.00 98.44 370 TYR A O 1
ATOM 2953 N N . ASP A 1 371 ? -11.598 -2.453 -15.259 1.00 98.44 371 ASP A N 1
ATOM 2954 C CA . ASP A 1 371 ? -11.458 -3.913 -15.215 1.00 98.44 371 ASP A CA 1
ATOM 2955 C C . ASP A 1 371 ? -10.036 -4.359 -15.578 1.00 98.44 371 ASP A C 1
ATOM 2957 O O . ASP A 1 371 ? -9.483 -5.268 -14.953 1.00 98.44 371 ASP A O 1
ATOM 2961 N N . GLN A 1 372 ? -9.394 -3.671 -16.527 1.00 98.44 372 GLN A N 1
ATOM 2962 C CA . GLN A 1 372 ? -7.992 -3.898 -16.870 1.00 98.44 372 GLN A CA 1
ATOM 2963 C C . GLN A 1 372 ? -7.072 -3.541 -15.697 1.00 98.44 372 GLN A C 1
ATOM 2965 O O . GLN A 1 372 ? -6.115 -4.266 -15.437 1.00 98.44 372 GLN A O 1
ATOM 2970 N N . ALA A 1 373 ? -7.352 -2.463 -14.958 1.00 98.44 373 ALA A N 1
ATOM 2971 C CA . ALA A 1 373 ? -6.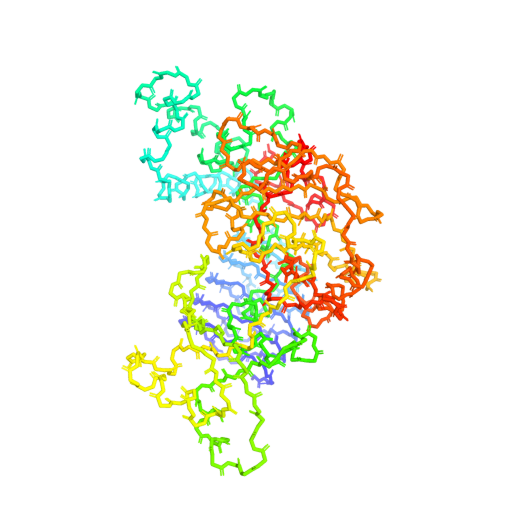568 -2.084 -13.782 1.00 98.44 373 ALA A CA 1
ATOM 2972 C C . ALA A 1 373 ? -6.689 -3.134 -12.664 1.00 98.44 373 ALA A C 1
ATOM 2974 O O . ALA A 1 373 ? -5.701 -3.472 -12.009 1.00 98.44 373 ALA A O 1
ATOM 2975 N N . ILE A 1 374 ? -7.884 -3.701 -12.481 1.00 98.62 374 ILE A N 1
ATOM 2976 C CA . ILE A 1 374 ? -8.121 -4.811 -11.552 1.00 98.62 374 ILE A CA 1
ATOM 2977 C C . ILE A 1 374 ? -7.352 -6.060 -11.984 1.00 98.62 374 ILE A C 1
ATOM 2979 O O . ILE A 1 374 ? -6.688 -6.687 -11.154 1.00 98.62 374 ILE A O 1
ATOM 2983 N N . ALA A 1 375 ? -7.411 -6.414 -13.268 1.00 98.19 375 ALA A N 1
ATOM 2984 C CA . ALA A 1 375 ? -6.671 -7.546 -13.817 1.00 98.19 375 ALA A CA 1
ATOM 2985 C C . ALA A 1 375 ? -5.154 -7.367 -13.639 1.00 98.19 375 ALA A C 1
ATOM 2987 O O . ALA A 1 375 ? -4.484 -8.288 -13.171 1.00 98.19 375 ALA A O 1
ATOM 2988 N N . LEU A 1 376 ? -4.638 -6.164 -13.906 1.00 98.25 376 LEU A N 1
ATOM 2989 C CA . LEU A 1 376 ? -3.234 -5.798 -13.728 1.00 98.25 376 LEU A CA 1
ATOM 2990 C C . LEU A 1 376 ? -2.774 -5.980 -12.274 1.00 98.25 376 LEU A C 1
ATOM 2992 O O . LEU A 1 376 ? -1.743 -6.603 -12.023 1.00 98.25 376 LEU A O 1
ATOM 2996 N N . ALA A 1 377 ? -3.554 -5.493 -11.302 1.00 98.31 377 ALA A N 1
ATOM 2997 C CA . ALA A 1 377 ? -3.247 -5.657 -9.880 1.00 98.31 377 ALA A CA 1
ATOM 2998 C C . ALA A 1 377 ? -3.219 -7.137 -9.460 1.00 98.31 377 ALA A C 1
ATOM 3000 O O . ALA A 1 377 ? -2.326 -7.561 -8.724 1.00 98.31 377 ALA A O 1
ATOM 3001 N N . LYS A 1 378 ? -4.172 -7.941 -9.950 1.00 98.12 378 LYS A N 1
ATOM 3002 C CA . LYS A 1 378 ? -4.213 -9.386 -9.679 1.00 98.12 378 LYS A CA 1
ATOM 3003 C C . LYS A 1 378 ? -3.016 -10.115 -10.286 1.00 98.12 378 LYS A C 1
ATOM 3005 O O . LYS A 1 378 ? -2.399 -10.931 -9.606 1.00 98.12 378 LYS A O 1
ATOM 3010 N N . GLN A 1 379 ? -2.662 -9.796 -11.530 1.00 96.75 379 GLN A N 1
ATOM 3011 C CA . GLN A 1 379 ? -1.491 -10.359 -12.200 1.00 96.75 379 GLN A CA 1
ATOM 3012 C C . GLN A 1 379 ? -0.200 -10.011 -11.450 1.00 96.75 379 GLN A C 1
ATOM 3014 O O . GLN A 1 379 ? 0.650 -10.880 -11.265 1.00 96.75 379 GLN A O 1
ATOM 3019 N N . ALA A 1 380 ? -0.060 -8.768 -10.981 1.00 97.25 380 ALA A N 1
ATOM 3020 C CA . ALA A 1 380 ? 1.099 -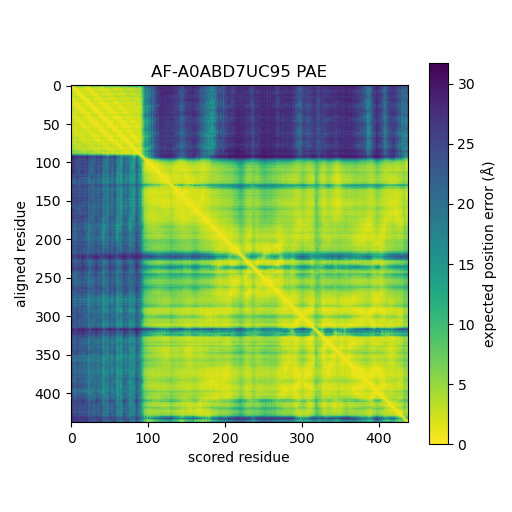8.333 -10.209 1.00 97.25 380 ALA A CA 1
ATOM 3021 C C . ALA A 1 380 ? 1.215 -9.077 -8.866 1.00 97.25 380 ALA A C 1
ATOM 3023 O O . ALA A 1 380 ? 2.294 -9.556 -8.520 1.00 97.25 380 ALA A O 1
ATOM 3024 N N . ALA A 1 381 ? 0.104 -9.251 -8.143 1.00 97.00 381 ALA A N 1
ATOM 3025 C CA . ALA A 1 381 ? 0.077 -10.002 -6.884 1.00 97.00 381 ALA A CA 1
ATOM 3026 C C . ALA A 1 381 ? 0.562 -11.448 -7.035 1.00 97.00 381 ALA A C 1
ATOM 3028 O O . ALA A 1 381 ? 1.306 -11.935 -6.187 1.00 97.00 381 ALA A O 1
ATOM 3029 N N . MET A 1 382 ? 0.229 -12.106 -8.146 1.00 95.06 382 MET A N 1
ATOM 3030 C CA . MET A 1 382 ? 0.659 -13.483 -8.404 1.00 95.06 382 MET A CA 1
ATOM 3031 C C . MET A 1 382 ? 2.167 -13.642 -8.655 1.00 95.06 382 MET A C 1
ATOM 3033 O O . MET A 1 382 ? 2.663 -14.764 -8.591 1.00 95.06 382 MET A O 1
ATOM 3037 N N . ARG A 1 383 ? 2.919 -12.563 -8.923 1.00 92.56 383 ARG A N 1
ATOM 3038 C CA . ARG A 1 383 ? 4.380 -12.650 -9.140 1.00 92.56 383 ARG A CA 1
ATOM 3039 C C . ARG A 1 383 ? 5.189 -12.773 -7.858 1.00 92.56 383 ARG A C 1
ATOM 3041 O O . ARG A 1 383 ? 6.330 -13.221 -7.900 1.00 92.56 383 ARG A O 1
ATOM 3048 N N . ILE A 1 384 ? 4.605 -12.351 -6.742 1.00 89.62 384 ILE A N 1
ATOM 3049 C CA . ILE A 1 384 ? 5.204 -12.393 -5.406 1.00 89.62 384 ILE A CA 1
ATOM 3050 C C . ILE A 1 384 ? 4.200 -13.015 -4.424 1.00 89.62 384 ILE A C 1
ATOM 3052 O O . ILE A 1 384 ? 3.702 -12.341 -3.519 1.00 89.62 384 ILE A O 1
ATOM 3056 N N . PRO A 1 385 ? 3.845 -14.300 -4.620 1.00 87.88 385 PRO A N 1
ATOM 3057 C CA . PRO A 1 385 ? 2.713 -14.932 -3.945 1.00 87.88 385 PRO A CA 1
ATOM 3058 C C . PRO A 1 385 ? 2.902 -15.091 -2.428 1.00 87.88 385 PRO A C 1
ATOM 3060 O O . PRO A 1 385 ? 1.927 -15.304 -1.710 1.00 87.88 385 PRO A O 1
ATOM 3063 N N . LYS A 1 386 ? 4.123 -14.967 -1.894 1.00 83.31 386 LYS A N 1
ATOM 3064 C CA . LYS A 1 386 ? 4.375 -14.984 -0.443 1.00 83.31 386 LYS A CA 1
ATOM 3065 C C . LYS A 1 386 ? 4.151 -13.611 0.194 1.00 83.31 386 LYS A C 1
ATOM 3067 O O . LYS A 1 386 ? 4.100 -13.515 1.419 1.00 83.31 386 LYS A O 1
ATOM 3072 N N . VAL A 1 387 ? 3.964 -12.550 -0.591 1.00 89.94 387 VAL A N 1
ATOM 3073 C CA . VAL A 1 387 ? 3.474 -11.244 -0.127 1.00 89.94 387 VAL A CA 1
ATOM 3074 C C . VAL A 1 387 ? 1.969 -11.173 -0.379 1.00 89.94 387 VAL A C 1
ATOM 3076 O O . VAL A 1 387 ? 1.494 -10.602 -1.357 1.00 89.94 387 VAL A O 1
ATOM 3079 N N . ARG A 1 388 ? 1.190 -11.791 0.508 1.00 92.94 388 ARG A N 1
ATOM 3080 C CA . ARG A 1 388 ? -0.229 -12.056 0.249 1.00 92.94 388 ARG A CA 1
ATOM 3081 C C . ARG A 1 388 ? -1.111 -10.813 0.242 1.00 92.94 388 ARG A C 1
ATOM 3083 O O . ARG A 1 388 ? -2.127 -10.829 -0.432 1.00 92.94 388 ARG A O 1
ATOM 3090 N N . SER A 1 389 ? -0.779 -9.743 0.965 1.00 94.69 389 SER A N 1
ATOM 3091 C CA . SER A 1 389 ? -1.559 -8.495 0.986 1.00 94.69 389 SER A CA 1
ATOM 3092 C C . SER A 1 389 ? -0.734 -7.309 0.498 1.00 94.69 389 SER A C 1
ATOM 3094 O O . SER A 1 389 ? 0.267 -6.945 1.121 1.00 94.69 389 SER A O 1
ATOM 3096 N N . ILE A 1 390 ? -1.173 -6.673 -0.592 1.00 96.00 390 ILE A N 1
ATOM 3097 C CA . ILE A 1 390 ? -0.433 -5.588 -1.255 1.00 96.00 390 ILE A CA 1
ATOM 3098 C C . ILE A 1 390 ? -1.396 -4.480 -1.675 1.00 96.00 390 ILE A C 1
ATOM 3100 O O . ILE A 1 390 ? -2.471 -4.747 -2.204 1.00 96.00 390 ILE A O 1
ATOM 3104 N N . GLY A 1 391 ? -1.003 -3.225 -1.448 1.00 96.56 391 GLY A N 1
ATOM 3105 C CA . GLY A 1 391 ? -1.658 -2.055 -2.029 1.00 96.56 391 GLY A CA 1
ATOM 3106 C C . GLY A 1 391 ? -0.901 -1.560 -3.258 1.00 96.56 391 GLY A C 1
ATOM 3107 O O . GLY A 1 391 ? 0.182 -0.992 -3.109 1.00 96.56 391 GLY A O 1
ATOM 3108 N N . TRP A 1 392 ? -1.482 -1.743 -4.437 1.00 97.31 392 TRP A N 1
ATOM 3109 C CA . TRP A 1 392 ? -0.929 -1.352 -5.733 1.00 97.31 392 TRP A CA 1
ATOM 3110 C C . TRP A 1 392 ? -1.333 0.063 -6.108 1.00 97.31 392 TRP A C 1
ATOM 3112 O O . TRP A 1 392 ? -2.511 0.404 -6.010 1.00 97.31 392 TRP A O 1
ATOM 3122 N N . ASP A 1 393 ? -0.368 0.857 -6.557 1.00 95.94 393 ASP A N 1
ATOM 3123 C CA . ASP A 1 393 ? -0.604 2.159 -7.170 1.00 95.94 393 ASP A CA 1
ATOM 3124 C C . ASP A 1 393 ? -0.591 2.019 -8.683 1.00 95.94 393 ASP A C 1
ATOM 3126 O O . ASP A 1 393 ? 0.418 1.635 -9.272 1.00 95.94 393 ASP A O 1
ATOM 3130 N N . ILE A 1 394 ? -1.717 2.341 -9.308 1.00 97.56 394 ILE A N 1
ATOM 3131 C CA . ILE A 1 394 ? -1.919 2.205 -10.747 1.00 97.56 394 ILE A CA 1
ATOM 3132 C C . ILE A 1 394 ? -2.332 3.558 -11.316 1.00 97.56 394 ILE A C 1
ATOM 3134 O O . ILE A 1 394 ? -3.251 4.212 -10.818 1.00 97.56 394 ILE A O 1
ATOM 3138 N N . ALA A 1 395 ? -1.645 3.978 -12.371 1.00 96.69 395 ALA A N 1
ATOM 3139 C CA . ALA A 1 395 ? -2.029 5.124 -13.180 1.00 96.69 395 ALA A CA 1
ATOM 3140 C C . A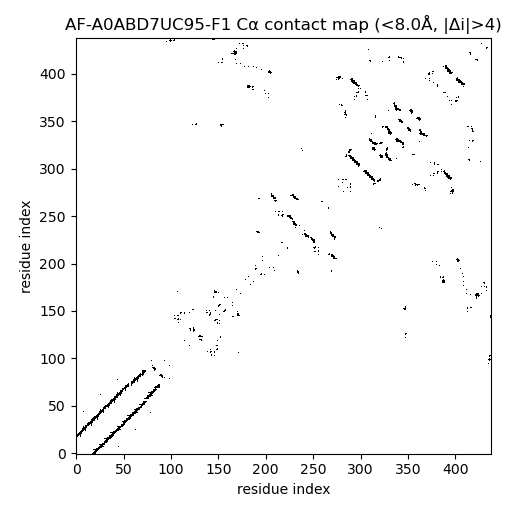LA A 1 395 ? -2.916 4.662 -14.334 1.00 96.69 395 ALA A C 1
ATOM 3142 O O . ALA A 1 395 ? -2.679 3.599 -14.897 1.00 96.69 395 ALA A O 1
ATOM 3143 N N . ILE A 1 396 ? -3.902 5.466 -14.719 1.00 97.81 396 ILE A N 1
ATOM 3144 C CA . ILE A 1 396 ? -4.706 5.205 -15.917 1.00 97.81 396 ILE A CA 1
ATOM 3145 C C . ILE A 1 396 ? -4.233 6.144 -17.020 1.00 97.81 396 ILE A C 1
ATOM 3147 O O . ILE A 1 396 ? -4.214 7.360 -16.814 1.00 97.81 396 ILE A O 1
ATOM 3151 N N . THR A 1 397 ? -3.856 5.595 -18.170 1.00 96.88 397 THR A N 1
ATOM 3152 C CA . THR A 1 397 ? -3.448 6.335 -19.373 1.00 96.88 397 THR A CA 1
ATOM 3153 C C . THR A 1 397 ? -4.495 6.167 -20.478 1.00 96.88 397 THR A C 1
ATOM 3155 O O . THR A 1 397 ? -5.462 5.420 -20.322 1.00 96.88 397 THR A O 1
ATOM 3158 N N . GLU A 1 398 ? -4.317 6.858 -21.603 1.00 96.56 398 GLU A N 1
ATOM 3159 C CA . GLU A 1 398 ? -5.170 6.678 -22.790 1.00 96.56 398 GLU A CA 1
ATOM 3160 C C . GLU A 1 398 ? -5.034 5.276 -23.414 1.00 96.56 398 GLU A C 1
ATOM 3162 O O . GLU A 1 398 ? -5.961 4.799 -24.064 1.00 96.56 398 GLU A O 1
ATOM 3167 N N . THR A 1 399 ? -3.902 4.595 -23.198 1.00 95.31 399 THR A N 1
ATOM 3168 C CA . THR A 1 399 ? -3.615 3.259 -23.749 1.00 95.31 399 THR A CA 1
ATOM 3169 C C . THR A 1 399 ? -3.883 2.121 -22.763 1.00 95.31 399 THR A C 1
ATOM 3171 O O . THR A 1 399 ? -3.889 0.961 -23.170 1.00 95.31 399 THR A O 1
ATOM 3174 N N . GLY A 1 400 ? -4.110 2.422 -21.482 1.00 96.69 400 GLY A N 1
ATOM 3175 C CA . GLY A 1 400 ? -4.441 1.432 -20.459 1.00 96.69 400 GLY A CA 1
ATOM 3176 C C . GLY A 1 400 ? -3.858 1.739 -19.073 1.00 96.69 400 GLY A C 1
ATOM 3177 O O . GLY A 1 400 ? -3.312 2.815 -18.828 1.00 96.69 400 GLY A O 1
ATOM 3178 N N . PRO A 1 401 ? -3.993 0.810 -18.116 1.00 97.75 401 PRO A N 1
ATOM 3179 C CA . PRO A 1 401 ? -3.464 0.969 -16.765 1.00 97.75 401 PRO A CA 1
ATOM 3180 C C . PRO A 1 401 ? -1.961 0.669 -16.698 1.00 97.75 401 PRO A C 1
ATOM 3182 O O . PRO A 1 401 ? -1.499 -0.333 -17.238 1.00 97.75 401 PRO A O 1
ATOM 3185 N N . TYR A 1 402 ? -1.191 1.523 -16.023 1.00 96.31 402 TYR A N 1
ATOM 3186 C CA . TYR A 1 402 ? 0.261 1.398 -15.844 1.00 96.31 402 TYR A CA 1
ATOM 3187 C C . TYR A 1 402 ? 0.587 1.218 -14.356 1.00 96.31 402 TYR A C 1
ATOM 3189 O O . TYR A 1 402 ? 0.149 2.012 -13.515 1.00 96.31 402 TYR A O 1
ATOM 3197 N N . MET A 1 403 ? 1.374 0.193 -14.016 1.00 96.00 403 MET A N 1
ATOM 3198 C CA . MET A 1 403 ? 1.753 -0.109 -12.630 1.00 96.00 403 MET A CA 1
ATOM 3199 C C . MET A 1 403 ? 2.847 0.839 -12.126 1.00 96.00 403 MET A C 1
ATOM 3201 O O . MET A 1 403 ? 3.935 0.884 -12.694 1.00 96.00 403 MET A O 1
ATOM 3205 N N . LEU A 1 404 ? 2.612 1.566 -11.032 1.00 92.62 404 LEU A N 1
ATOM 3206 C CA . LEU A 1 404 ? 3.587 2.505 -10.464 1.00 92.62 404 LEU A CA 1
ATOM 3207 C C . LEU A 1 404 ? 4.475 1.859 -9.405 1.00 92.62 404 LEU A C 1
ATOM 3209 O O . LEU A 1 404 ? 5.699 1.925 -9.508 1.00 92.62 404 LEU A O 1
ATOM 3213 N N . GLU A 1 405 ? 3.846 1.301 -8.373 1.00 92.12 405 GLU A N 1
ATOM 3214 C CA . GLU A 1 405 ? 4.497 0.716 -7.202 1.00 92.12 405 GLU A CA 1
ATOM 3215 C C . GLU A 1 405 ? 3.542 -0.233 -6.463 1.00 92.12 405 GLU A C 1
ATOM 3217 O O . GLU A 1 405 ? 2.319 -0.103 -6.543 1.00 92.12 405 GLU A O 1
ATOM 3222 N N . GLY A 1 406 ? 4.099 -1.173 -5.701 1.00 93.62 406 GLY A N 1
ATOM 3223 C CA . GLY A 1 406 ? 3.360 -2.004 -4.751 1.00 93.62 406 GLY A CA 1
ATOM 3224 C C . GLY A 1 406 ? 3.794 -1.700 -3.320 1.00 93.62 406 GLY A C 1
ATOM 3225 O O . GLY A 1 406 ? 4.959 -1.418 -3.063 1.00 93.62 406 GLY A O 1
ATOM 3226 N N . ASN A 1 407 ? 2.857 -1.750 -2.376 1.00 92.12 407 ASN A N 1
ATOM 3227 C CA . ASN A 1 407 ? 3.111 -1.454 -0.968 1.00 92.12 407 ASN A CA 1
ATOM 3228 C C . ASN A 1 407 ? 2.631 -2.612 -0.071 1.00 92.12 407 ASN A C 1
ATOM 3230 O O . ASN A 1 407 ? 1.423 -2.796 0.098 1.00 92.12 407 ASN A O 1
ATOM 3234 N N . ASP A 1 408 ? 3.557 -3.339 0.568 1.00 89.12 408 ASP A N 1
ATOM 3235 C CA . ASP A 1 408 ? 3.278 -4.389 1.577 1.00 89.12 408 ASP A CA 1
ATOM 3236 C C . ASP A 1 408 ? 2.704 -3.823 2.891 1.00 89.12 408 ASP A C 1
ATOM 3238 O O . ASP A 1 408 ? 2.104 -4.531 3.702 1.00 89.12 408 ASP A O 1
ATOM 3242 N N . ASN A 1 409 ? 2.897 -2.523 3.104 1.00 83.19 409 ASN A N 1
ATOM 3243 C CA . ASN A 1 409 ? 2.552 -1.784 4.312 1.00 83.19 409 ASN A CA 1
ATOM 3244 C C . ASN A 1 409 ? 1.542 -0.666 3.994 1.00 83.19 409 ASN A C 1
ATOM 3246 O O . ASN A 1 409 ? 1.735 0.502 4.339 1.00 83.19 409 ASN A O 1
ATOM 3250 N N . TRP A 1 410 ? 0.488 -1.005 3.256 1.00 85.94 410 TRP A N 1
ATOM 3251 C CA . TRP A 1 410 ? -0.450 -0.034 2.700 1.00 85.94 410 TRP A CA 1
ATOM 3252 C C . TRP A 1 410 ? -1.235 0.754 3.767 1.00 85.94 410 TRP A C 1
ATOM 3254 O O . TRP A 1 410 ? -1.515 0.288 4.873 1.00 85.94 410 TRP A O 1
ATOM 3264 N N . CYS A 1 411 ? -1.578 2.006 3.446 1.00 83.00 411 CYS A N 1
ATOM 3265 C CA . CYS A 1 411 ? -2.218 2.925 4.387 1.00 83.00 411 CYS A CA 1
ATOM 3266 C C . CYS A 1 411 ? -3.697 2.575 4.596 1.00 83.00 411 CYS A C 1
ATOM 3268 O O . CYS A 1 411 ? -4.528 2.873 3.756 1.00 83.00 411 CYS A O 1
ATOM 3270 N N . MET A 1 412 ? -4.060 1.997 5.736 1.00 84.69 412 MET A N 1
ATOM 3271 C CA . MET A 1 412 ? -5.443 1.562 5.980 1.00 84.69 412 MET A CA 1
ATOM 3272 C C . MET A 1 412 ? -6.472 2.676 6.128 1.00 84.69 412 MET A C 1
ATOM 3274 O O . MET A 1 412 ? -7.648 2.474 5.826 1.00 84.69 412 MET A O 1
ATOM 3278 N N . THR A 1 413 ? -6.058 3.848 6.611 1.00 87.06 413 THR A N 1
ATOM 3279 C CA . THR A 1 413 ? -6.972 4.992 6.701 1.00 87.06 413 THR A CA 1
ATOM 3280 C C . THR A 1 413 ? -7.436 5.436 5.316 1.00 87.06 413 THR A C 1
ATOM 3282 O O . THR A 1 413 ? -8.543 5.940 5.196 1.00 87.06 413 THR A O 1
ATOM 3285 N N . LEU A 1 414 ? -6.656 5.155 4.265 1.00 89.25 414 LEU A N 1
ATOM 3286 C CA . LEU A 1 414 ? -7.026 5.432 2.879 1.00 89.25 414 LEU A CA 1
ATOM 3287 C C . LEU A 1 414 ? -8.304 4.709 2.429 1.00 89.25 414 LEU A C 1
ATOM 3289 O O . LEU A 1 414 ? -8.972 5.205 1.538 1.00 89.25 414 LEU A O 1
ATOM 3293 N N . PHE A 1 415 ? -8.660 3.581 3.047 1.00 89.00 415 PHE A N 1
ATOM 3294 C CA . PHE A 1 415 ? -9.828 2.775 2.662 1.00 89.00 415 PHE A CA 1
ATOM 3295 C C . PHE A 1 415 ? -10.980 2.921 3.656 1.00 89.00 415 PHE A C 1
ATOM 3297 O O . PHE A 1 415 ? -12.139 3.002 3.267 1.00 89.00 415 PHE A O 1
ATOM 3304 N N . GLN A 1 416 ? -10.650 3.029 4.944 1.00 92.62 416 GLN A N 1
ATOM 3305 C CA . GLN A 1 416 ? -11.642 3.160 6.014 1.00 92.62 416 GLN A CA 1
ATOM 3306 C C . GLN A 1 416 ? -12.262 4.561 6.083 1.00 92.62 416 GLN A C 1
ATOM 3308 O O . GLN A 1 416 ? -13.407 4.710 6.503 1.00 92.62 416 GLN A O 1
ATOM 3313 N N . LEU A 1 417 ? -11.518 5.605 5.692 1.00 92.56 417 LEU A N 1
ATOM 3314 C CA . LEU A 1 417 ? -12.028 6.977 5.731 1.00 92.56 417 LEU A CA 1
ATOM 3315 C C . LEU A 1 417 ? -13.039 7.259 4.616 1.00 92.56 417 LEU A C 1
ATOM 3317 O O . LEU A 1 417 ? -14.125 7.734 4.960 1.00 92.56 417 LEU A O 1
ATOM 3321 N N . PRO A 1 418 ? -12.755 6.969 3.323 1.00 90.62 418 PRO A N 1
ATOM 3322 C CA . PRO A 1 418 ? -13.729 7.221 2.268 1.00 90.62 418 PRO A CA 1
ATOM 3323 C C . PRO A 1 418 ? -15.030 6.477 2.544 1.00 90.62 418 PRO A C 1
ATOM 3325 O O . PRO A 1 418 ? -16.048 7.145 2.704 1.00 90.62 418 PRO A O 1
ATOM 3328 N N . GLY A 1 419 ? -14.952 5.152 2.747 1.00 87.12 419 GLY A N 1
ATOM 3329 C CA . GLY A 1 419 ? -16.108 4.288 3.009 1.00 87.12 419 GLY A CA 1
ATOM 3330 C C . GLY A 1 419 ? -16.826 4.567 4.332 1.00 87.12 419 GLY A C 1
ATOM 3331 O O . GLY A 1 419 ? -17.990 4.215 4.484 1.00 87.12 419 GLY A O 1
ATOM 3332 N N . GLY A 1 420 ? -16.158 5.217 5.292 1.00 87.38 420 GLY A N 1
ATOM 3333 C CA . GLY A 1 420 ? -16.730 5.538 6.602 1.00 87.38 420 GLY A CA 1
ATOM 3334 C C . GLY A 1 420 ? -16.875 4.339 7.543 1.00 87.38 420 GLY A C 1
ATOM 3335 O O . GLY A 1 420 ? -17.333 4.515 8.671 1.00 87.38 420 GLY A O 1
ATOM 3336 N N . GLU A 1 421 ? -16.435 3.152 7.132 1.00 88.69 421 GLU A N 1
ATOM 3337 C CA . GLU A 1 421 ? -16.575 1.893 7.859 1.00 88.69 421 GLU A CA 1
ATOM 3338 C C . GLU A 1 421 ? -15.223 1.257 8.210 1.00 88.69 421 GLU A C 1
ATOM 3340 O O . GLU A 1 421 ? -14.183 1.524 7.599 1.00 88.69 421 GLU A O 1
ATOM 3345 N N . GLY A 1 422 ? -15.231 0.425 9.251 1.00 89.00 422 GLY A N 1
ATOM 3346 C CA . GLY A 1 422 ? -14.046 -0.278 9.721 1.00 89.00 422 GLY A CA 1
ATOM 3347 C C . GLY A 1 422 ? -13.790 -1.575 8.947 1.00 89.00 422 GLY A C 1
ATOM 3348 O O . GLY A 1 422 ? -14.660 -2.438 8.836 1.00 89.00 422 GLY A O 1
ATOM 3349 N N . LEU A 1 423 ? -12.556 -1.761 8.474 1.00 88.69 423 LEU A N 1
ATOM 3350 C CA . LEU A 1 423 ? -12.161 -2.924 7.664 1.00 88.69 423 LEU A CA 1
ATOM 3351 C C . LEU A 1 423 ? -11.512 -4.051 8.480 1.00 88.69 423 LEU A C 1
ATOM 3353 O O . LEU A 1 423 ? -10.841 -4.923 7.928 1.00 88.69 423 LEU A O 1
ATOM 3357 N N . ARG A 1 424 ? -11.688 -4.069 9.808 1.00 88.12 424 ARG A N 1
ATOM 3358 C CA . ARG A 1 424 ? -11.082 -5.115 10.647 1.00 88.12 424 ARG A CA 1
ATOM 3359 C C . ARG A 1 424 ? -11.595 -6.511 10.301 1.00 88.12 424 ARG A C 1
ATOM 3361 O O . ARG A 1 424 ? -10.835 -7.465 10.406 1.00 88.12 424 ARG A O 1
ATOM 3368 N N . HIS A 1 425 ? -12.850 -6.631 9.873 1.00 87.19 425 HIS A N 1
ATOM 3369 C CA . HIS A 1 425 ? -13.462 -7.909 9.512 1.00 87.19 425 HIS A CA 1
ATOM 3370 C C . HIS A 1 425 ? -12.713 -8.625 8.373 1.00 87.19 425 HIS A C 1
ATOM 3372 O O . HIS A 1 425 ? -12.510 -9.833 8.460 1.00 87.19 425 HIS A O 1
ATOM 3378 N N . LEU A 1 426 ? -12.216 -7.887 7.371 1.00 86.31 426 LEU A N 1
ATOM 3379 C CA . LEU A 1 426 ? -11.406 -8.450 6.284 1.00 86.31 426 LEU A CA 1
ATOM 3380 C C . LEU A 1 426 ? -10.120 -9.062 6.826 1.00 86.31 426 LEU A C 1
ATOM 3382 O O . LEU A 1 426 ? -9.808 -10.218 6.569 1.00 86.31 426 LEU A O 1
ATOM 3386 N N . ALA A 1 427 ? -9.406 -8.318 7.661 1.00 84.19 427 ALA A N 1
ATOM 3387 C CA . ALA A 1 427 ? -8.169 -8.805 8.242 1.00 84.19 427 ALA A CA 1
ATOM 3388 C C . ALA A 1 427 ? -8.407 -9.964 9.239 1.00 84.19 427 ALA A C 1
ATOM 3390 O O . ALA A 1 427 ? -7.584 -10.869 9.337 1.00 84.19 427 ALA A O 1
ATOM 3391 N N . ASN A 1 428 ? -9.554 -9.996 9.926 1.00 83.31 428 ASN A N 1
ATOM 3392 C CA . ASN A 1 428 ? -9.953 -11.115 10.789 1.00 83.31 428 ASN A CA 1
ATOM 3393 C C . ASN A 1 428 ? -10.255 -12.398 10.000 1.00 83.31 428 ASN A C 1
ATOM 3395 O O . ASN A 1 428 ? -10.104 -13.486 10.545 1.00 83.31 428 ASN A O 1
ATOM 3399 N N . SER A 1 429 ? -10.687 -12.284 8.740 1.00 83.62 429 SER A N 1
ATOM 3400 C CA . SER A 1 429 ? -10.966 -13.453 7.895 1.00 83.62 429 SER A CA 1
ATOM 3401 C C . SER A 1 429 ? -9.702 -14.215 7.487 1.00 83.62 429 SER A C 1
ATOM 3403 O O . SER A 1 429 ? -9.783 -15.381 7.118 1.00 83.62 429 SER A O 1
ATOM 3405 N N . VAL A 1 430 ? -8.534 -13.573 7.599 1.00 79.69 430 VAL A N 1
ATOM 3406 C CA . VAL A 1 430 ? -7.255 -14.108 7.110 1.00 79.69 430 VAL A CA 1
ATOM 3407 C C . VAL A 1 430 ? -6.189 -14.271 8.190 1.00 79.69 430 VAL A C 1
ATOM 3409 O O . VAL A 1 430 ? -5.168 -14.916 7.957 1.00 79.69 430 VAL A O 1
ATOM 3412 N N . CYS A 1 431 ? -6.405 -13.692 9.372 1.00 70.38 431 CYS A N 1
ATOM 3413 C CA . CYS A 1 431 ? -5.443 -13.697 10.465 1.00 70.38 431 CYS A CA 1
ATOM 3414 C C . CYS A 1 431 ? -6.106 -13.875 11.824 1.00 70.38 431 CYS A C 1
ATOM 3416 O O . CYS A 1 431 ? -7.116 -13.246 12.142 1.00 70.38 431 CYS A O 1
ATOM 3418 N N . ASN A 1 432 ? -5.405 -14.578 12.713 1.00 62.59 432 ASN A N 1
ATOM 3419 C CA . ASN A 1 432 ? -5.750 -14.674 14.130 1.00 62.59 432 ASN A CA 1
ATOM 3420 C C . ASN A 1 432 ? -5.246 -13.437 14.908 1.00 62.59 432 ASN A C 1
ATOM 3422 O O . ASN A 1 432 ? -4.593 -13.555 15.944 1.00 62.59 432 ASN A O 1
ATOM 3426 N N . MET A 1 433 ? -5.529 -12.222 14.416 1.00 56.31 433 MET A N 1
ATOM 3427 C CA . MET A 1 433 ? -5.065 -10.949 15.020 1.00 56.31 433 MET A CA 1
ATOM 3428 C C . MET A 1 433 ? -5.640 -10.691 16.422 1.00 56.31 433 MET A C 1
ATOM 3430 O O . MET A 1 433 ? -5.167 -9.825 17.162 1.00 56.31 433 MET A O 1
ATOM 3434 N N . PHE A 1 434 ? -6.704 -11.416 16.756 1.00 51.19 434 PHE A N 1
ATOM 3435 C CA . PHE A 1 434 ? -7.532 -11.278 17.944 1.00 51.19 434 PHE A CA 1
ATOM 3436 C C . PHE A 1 434 ? -6.785 -11.449 19.263 1.00 51.19 434 PHE A C 1
ATOM 3438 O O . PHE A 1 434 ? -7.178 -10.845 20.260 1.00 51.19 434 PHE A O 1
ATOM 3445 N N . SER A 1 435 ? -5.669 -12.187 19.285 1.00 56.97 435 SER A N 1
ATOM 3446 C CA . SER A 1 435 ? -5.032 -12.507 20.557 1.00 56.97 435 SER A CA 1
ATOM 3447 C C . SER A 1 435 ? -4.621 -11.250 21.327 1.00 56.97 435 SER A C 1
ATOM 3449 O O . SER A 1 435 ? -4.902 -11.188 22.508 1.00 56.97 435 SER A O 1
ATOM 3451 N N . VAL A 1 436 ? -4.062 -10.196 20.728 1.00 61.56 436 VAL A N 1
ATOM 3452 C CA . VAL A 1 436 ? -3.479 -9.095 21.528 1.00 61.56 436 VAL A CA 1
ATOM 3453 C C . VAL A 1 436 ? -4.507 -8.125 22.124 1.00 61.56 436 VAL A C 1
ATOM 3455 O O . VAL A 1 436 ? -4.305 -7.670 23.248 1.00 61.56 436 VAL A O 1
ATOM 3458 N N . TYR A 1 437 ? -5.578 -7.776 21.402 1.00 69.06 437 TYR A N 1
ATOM 3459 C CA . TYR A 1 437 ? -6.490 -6.670 21.764 1.00 69.06 437 TYR A CA 1
ATOM 3460 C C . TYR A 1 437 ? -7.920 -7.093 22.129 1.00 69.06 437 TYR A C 1
ATOM 3462 O O . TYR A 1 437 ? -8.751 -6.225 22.407 1.00 69.06 437 TYR A O 1
ATOM 3470 N N . GLU A 1 438 ? -8.189 -8.396 22.174 1.00 64.38 438 GLU A N 1
ATOM 3471 C CA . GLU A 1 438 ? -9.275 -8.974 22.977 1.00 64.38 438 GLU A CA 1
ATOM 3472 C C . GLU A 1 438 ? -8.866 -9.072 24.444 1.00 64.38 438 GLU A C 1
ATOM 3474 O O . GLU A 1 438 ? -9.597 -8.491 25.275 1.00 64.38 438 GLU A O 1
#

pLDDT: mean 87.86, std 10.35, range [43.53, 98.62]

Solvent-accessible surface area (backbone atoms only — not comparable to full-atom values): 22821 Å² total; per-residue (Å²): 106,64,53,73,61,48,76,30,69,77,45,47,78,37,65,73,44,43,40,33,36,51,21,37,38,31,33,47,20,38,38,31,42,46,17,34,40,31,38,48,16,34,38,27,38,47,20,38,37,23,38,47,16,36,38,39,59,68,27,41,36,30,32,48,20,37,38,32,60,58,11,31,37,83,59,68,39,64,54,66,39,35,31,32,43,82,70,42,40,71,72,53,78,64,52,68,64,59,56,23,48,52,51,43,51,51,53,41,54,48,36,65,71,70,53,58,67,65,63,50,34,54,51,36,28,71,76,68,72,34,83,68,69,64,56,70,59,43,52,48,42,20,60,56,56,32,27,35,64,62,46,42,42,52,71,38,43,91,80,47,54,77,71,58,54,66,33,39,63,25,60,51,51,47,56,48,50,37,63,74,48,29,39,73,73,67,44,42,39,55,64,35,52,65,54,33,45,69,78,38,48,93,56,31,77,55,61,74,39,47,48,66,56,42,66,71,41,37,77,45,91,80,48,62,67,48,51,50,55,36,38,34,46,41,71,77,65,95,71,60,77,55,44,73,66,97,61,73,24,72,33,42,44,59,45,48,57,51,39,68,76,70,39,96,59,52,82,53,32,34,45,27,51,55,83,65,64,20,70,78,55,36,56,50,34,72,72,22,64,50,33,38,40,40,30,38,37,49,42,76,92,75,73,42,68,45,75,80,49,41,28,43,27,36,34,68,88,47,71,46,20,47,45,91,81,62,6,30,28,22,31,35,47,99,87,27,29,22,76,39,42,23,27,43,80,37,65,81,61,52,69,32,50,42,36,95,78,62,67,27,68,43,44,67,36,71,50,74,56,38,70,57,39,53,50,51,51,46,57,56,46,65,75,45,63,57,34,17,47,34,30,31,36,31,37,41,30,86,91,42,55,25,49,74,51,50,28,64,79,53,68,60,65,65,57,28,56,36,69,69,47,51,58,27,63,64,54,54,75,78,39,85,70,59,71,59,61,110

Radius of gyration: 24.56 Å; Cα contacts (8 Å, |Δi|>4): 975; chains: 1; bounding box: 48×60×64 Å

Secondary structure (DSSP, 8-state):
--SS-EE-TT-EE-TT-EE-TT-EE-TT-EE-TT-EE-TT-EE-TT-EE-TT-EEPTTPEE-TT-EEPTT-EE-S-B-TT-EEETTTTEES----HHHHHHHHHHHHHHHHHHH--HHHHHHHHHHHHS-SS--HHHHHHHHHHH---HHHHHHTTGGGS-HHHHHHS--HHHHHHHHHHHB-TTGGGGGT-HHHHHHHHGGGS-S-EEEHHHHHHHTT-TTPPP--SEEEEESS-STTTT-B--SS--SSHHHHHHHHHHH-S-GGGEEEEEPP---HHHHHH-SSS--EEEEEEEEETTTTEEEEEEEEEEE-SSSSS--GGGT-EEEEB-TTSBB-S-EEESSTT--EESB-TTT--B-TT-B-TTHHHHHHHHHHHHTTSTTB-EEEEEEEE-SS-EEEEEEE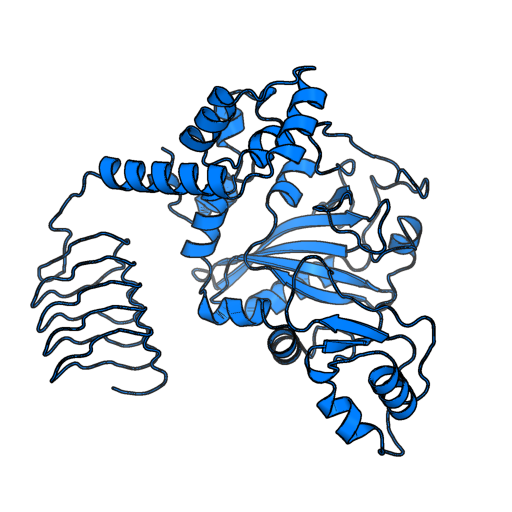TT--THHHHHHH-S--HHHHHHH--THHHH-

InterPro domains:
  IPR001451 Hexapeptide repeat [PF00132] (4-38)
  IPR001451 Hexapeptide repeat [PF00132] (41-75)
  IPR011004 Trimeric LpxA-like superfamily [SSF51161] (3-93)
  IPR039523 Alpha-L-glutamate ligase-related protein, ATP-grasp domain [PF14397] (173-432)
  IPR050179 Transferase hexapeptide repeat [PTHR43300] (2-106)

Nearest PDB structures (foldseek):
  4eaa-assembly1_A  TM=9.964E-01  e=4.220E-07  Caulobacter vibrioides
  4eab-assembly1_A  TM=9.954E-01  e=1.834E-06  Caulobacter vibrioides
  4m98-assembly1_A  TM=8.751E-01  e=3.538E-07  Neisseria gonorrhoeae FA 1090
  4ea7-assembly1_A  TM=8.358E-01  e=6.368E-07  Caulobacter vibrioides
  4m99-assembly1_B  TM=7.796E-01  e=6.004E-07  Neisseria gonorrhoeae FA 1090

Foldseek 3Di:
DEEQEAAEALEAADALEAAEELEYAYYNEYAEHLEYEYANEYHEAHEYAAHNEYEDHPEYEYYCEYEYHNEYDPHHHYHNFYWGDVPTDTPDCPPLVVVLVVLLVVLLVVLVVPDPPVVLQVLCCVPPVDNDHPVVVQSVLCNQAVARSLCCLLLVVVVDDPVQSNLAQHPSLLVVLLVVQADPVLCVCQQFPVSVCVLCVVQQPWDKDALVVLVVQQPPPPFQAQFWKWKAFRHDDDRPPIDGDPGTTGTSVSVNVCCVVPPPCRRRIMIIRDDDFAPLVVLLPVLAFWWKWWKWFQDPVVRDIDTPFIKIFAQQPDNYSDLVVWIWIFGADPQQFRAFFTFHSGSVLDGHQARPHNRHGRHGRHDPQVVVQVVSVRVSCVSSVSLRIWTWIWGAHPVHIGTDGIDSSDDRSNGCSNVVHHPVVVSVVPDPSVSNND

Mean predicted aligned error: 11.19 Å

Sequence (438 aa):
MTCNVSIGQGTFINKSTVISHDVRIGRYCEVSPGAKILGRAIIGDRTEIGANAVILPDVIVGADCKIGAGAVVTRNIDSHTTVAGVPARSITKSSNNAFKLKSKIRNLLYHIRIADFRKLREYNHYVFGKRKLMFLELLSHSWMYGASFENYYELQFFKKSRTECRQYLTSSLRHELTRQVNDPCEALVLKDKVRFAEVFEDILGRRVMTFDEIKRQMHDPYSISINEVVIKPIKGQAGQGIIFPMQNFTSLRQLHDYVISTVKKPDEYLYEERIIQHSALNKLNPSSLNTLRIVTYYDESINKVDVWSVVLRIGIKARTDNFATGGIAALVDHRGVVCQPAIIKHPSGERFHIHPVSGEKITGCIIPYYDQAIALAKQAAMRIPKVRSIGWDIAITETGPYMLEGNDNWCMTLFQLPGGEGLRHLANSVCNMFSVYE

Organism: Bacteroides thetaiotaomicron (NCBI:txid818)